Protein AF-0000000083316068 (afdb_homodimer)

InterPro domains:
  IPR002220 DapA-like [PF00701] (6-293)
  IPR002220 DapA-like [PIRSF001365] (5-294)
  IPR002220 DapA-like [PR00146] (39-60)
  IPR002220 DapA-like [PR00146] (75-93)
  IPR002220 DapA-like [PR00146] (108-124)
  IPR002220 DapA-like [PTHR12128] (6-293)
  IPR002220 DapA-like [SM01130] (5-297)
  IPR013785 Aldolase-type TIM barrel [G3DSA:3.20.20.70] (5-295)

Foldseek 3Di:
DLLDDAFAEEEQFAFFADPVRQTPLVVSLVLLVLLVVLFGQAYAYLDVLNVNVVDDLVSLLVSVVVSVVVPDQLLRYAYEQAELDLVSSLSSQLSSVVSPHNEYEYEFNQPDAPDDLVVSLVSVVSSCVSSPDLSYAYEYEAACVPSVDGDDPVSLVVCCVVPVSHHAAYEHAPPDVVVLLCCLVSDPRRQYAYQDLLCQLVCVVSVHRGYYYHCSSFQVNLSSVLNVQSPPPCNVVSSVLSVLLCVLQVVHDRSLQSLLLVCVLQVNCSSNDDDPPDDHDDPVSSVSSCVSCVDRPRGDHSVSD/DLLDDAFAEEEQFAFFADPVRQTPLVVSLVLLVLLVVLFGQAYAYLDVLNVNVVDDLVSLLVSVVVSVVVPDQLLRYAYEQAELDLVSSLSSQLSSVVSPHNEYEYEFNQPDAPDDLVVSLVSVVSSCVSSPDLSYAYEYEAACVPSVDGDDPVSLVVCCVVPVSHHAAYEHAPPDVVVLLCCLVSDPRRQYAYQDLLCQLVCVVSVHRGYYYHCSSFQVNLSSVLNVQSVPPCNVVSSVLSVLLCVLQVVHDRSLQSLLLVCVLQVNCSSNDDDPPDDHDDPVSSVSSCVSCVDRPRGDHSVSD

Nearest PDB structures (foldseek):
  3b4u-assembly1_A  TM=9.568E-01  e=1.233E-23  Agrobacterium fabrum str. C58
  3n2x-assembly1_C  TM=9.048E-01  e=1.697E-20  Escherichia coli K-12
  5ktl-assembly1_A  TM=8.987E-01  e=2.466E-18  Trichormus variabilis ATCC 29413
  6h4e-assembly1_A  TM=8.716E-01  e=3.219E-15  Proteus mirabilis HI4320
  7c0d-assembly1_A  TM=8.569E-01  e=4.438E-15  Azospirillum brasilense

Organism: NCBI:txid1204385

Sequence (610 aa):
MTTPTLRGIFAPTLTPFQPDLSPDIPRWIAHCQWLLEQGCHGLCPFGTTSEANSLSVEERMEMLAQLVDAGVSPDVLMPGTGCCAIPDTVRLTRHAVELGCAGVLVLPPFYYKGVSDEGLFRTFAEIIERVGDSRLRIYLYHIPPVAQVGFSLSLIERLLKHYPSTVVGIKDSSGDWNNLHALLTHFPGFGTFTGSERFLLQTLQAGGAGAINAVANVIAAAERALYDDWQSAKAAELQQQIVAFRQAFRTLPPIPALKQILADHRGDPTWLTVRPPLVGLTEAEVAEMQAALAGSPILPAREALMTTPTLRGIFAPTLTPFQPDLSPDIPRWIAHCQWLLEQGCHGLCPFGTTSEANSLSVEERMEMLAQLVDAGVSPDVLMPGTGCCAIPDTVRLTRHAVELGCAGVLVLPPFYYKGVSDEGLFRTFAEIIERVGDSRLRIYLYHIPPVAQVGFSLSLIERLLKHYPSTVVGIKDSSGDWNNLHALLTHFPGFGTFTGSERFLLQTLQAGGAGAINAVANVIAAAERALYDDWQSAKAAELQQQIVAFRQAFRTLPPIPALKQILADHRGDPTWLTVRPPLVGLTEAEVAEMQAALAGSPILPAREAL

Structure (mmCIF, N/CA/C/O backbone):
data_AF-0000000083316068-model_v1
#
loop_
_entity.id
_entity.type
_entity.pdbx_description
1 polymer 'Dihydrodipicolinate synthase family protein'
#
loop_
_atom_site.group_PDB
_atom_site.id
_atom_site.type_symbol
_atom_site.label_atom_id
_atom_site.label_alt_id
_atom_site.label_comp_id
_atom_site.label_asym_id
_atom_site.label_entity_id
_atom_site.label_seq_id
_atom_site.pdbx_PDB_ins_code
_atom_site.Cartn_x
_atom_site.Cartn_y
_atom_site.Cartn_z
_atom_site.occupancy
_atom_site.B_iso_or_equiv
_atom_site.auth_seq_id
_atom_site.auth_comp_id
_atom_site.auth_asym_id
_atom_site.auth_atom_id
_atom_site.pdbx_PDB_model_num
ATOM 1 N N . MET A 1 1 ? -23.953 16.875 22.812 1 29.62 1 MET A N 1
ATOM 2 C CA . MET A 1 1 ? -23.094 17.938 22.328 1 29.62 1 MET A CA 1
ATOM 3 C C . MET A 1 1 ? -22.344 17.5 21.062 1 29.62 1 MET A C 1
ATOM 5 O O . MET A 1 1 ? -21.688 16.469 21.062 1 29.62 1 MET A O 1
ATOM 9 N N . THR A 1 2 ? -22.75 17.797 19.906 1 40.66 2 THR A N 1
ATOM 10 C CA . THR A 1 2 ? -22.172 17.453 18.609 1 40.66 2 THR A CA 1
ATOM 11 C C . THR A 1 2 ? -20.656 17.672 18.625 1 40.66 2 THR A C 1
ATOM 13 O O . THR A 1 2 ? -20.188 18.766 18.953 1 40.66 2 THR A O 1
ATOM 16 N N . THR A 1 3 ? -19.922 16.797 19.109 1 48.97 3 THR A N 1
ATOM 17 C CA . THR A 1 3 ? -18.484 16.969 19.188 1 48.97 3 THR A CA 1
ATOM 18 C C . THR A 1 3 ? -17.969 17.828 18.031 1 48.97 3 THR A C 1
ATOM 20 O O . THR A 1 3 ? -18.25 17.531 16.875 1 48.97 3 THR A O 1
ATOM 23 N N . PRO A 1 4 ? -17.562 19.016 18.406 1 58.97 4 PRO A N 1
ATOM 24 C CA . PRO A 1 4 ? -17.141 19.969 17.375 1 58.97 4 PRO A CA 1
ATOM 25 C C . PRO A 1 4 ? -16.172 19.359 16.375 1 58.97 4 PRO A C 1
ATOM 27 O O . PRO A 1 4 ? -15.32 18.547 16.734 1 58.97 4 PRO A O 1
ATOM 30 N N . THR A 1 5 ? -16.484 19.406 15.055 1 79.44 5 THR A N 1
ATOM 31 C CA . THR A 1 5 ? -15.641 19 13.938 1 79.44 5 THR A CA 1
ATOM 32 C C . THR A 1 5 ? -14.359 19.828 13.906 1 79.44 5 THR A C 1
ATOM 34 O O . THR A 1 5 ? -14.359 21 14.273 1 79.44 5 THR A O 1
ATOM 37 N N . LEU A 1 6 ? -13.266 19.203 13.836 1 94.44 6 LEU A N 1
ATOM 38 C CA . LEU A 1 6 ? -11.945 19.828 13.727 1 94.44 6 LEU A CA 1
ATOM 39 C C . LEU A 1 6 ? -11.93 20.875 12.617 1 94.44 6 LEU A C 1
ATOM 41 O O . LEU A 1 6 ? -12.516 20.672 11.555 1 94.44 6 LEU A O 1
ATOM 45 N N . ARG A 1 7 ? -11.406 22.078 12.953 1 97.56 7 ARG A N 1
ATOM 46 C CA . ARG A 1 7 ? -11.195 23.156 11.984 1 97.56 7 ARG A CA 1
ATOM 47 C C . ARG A 1 7 ? -9.828 23.812 12.195 1 97.56 7 ARG A C 1
ATOM 49 O O . ARG A 1 7 ? -9.281 23.781 13.297 1 97.56 7 ARG A O 1
ATOM 56 N N . GLY A 1 8 ? -9.367 24.391 11.156 1 98.44 8 GLY A N 1
ATOM 57 C CA . GLY A 1 8 ? -8.141 25.172 11.266 1 98.44 8 GLY A CA 1
ATOM 58 C C . GLY A 1 8 ? -7.004 24.594 10.438 1 98.44 8 GLY A C 1
ATOM 59 O O . GLY A 1 8 ? -7.234 24 9.391 1 98.44 8 GLY A O 1
ATOM 60 N N . ILE A 1 9 ? -5.801 24.953 10.828 1 98.81 9 ILE A N 1
ATOM 61 C CA . ILE A 1 9 ? -4.578 24.531 10.156 1 98.81 9 ILE A CA 1
ATOM 62 C C . ILE A 1 9 ? -3.984 23.312 10.859 1 98.81 9 ILE A C 1
ATOM 64 O O . ILE A 1 9 ? -3.654 23.375 12.039 1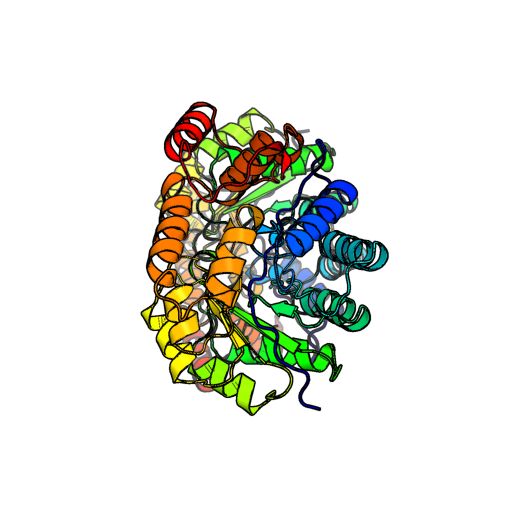 98.81 9 ILE A O 1
ATOM 68 N N . PHE A 1 10 ? -3.902 22.234 10.141 1 98.81 10 PHE A N 1
ATOM 69 C CA . PHE A 1 10 ? -3.307 21 10.641 1 98.81 10 PHE A CA 1
ATOM 70 C C . PHE A 1 10 ? -2.055 20.641 9.844 1 98.81 10 PHE A C 1
ATOM 72 O O . PHE A 1 10 ? -2.023 20.797 8.625 1 98.81 10 PHE A O 1
ATOM 79 N N . ALA A 1 11 ? -1.07 20.172 10.508 1 98.81 11 ALA A N 1
ATOM 80 C CA . ALA A 1 11 ? 0.164 19.766 9.844 1 98.81 11 ALA A CA 1
ATOM 81 C C . ALA A 1 11 ? 0.285 18.234 9.805 1 98.81 11 ALA A C 1
ATOM 83 O O . ALA A 1 11 ? 0.234 17.578 10.844 1 98.81 11 ALA A O 1
ATOM 84 N N . PRO A 1 12 ? 0.302 17.625 8.617 1 98.88 12 PRO A N 1
ATOM 85 C CA . PRO A 1 12 ? 0.857 16.266 8.555 1 98.88 12 PRO A CA 1
ATOM 86 C C . PRO A 1 12 ? 2.344 16.219 8.906 1 98.88 12 PRO A C 1
ATOM 88 O O . PRO A 1 12 ? 3.188 16.516 8.055 1 98.88 12 PRO A O 1
ATOM 91 N N . THR A 1 13 ? 2.66 15.867 10.016 1 98.88 13 THR A N 1
ATOM 92 C CA . THR A 1 13 ? 3.947 16.109 10.648 1 98.88 13 THR A CA 1
ATOM 93 C C . THR A 1 13 ? 5.059 15.336 9.945 1 98.88 13 THR A C 1
ATOM 95 O O . THR A 1 13 ? 4.934 14.125 9.734 1 98.88 13 THR A O 1
ATOM 98 N N . LEU A 1 14 ? 6.117 16.031 9.586 1 98.88 14 LEU A N 1
ATOM 99 C CA . LEU A 1 14 ? 7.305 15.359 9.062 1 98.88 14 LEU A CA 1
ATOM 100 C C . LEU A 1 14 ? 7.902 14.43 10.109 1 98.88 14 LEU A C 1
ATOM 102 O O . LEU A 1 14 ? 7.91 14.742 11.305 1 98.88 14 LEU A O 1
ATOM 106 N N . THR A 1 15 ? 8.406 13.344 9.688 1 98.88 15 THR A N 1
ATOM 107 C CA . THR A 1 15 ? 8.984 12.344 10.578 1 98.88 15 THR A CA 1
ATOM 108 C C . THR A 1 15 ? 10.508 12.312 10.438 1 98.88 15 THR A C 1
ATOM 110 O O . THR A 1 15 ? 11.031 11.938 9.383 1 98.88 15 THR A O 1
ATOM 113 N N . PRO A 1 16 ? 11.195 12.711 11.469 1 98.81 16 PRO A N 1
ATOM 114 C CA . PRO A 1 16 ? 12.648 12.539 11.453 1 98.81 16 PRO A CA 1
ATOM 115 C C . PRO A 1 16 ? 13.07 11.102 11.727 1 98.81 16 PRO A C 1
ATOM 117 O O . PRO A 1 16 ? 12.453 10.414 12.539 1 98.81 16 PRO A O 1
ATOM 120 N N . PHE A 1 17 ? 14.125 10.672 11.094 1 98.81 17 PHE A N 1
ATOM 121 C CA . PHE A 1 17 ? 14.664 9.328 11.266 1 98.81 17 PHE A CA 1
ATOM 122 C C . PHE A 1 17 ? 16.109 9.375 11.758 1 98.81 17 PHE A C 1
ATOM 124 O O . PHE A 1 17 ? 16.844 10.305 11.438 1 98.81 17 PHE A O 1
ATOM 131 N N . GLN A 1 18 ? 16.453 8.398 12.492 1 98.12 18 GLN A N 1
ATOM 132 C CA . GLN A 1 18 ? 17.844 8.164 12.875 1 98.12 18 GLN A CA 1
ATOM 133 C C . GLN A 1 18 ? 18.641 7.613 11.695 1 98.12 18 GLN A C 1
ATOM 135 O O . GLN A 1 18 ? 18.062 7.219 10.68 1 98.12 18 GLN A O 1
ATOM 140 N N . PRO A 1 19 ? 19.953 7.605 11.828 1 96.44 19 PRO A N 1
ATOM 141 C CA . PRO A 1 19 ? 20.781 7.102 10.727 1 96.44 19 PRO A CA 1
ATOM 142 C C . PRO A 1 19 ? 20.438 5.664 10.336 1 96.44 19 PRO A C 1
ATOM 144 O O . PRO A 1 19 ? 20.609 5.281 9.18 1 96.44 19 PRO A O 1
ATOM 147 N N . ASP A 1 20 ? 19.938 4.883 11.273 1 97.25 20 ASP A N 1
ATOM 148 C CA . ASP A 1 20 ? 19.562 3.502 10.977 1 97.25 20 ASP A CA 1
ATOM 149 C C . ASP A 1 20 ? 18.141 3.418 10.438 1 97.25 20 ASP A C 1
ATOM 151 O O . ASP A 1 20 ? 17.578 2.326 10.305 1 97.25 20 ASP A O 1
ATOM 155 N N . LEU A 1 21 ? 17.469 4.543 10.219 1 98.44 21 LEU A N 1
ATOM 156 C CA . LEU A 1 21 ? 16.172 4.723 9.586 1 98.44 21 LEU A CA 1
ATOM 157 C C . LEU A 1 21 ? 15.047 4.441 10.578 1 98.44 21 LEU A C 1
ATOM 159 O O . LEU A 1 21 ? 13.867 4.434 10.195 1 98.44 21 LEU A O 1
ATOM 163 N N . SER A 1 22 ? 15.422 4.176 11.852 1 98.5 22 SER A N 1
ATOM 164 C CA . SER A 1 22 ? 14.359 4.148 12.852 1 98.5 22 SER A CA 1
ATOM 165 C C . SER A 1 22 ? 13.812 5.547 13.117 1 98.5 22 SER A C 1
ATOM 167 O O . SER A 1 22 ? 14.531 6.539 12.961 1 98.5 22 SER A O 1
ATOM 169 N N . PRO A 1 23 ? 12.547 5.645 13.5 1 98.69 23 PRO A N 1
ATOM 170 C CA . PRO A 1 23 ? 12.016 6.973 13.812 1 98.69 23 PRO A CA 1
ATOM 171 C C . PRO A 1 23 ? 12.742 7.645 14.977 1 98.69 23 PRO A C 1
ATOM 173 O O . PRO A 1 23 ? 13.039 6.992 15.977 1 98.69 23 PRO A O 1
ATOM 176 N N . ASP A 1 24 ? 13.102 8.867 14.812 1 98.75 24 ASP A N 1
ATOM 177 C CA . ASP A 1 24 ? 13.617 9.688 15.914 1 98.75 24 ASP A CA 1
ATOM 178 C C . ASP A 1 24 ? 12.477 10.32 16.703 1 98.75 24 ASP A C 1
ATOM 180 O O . ASP A 1 24 ? 12.148 11.492 16.5 1 98.75 24 ASP A O 1
ATOM 184 N N . ILE A 1 25 ? 11.992 9.594 17.688 1 98.75 25 ILE A N 1
ATOM 185 C CA . ILE A 1 25 ? 10.727 9.93 18.328 1 98.75 25 ILE A CA 1
ATOM 186 C C . ILE A 1 25 ? 10.891 11.203 19.141 1 98.75 25 ILE A C 1
ATOM 188 O O . ILE A 1 25 ? 10.062 12.117 19.047 1 98.75 25 ILE A O 1
ATOM 192 N N . PRO A 1 26 ? 11.969 11.414 19.922 1 98.56 26 PRO A N 1
ATOM 193 C CA . PRO A 1 26 ? 12.109 12.672 20.656 1 98.56 26 PRO A CA 1
ATOM 194 C C . PRO A 1 26 ? 12.141 13.891 19.734 1 98.56 26 PRO A C 1
ATOM 196 O O . PRO A 1 26 ? 11.508 14.906 20.031 1 98.56 26 PRO A O 1
ATOM 199 N N . ARG A 1 27 ? 12.875 13.805 18.672 1 98.5 27 ARG A N 1
ATOM 200 C CA . ARG A 1 27 ? 12.953 14.906 17.719 1 98.5 27 ARG A CA 1
ATOM 201 C C . ARG A 1 27 ? 11.586 15.172 17.078 1 98.5 27 ARG A C 1
ATOM 203 O O . ARG A 1 27 ? 11.227 16.328 16.844 1 98.5 27 ARG A O 1
ATOM 210 N N . TRP A 1 28 ? 10.875 14.102 16.828 1 98.81 28 TRP A N 1
ATOM 211 C CA . TRP A 1 28 ? 9.531 14.211 16.25 1 98.81 28 TRP A CA 1
ATOM 212 C C . TRP A 1 28 ? 8.578 14.898 17.219 1 98.81 28 TRP A C 1
ATOM 214 O O . TRP A 1 28 ? 7.812 15.781 16.828 1 98.81 28 TRP A O 1
ATOM 224 N N . ILE A 1 29 ? 8.633 14.508 18.469 1 98.81 29 ILE A N 1
ATOM 225 C CA . ILE A 1 29 ? 7.777 15.094 19.5 1 98.81 29 ILE A CA 1
ATOM 226 C C . ILE A 1 29 ? 8.07 16.594 19.625 1 98.81 29 ILE A C 1
ATOM 228 O O . ILE A 1 29 ? 7.152 17.406 19.688 1 98.81 29 ILE A O 1
ATOM 232 N N . ALA A 1 30 ? 9.305 16.938 19.625 1 98.31 30 ALA A N 1
ATOM 233 C CA . ALA A 1 30 ? 9.688 18.344 19.703 1 98.31 30 ALA A CA 1
ATOM 234 C C . ALA A 1 30 ? 9.133 19.125 18.516 1 98.31 30 ALA A C 1
ATOM 236 O O . ALA A 1 30 ? 8.672 20.266 18.672 1 98.31 30 ALA A O 1
ATOM 237 N N . HIS A 1 31 ? 9.188 18.547 17.359 1 98.5 31 HIS A N 1
ATOM 238 C CA . HIS A 1 31 ? 8.648 19.203 16.172 1 98.5 31 HIS A CA 1
ATOM 239 C C . HIS A 1 31 ? 7.137 19.391 16.281 1 98.5 31 HIS A C 1
ATOM 241 O O . HIS A 1 31 ? 6.609 20.438 15.938 1 98.5 31 HIS A O 1
ATOM 247 N N . CYS A 1 32 ? 6.477 18.359 16.734 1 98.81 32 CYS A N 1
ATOM 248 C CA . CYS A 1 32 ? 5.031 18.422 16.938 1 98.81 32 CYS A CA 1
ATOM 249 C C . CYS A 1 32 ? 4.656 19.562 17.875 1 98.81 32 CYS A C 1
ATOM 251 O O . CYS A 1 32 ? 3.744 20.344 17.594 1 98.81 32 CYS A O 1
ATOM 253 N N . GLN A 1 33 ? 5.348 19.641 18.953 1 98.56 33 GLN A N 1
ATOM 254 C CA . GLN A 1 33 ? 5.086 20.688 19.938 1 98.56 33 GLN A CA 1
ATOM 255 C C . GLN A 1 33 ? 5.375 22.062 19.344 1 98.56 33 GLN A C 1
ATOM 257 O O . GLN A 1 33 ? 4.625 23.016 19.578 1 98.56 33 GLN A O 1
ATOM 262 N N . TRP A 1 34 ? 6.414 22.141 18.625 1 97.5 34 TRP A N 1
ATOM 263 C CA . TRP A 1 34 ? 6.762 23.391 17.969 1 97.5 34 TRP A CA 1
ATOM 264 C C . TRP A 1 34 ? 5.66 23.812 17 1 97.5 34 TRP A C 1
ATOM 266 O O . TRP A 1 34 ? 5.312 25 16.938 1 97.5 34 TRP A O 1
ATOM 276 N N . LEU A 1 35 ? 5.086 22.922 16.25 1 98.5 35 LEU A N 1
ATOM 277 C CA . LEU A 1 35 ? 4.02 23.219 15.289 1 98.5 35 LEU A CA 1
ATOM 278 C C . LEU A 1 35 ? 2.809 23.812 16 1 98.5 35 LEU A C 1
ATOM 280 O O . LEU A 1 35 ? 2.209 24.766 15.508 1 98.5 35 LEU A O 1
ATOM 284 N N . LEU A 1 36 ? 2.48 23.203 17.109 1 98.56 36 LEU A N 1
ATOM 285 C CA . LEU A 1 36 ? 1.362 23.719 17.891 1 98.56 36 LEU A CA 1
ATOM 286 C C . LEU A 1 36 ? 1.673 25.125 18.422 1 98.56 36 LEU A C 1
ATOM 288 O O . LEU A 1 36 ? 0.809 26 18.422 1 98.56 36 LEU A O 1
ATOM 292 N N . GLU A 1 37 ? 2.895 25.312 18.828 1 97.5 37 GLU A N 1
ATOM 293 C CA . GLU A 1 37 ? 3.326 26.625 19.312 1 97.5 37 GLU A CA 1
ATOM 294 C C . GLU A 1 37 ? 3.279 27.672 18.203 1 97.5 37 GLU A C 1
ATOM 296 O O . GLU A 1 37 ? 2.988 28.844 18.453 1 97.5 37 GLU A O 1
ATOM 301 N N . GLN A 1 38 ? 3.541 27.25 17.016 1 96.5 38 GLN A N 1
ATOM 302 C CA . GLN A 1 38 ? 3.594 28.156 15.875 1 96.5 38 GLN A CA 1
ATOM 303 C C . GLN A 1 38 ? 2.191 28.484 15.367 1 96.5 38 GLN A C 1
ATOM 305 O O . GLN A 1 38 ? 2.021 29.375 14.523 1 96.5 38 GLN A O 1
ATOM 310 N N . GLY A 1 39 ? 1.207 27.734 15.875 1 97.12 39 GLY A N 1
ATOM 311 C CA . GLY A 1 39 ? -0.143 28.172 15.562 1 97.12 39 GLY A CA 1
ATOM 312 C C . GLY A 1 39 ? -0.982 27.094 14.898 1 97.12 39 GLY A C 1
ATOM 313 O O . GLY A 1 39 ? -2.162 27.312 14.617 1 97.12 39 GLY A O 1
ATOM 314 N N . CYS A 1 40 ? -0.379 25.922 14.617 1 98.62 40 CYS A N 1
ATOM 315 C CA . CYS A 1 40 ? -1.247 24.859 14.148 1 98.62 40 CYS A CA 1
ATOM 316 C C . CYS A 1 40 ? -2.379 24.594 15.133 1 98.62 40 CYS A C 1
ATOM 318 O O . CYS A 1 40 ? -2.156 24.547 16.344 1 98.62 40 CYS A O 1
ATOM 320 N N . HIS A 1 41 ? -3.607 24.5 14.609 1 98.69 41 HIS A N 1
ATOM 321 C CA . HIS A 1 41 ? -4.746 24.156 15.461 1 98.69 41 HIS A CA 1
ATOM 322 C C . HIS A 1 41 ? -4.695 22.703 15.906 1 98.69 41 HIS A C 1
ATOM 324 O O . HIS A 1 41 ? -5.27 22.344 16.938 1 98.69 41 HIS A O 1
ATOM 330 N N . GLY A 1 42 ? -4.027 21.875 15.141 1 98.69 42 GLY A N 1
ATOM 331 C CA . GLY A 1 42 ? -3.824 20.453 15.445 1 98.69 42 GLY A CA 1
ATOM 332 C C . GLY A 1 42 ? -2.793 19.797 14.547 1 98.69 42 GLY A C 1
ATOM 333 O O . GLY A 1 42 ? -2.109 20.484 13.773 1 98.69 42 GLY A O 1
ATOM 334 N N . LEU A 1 43 ? -2.615 18.516 14.758 1 98.88 43 LEU A N 1
ATOM 335 C CA . LEU A 1 43 ? -1.635 17.719 14.023 1 98.88 43 LEU A CA 1
ATOM 336 C C . LEU A 1 43 ? -2.297 16.531 13.352 1 98.88 43 LEU A C 1
ATOM 338 O O . LEU A 1 43 ? -3.242 15.953 13.891 1 98.88 43 LEU A O 1
ATOM 342 N N . CYS A 1 44 ? -1.808 16.234 12.156 1 98.81 44 CYS A N 1
ATOM 343 C CA . CYS A 1 44 ? -2.236 15.07 11.391 1 98.81 44 CYS A CA 1
ATOM 344 C C . CYS A 1 44 ? -1.064 14.133 11.125 1 98.81 44 CYS A C 1
ATOM 346 O O . CYS A 1 44 ? -0.7 13.906 9.969 1 98.81 44 CYS A O 1
ATOM 348 N N . PRO A 1 45 ? -0.532 13.547 12.18 1 98.88 45 PRO A N 1
ATOM 349 C CA . PRO A 1 45 ? 0.574 12.625 11.922 1 98.88 45 PRO A CA 1
ATOM 350 C C . PRO A 1 45 ? 0.152 11.422 11.078 1 98.88 45 PRO A C 1
ATOM 352 O O . PRO A 1 45 ? -1.038 11.109 10.992 1 98.88 45 PRO A O 1
ATOM 355 N N . PHE A 1 46 ? 1.09 10.859 10.375 1 98.81 46 PHE A N 1
ATOM 356 C CA . PHE A 1 46 ? 0.972 9.617 9.617 1 98.81 46 PHE A CA 1
ATOM 357 C C . PHE A 1 46 ? 0.113 9.82 8.375 1 98.81 46 PHE A C 1
ATOM 359 O O . PHE A 1 46 ? -0.802 9.031 8.117 1 98.81 46 PHE A O 1
ATOM 366 N N . GLY A 1 47 ? 0.262 10.93 7.684 1 98.19 47 GLY A N 1
ATOM 367 C CA . GLY A 1 47 ? -0.151 11.133 6.305 1 98.19 47 GLY A CA 1
ATOM 368 C C . GLY A 1 47 ? 0.957 10.852 5.305 1 98.19 47 GLY A C 1
ATOM 369 O O . GLY A 1 47 ? 1.988 10.273 5.656 1 98.19 47 GLY A O 1
ATOM 370 N N . THR A 1 48 ? 0.728 11.211 4.078 1 98.44 48 THR A N 1
ATOM 371 C CA . THR A 1 48 ? 1.723 11.023 3.029 1 98.44 48 THR A CA 1
ATOM 372 C C . THR A 1 48 ? 3.008 11.773 3.363 1 98.44 48 THR A C 1
ATOM 374 O O . THR A 1 48 ? 4.102 11.211 3.289 1 98.44 48 THR A O 1
ATOM 377 N N . THR A 1 49 ? 2.861 13.023 3.824 1 98.56 49 THR A N 1
ATOM 378 C CA . THR A 1 49 ? 3.992 13.875 4.168 1 98.56 49 THR A CA 1
ATOM 379 C C . THR A 1 49 ? 4.762 13.305 5.355 1 98.56 49 THR A C 1
ATOM 381 O O . THR A 1 49 ? 5.973 13.5 5.473 1 98.56 49 THR A O 1
ATOM 384 N N . SER A 1 50 ? 4.059 12.57 6.234 1 98.81 50 SER A N 1
ATOM 385 C CA . SER A 1 50 ? 4.648 11.992 7.438 1 98.81 50 SER A CA 1
ATOM 386 C C . SER A 1 50 ? 5.387 10.695 7.121 1 98.81 50 SER A C 1
ATOM 388 O O . SER A 1 50 ? 5.922 10.039 8.016 1 98.81 50 SER A O 1
ATOM 390 N N . GLU A 1 51 ? 5.383 10.297 5.812 1 98.75 51 GLU A N 1
ATOM 391 C CA . GLU A 1 51 ? 5.965 9.023 5.387 1 98.75 51 GLU A CA 1
ATOM 392 C C . GLU A 1 51 ? 5.293 7.848 6.094 1 98.75 51 GLU A C 1
ATOM 394 O O . GLU A 1 51 ? 5.953 6.867 6.441 1 98.75 51 GLU A O 1
ATOM 399 N N . ALA A 1 52 ? 3.965 7.992 6.266 1 98.56 52 ALA A N 1
ATOM 400 C CA . ALA A 1 52 ? 3.18 7.02 7.023 1 98.56 52 ALA A CA 1
ATOM 401 C C . ALA A 1 52 ? 3.344 5.617 6.449 1 98.56 52 ALA A C 1
ATOM 403 O O . ALA A 1 52 ? 3.48 4.645 7.195 1 98.56 52 ALA A O 1
ATOM 404 N N . ASN A 1 53 ? 3.316 5.477 5.137 1 98.25 53 ASN A N 1
ATOM 405 C CA . ASN A 1 53 ? 3.314 4.16 4.504 1 98.25 53 ASN A CA 1
ATOM 406 C C . ASN A 1 53 ? 4.715 3.551 4.477 1 98.25 53 ASN A C 1
ATOM 408 O O . ASN A 1 53 ? 4.891 2.416 4.027 1 98.25 53 ASN A O 1
ATOM 412 N N . SER A 1 54 ? 5.707 4.281 5.004 1 98.62 54 SER A N 1
ATOM 413 C CA . SER A 1 54 ? 7.035 3.725 5.238 1 98.62 54 SER A CA 1
ATOM 414 C C . SER A 1 54 ? 7.191 3.25 6.68 1 98.62 54 SER A C 1
ATOM 416 O O . SER A 1 54 ? 8.227 2.695 7.047 1 98.62 54 SER A O 1
ATOM 418 N N . LEU A 1 55 ? 6.191 3.465 7.5 1 98.75 55 LEU A N 1
ATOM 419 C CA . LEU A 1 55 ? 6.184 3.059 8.898 1 98.75 55 LEU A CA 1
ATOM 420 C C . LEU A 1 55 ? 5.332 1.809 9.102 1 98.75 55 LEU A C 1
ATOM 422 O O . LEU A 1 55 ? 4.277 1.666 8.477 1 98.75 55 LEU A O 1
ATOM 426 N N . SER A 1 56 ? 5.758 0.906 9.984 1 98.31 56 SER A N 1
ATOM 427 C CA . SER A 1 56 ? 4.934 -0.239 10.359 1 98.31 56 SER A CA 1
ATOM 428 C C . SER A 1 56 ? 3.779 0.183 11.266 1 98.31 56 SER A C 1
ATOM 430 O O . SER A 1 56 ? 3.771 1.297 11.789 1 98.31 56 SER A O 1
ATOM 432 N N . VAL A 1 57 ? 2.805 -0.708 11.391 1 98.56 57 VAL A N 1
ATOM 433 C CA . VAL A 1 57 ? 1.684 -0.483 12.297 1 98.56 57 VAL A CA 1
ATOM 434 C C . VAL A 1 57 ? 2.203 -0.252 13.711 1 98.56 57 VAL A C 1
ATOM 436 O O . VAL A 1 57 ? 1.763 0.673 14.398 1 98.56 57 VAL A O 1
ATOM 439 N N . GLU A 1 58 ? 3.182 -1.017 14.109 1 98.38 58 GLU A N 1
ATOM 440 C CA . GLU A 1 58 ? 3.738 -0.925 15.461 1 98.38 58 GLU A CA 1
ATOM 441 C C . GLU A 1 58 ? 4.441 0.411 15.672 1 98.38 58 GLU A C 1
ATOM 443 O O . GLU A 1 58 ? 4.301 1.029 16.734 1 98.38 58 GLU A O 1
ATOM 448 N N . GLU A 1 59 ? 5.207 0.83 14.727 1 98.75 59 GLU A N 1
ATOM 449 C CA . GLU A 1 59 ? 5.895 2.113 14.836 1 98.75 59 GLU A CA 1
ATOM 450 C C . GLU A 1 59 ? 4.902 3.26 15.008 1 98.75 59 GLU A C 1
ATOM 452 O O . GLU A 1 59 ? 5.094 4.133 15.852 1 98.75 59 GLU A O 1
ATOM 457 N N . ARG A 1 60 ? 3.826 3.266 14.211 1 98.88 60 ARG A N 1
ATOM 458 C CA . ARG A 1 60 ? 2.836 4.336 14.273 1 98.88 60 ARG A CA 1
ATOM 459 C C . ARG A 1 60 ? 2.133 4.355 15.625 1 98.88 60 ARG A C 1
ATOM 461 O O . ARG A 1 60 ? 1.899 5.426 16.188 1 98.88 60 ARG A O 1
ATOM 468 N N . MET A 1 61 ? 1.813 3.133 16.094 1 98.88 61 MET A N 1
ATOM 469 C CA . MET A 1 61 ? 1.147 3.057 17.391 1 98.88 61 MET A CA 1
ATOM 470 C C . MET A 1 61 ? 2.057 3.57 18.5 1 98.88 61 MET A C 1
ATOM 472 O O . MET A 1 61 ? 1.624 4.344 19.359 1 98.88 61 MET A O 1
ATOM 476 N N . GLU A 1 62 ? 3.289 3.154 18.469 1 98.88 62 GLU A N 1
ATOM 477 C CA . GLU A 1 62 ? 4.25 3.574 19.484 1 98.88 62 GLU A CA 1
ATOM 478 C C . GLU A 1 62 ? 4.477 5.082 19.438 1 98.88 62 GLU A C 1
ATOM 480 O O . GLU A 1 62 ? 4.48 5.746 20.484 1 98.88 62 GLU A O 1
ATOM 485 N N . MET A 1 63 ? 4.672 5.598 18.266 1 98.94 63 MET A N 1
ATOM 486 C CA . MET A 1 63 ? 4.902 7.027 18.094 1 98.94 63 MET A CA 1
ATOM 487 C C . MET A 1 63 ? 3.719 7.836 18.625 1 98.94 63 MET A C 1
ATOM 489 O O . MET A 1 63 ? 3.902 8.812 19.344 1 98.94 63 MET A O 1
ATOM 493 N N . LEU A 1 64 ? 2.521 7.398 18.312 1 98.94 64 LEU A N 1
ATOM 494 C CA . LEU A 1 64 ? 1.33 8.125 18.734 1 98.94 64 LEU A CA 1
ATOM 495 C C . LEU A 1 64 ? 1.189 8.109 20.25 1 98.94 64 LEU A C 1
ATOM 497 O O . LEU A 1 64 ? 0.896 9.141 20.859 1 98.94 64 LEU A O 1
ATOM 501 N N . ALA A 1 65 ? 1.395 6.941 20.797 1 98.94 65 ALA A N 1
ATOM 502 C CA . ALA A 1 65 ? 1.306 6.816 22.25 1 98.94 65 ALA A CA 1
ATOM 503 C C . ALA A 1 65 ? 2.324 7.719 22.938 1 98.94 65 ALA A C 1
ATOM 505 O O . ALA A 1 65 ? 2.002 8.391 23.922 1 98.94 65 ALA A O 1
ATOM 506 N N . GLN A 1 66 ? 3.496 7.73 22.422 1 98.94 66 GLN A N 1
ATOM 507 C CA . GLN A 1 66 ? 4.559 8.523 23.047 1 98.94 66 GLN A CA 1
ATOM 508 C C . GLN A 1 66 ? 4.289 10.016 22.875 1 98.94 66 GLN A C 1
ATOM 510 O O . GLN A 1 66 ? 4.656 10.812 23.75 1 98.94 66 GLN A O 1
ATOM 515 N N . LEU A 1 67 ? 3.672 10.367 21.766 1 98.94 67 LEU A N 1
ATOM 516 C CA . LEU A 1 67 ? 3.305 11.766 21.578 1 98.94 67 LEU A CA 1
ATOM 517 C C . LEU A 1 67 ? 2.311 12.219 22.641 1 98.94 67 LEU A C 1
ATOM 519 O O . LEU A 1 67 ? 2.473 13.289 23.234 1 98.94 67 LEU A O 1
ATOM 523 N N . VAL A 1 68 ? 1.31 11.438 22.875 1 98.88 68 VAL A N 1
ATOM 524 C CA . VAL A 1 68 ? 0.3 11.742 23.891 1 98.88 68 VAL A CA 1
ATOM 525 C C . VAL A 1 68 ? 0.938 11.727 25.266 1 98.88 68 VAL A C 1
ATOM 527 O O . VAL A 1 68 ? 0.675 12.609 26.094 1 98.88 68 VAL A O 1
ATOM 530 N N . ASP A 1 69 ? 1.812 10.781 25.516 1 98.81 69 ASP A N 1
ATOM 531 C CA . ASP A 1 69 ? 2.51 10.672 26.797 1 98.81 69 ASP A CA 1
ATOM 532 C C . ASP A 1 69 ? 3.373 11.906 27.062 1 98.81 69 ASP A C 1
ATOM 534 O O . ASP A 1 69 ? 3.588 12.297 28.203 1 98.81 69 ASP A O 1
ATOM 538 N N . ALA A 1 70 ? 3.795 12.5 26 1 98.75 70 ALA A N 1
ATOM 539 C CA . ALA A 1 70 ? 4.672 13.664 26.094 1 98.75 70 ALA A CA 1
ATOM 540 C C . ALA A 1 70 ? 3.867 14.938 26.344 1 98.75 70 ALA A C 1
ATOM 542 O O . ALA A 1 70 ? 4.438 16.031 26.453 1 98.75 70 ALA A O 1
ATOM 543 N N . GLY A 1 71 ? 2.596 14.836 26.344 1 98.31 71 GLY A N 1
ATOM 544 C CA . GLY A 1 71 ? 1.784 15.961 26.781 1 98.31 71 GLY A CA 1
ATOM 545 C C . GLY A 1 71 ? 1.001 16.609 25.656 1 98.31 71 GLY A C 1
ATOM 546 O O . GLY A 1 71 ? 0.28 17.594 25.875 1 98.31 71 GLY A O 1
ATOM 547 N N . VAL A 1 72 ? 1.134 16.109 24.469 1 98.69 72 VAL A N 1
ATOM 548 C CA . VAL A 1 72 ? 0.299 16.625 23.391 1 98.69 72 VAL A CA 1
ATOM 549 C C . VAL A 1 72 ? -1.125 16.094 23.547 1 98.69 72 VAL A C 1
ATOM 551 O O . VAL A 1 72 ? -1.341 14.875 23.578 1 98.69 72 VAL A O 1
ATOM 554 N N . SER A 1 73 ? -2.061 16.984 23.641 1 98.31 73 SER A N 1
ATOM 555 C CA . SER A 1 73 ? -3.447 16.594 23.859 1 98.31 73 SER A CA 1
ATOM 556 C C . SER A 1 73 ? -3.986 15.812 22.656 1 98.31 73 SER A C 1
ATOM 558 O O . SER A 1 73 ? -3.867 16.25 21.516 1 98.31 73 SER A O 1
ATOM 560 N N . PRO A 1 74 ? -4.594 14.688 22.891 1 98.31 74 PRO A N 1
ATOM 561 C CA . PRO A 1 74 ? -5.121 13.906 21.781 1 98.31 74 PRO A CA 1
ATOM 562 C C . PRO A 1 74 ? -6.301 14.586 21.078 1 98.31 74 PRO A C 1
ATOM 564 O O . PRO A 1 74 ? -6.641 14.234 19.953 1 98.31 74 PRO A O 1
ATOM 567 N N . ASP A 1 75 ? -6.918 15.578 21.672 1 97.44 75 ASP A N 1
ATOM 568 C CA . ASP A 1 75 ? -8.102 16.234 21.125 1 97.44 75 ASP A CA 1
ATOM 569 C C . ASP A 1 75 ? -7.723 17.172 19.969 1 97.44 75 ASP A C 1
ATOM 571 O O . ASP A 1 75 ? -8.602 17.734 19.328 1 97.44 75 ASP A O 1
ATOM 575 N N . VAL A 1 76 ? -6.426 17.328 19.656 1 98.12 76 VAL A N 1
ATOM 576 C CA . VAL A 1 76 ? -6 18.125 18.5 1 98.12 76 VAL A CA 1
ATOM 577 C C . VAL A 1 76 ? -5.289 17.219 17.484 1 98.12 76 VAL A C 1
ATOM 579 O O . VAL A 1 76 ? -4.582 17.703 16.609 1 98.12 76 VAL A O 1
ATOM 582 N N . LEU A 1 77 ? -5.414 15.914 17.719 1 98.81 77 LEU A N 1
ATOM 583 C CA . LEU A 1 77 ? -4.711 14.961 16.859 1 98.81 77 LEU A CA 1
ATOM 584 C C . LEU A 1 77 ? -5.676 14.258 15.914 1 98.81 77 LEU A C 1
ATOM 586 O O . LEU A 1 77 ? -6.781 13.875 16.312 1 98.81 77 LEU A O 1
ATOM 590 N N . MET A 1 78 ? -5.312 14.172 14.664 1 98.81 78 MET A N 1
ATOM 591 C CA . MET A 1 78 ? -5.992 13.422 13.609 1 98.81 78 MET A CA 1
ATOM 592 C C . MET A 1 78 ? -5.023 12.492 12.891 1 98.81 78 MET A C 1
ATOM 594 O O . MET A 1 78 ? -4.691 12.711 11.727 1 98.81 78 MET A O 1
ATOM 598 N N . PRO A 1 79 ? -4.559 11.438 13.547 1 98.94 79 PRO A N 1
ATOM 599 C CA . PRO A 1 79 ? -3.557 10.562 12.93 1 98.94 79 PRO A CA 1
ATOM 600 C C . PRO A 1 79 ? -4.098 9.812 11.719 1 98.94 79 PRO A C 1
ATOM 602 O O . PRO A 1 79 ? -5.277 9.453 11.688 1 98.94 79 PRO A O 1
ATOM 605 N N . GLY A 1 80 ? -3.215 9.633 10.695 1 98.94 80 GLY A N 1
ATOM 606 C CA . GLY A 1 80 ? -3.533 8.727 9.602 1 98.94 80 GLY A CA 1
ATOM 607 C C . GLY A 1 80 ? -3.531 7.27 10.016 1 98.94 80 GLY A C 1
ATOM 608 O O . GLY A 1 80 ? -2.541 6.773 10.555 1 98.94 80 GLY A O 1
ATOM 609 N N . THR A 1 81 ? -4.629 6.598 9.68 1 98.94 81 THR A N 1
ATOM 610 C CA . THR A 1 81 ? -4.727 5.215 10.141 1 98.94 81 THR A CA 1
ATOM 611 C C . THR A 1 81 ? -5.039 4.277 8.984 1 98.94 81 THR A C 1
ATOM 613 O O . THR A 1 81 ? -5.059 3.057 9.148 1 98.94 81 THR A O 1
ATOM 616 N N . GLY A 1 82 ? -5.266 4.844 7.809 1 98.75 82 GLY A N 1
ATOM 617 C CA . GLY A 1 82 ? -5.637 4.031 6.66 1 98.75 82 GLY A CA 1
ATOM 618 C C . GLY A 1 82 ? -4.5 3.168 6.152 1 98.75 82 GLY A C 1
ATOM 619 O O . GLY A 1 82 ? -3.354 3.617 6.082 1 98.75 82 GLY A O 1
ATOM 620 N N . CYS A 1 83 ? -4.766 1.918 5.902 1 98.38 83 CYS A N 1
ATOM 621 C CA . CYS A 1 83 ? -3.873 0.935 5.297 1 98.38 83 CYS A CA 1
ATOM 622 C C . CYS A 1 83 ? -4.574 0.182 4.172 1 98.38 83 CYS A C 1
ATOM 624 O O . CYS A 1 83 ? -5.762 0.39 3.926 1 98.38 83 CYS A O 1
ATOM 626 N N . CYS A 1 84 ? -3.795 -0.673 3.463 1 98.44 84 CYS A N 1
ATOM 627 C CA . CYS A 1 84 ? -4.41 -1.546 2.469 1 98.44 84 CYS A CA 1
ATOM 628 C C . CYS A 1 84 ? -5.246 -2.631 3.137 1 98.44 84 CYS A C 1
ATOM 630 O O . CYS A 1 84 ? -6.297 -3.014 2.625 1 98.44 84 CYS A O 1
ATOM 632 N N . ALA A 1 85 ? -4.789 -3.115 4.25 1 98.38 85 ALA A N 1
ATOM 633 C CA . ALA A 1 85 ? -5.449 -4.211 4.949 1 98.38 85 ALA A CA 1
ATOM 634 C C . ALA A 1 85 ? -6.41 -3.686 6.016 1 98.38 85 ALA A C 1
ATOM 636 O O . ALA A 1 85 ? -6.012 -2.916 6.891 1 98.38 85 ALA A O 1
ATOM 637 N N . ILE A 1 86 ? -7.625 -4.137 6.012 1 98.31 86 ILE A N 1
ATOM 638 C CA . ILE A 1 86 ? -8.656 -3.701 6.941 1 98.31 86 ILE A CA 1
ATOM 639 C C . ILE A 1 86 ? -8.211 -3.975 8.375 1 98.31 86 ILE A C 1
ATOM 641 O O . ILE A 1 86 ? -8.32 -3.104 9.242 1 98.31 86 ILE A O 1
ATOM 645 N N . PRO A 1 87 ? -7.605 -5.152 8.664 1 98.38 87 PRO A N 1
ATOM 646 C CA . PRO A 1 87 ? -7.227 -5.402 10.062 1 98.38 87 PRO A CA 1
ATOM 647 C C . PRO A 1 87 ? -6.211 -4.387 10.586 1 98.38 87 PRO A C 1
ATOM 649 O O . PRO A 1 87 ? -6.262 -4.012 11.758 1 98.38 87 PRO A O 1
ATOM 652 N N . ASP A 1 88 ? -5.301 -3.982 9.773 1 98.69 88 ASP A N 1
ATOM 653 C CA . ASP A 1 88 ? -4.309 -2.988 10.18 1 98.69 88 ASP A CA 1
ATOM 654 C C . ASP A 1 88 ? -4.965 -1.635 10.438 1 98.69 88 ASP A C 1
ATOM 656 O O . ASP A 1 88 ? -4.641 -0.961 11.422 1 98.69 88 ASP A O 1
ATOM 660 N N . THR A 1 89 ? -5.863 -1.229 9.531 1 98.88 89 THR A N 1
ATOM 661 C CA . THR A 1 89 ? -6.59 0.021 9.711 1 98.88 89 THR A CA 1
ATOM 662 C C . THR A 1 89 ? -7.398 -0.01 11.008 1 98.88 89 THR A C 1
ATOM 664 O O . THR A 1 89 ? -7.43 0.975 11.75 1 98.88 89 THR A O 1
ATOM 667 N N . VAL A 1 90 ? -8.062 -1.11 11.258 1 98.88 90 VAL A N 1
ATOM 668 C CA . VAL A 1 90 ? -8.859 -1.26 12.469 1 98.88 90 VAL A CA 1
ATOM 669 C C . VAL A 1 90 ? -7.965 -1.133 13.695 1 98.88 90 VAL A C 1
ATOM 671 O O . VAL A 1 90 ? -8.305 -0.431 14.648 1 98.88 90 VAL A O 1
ATOM 674 N N . ARG A 1 91 ? -6.832 -1.818 13.664 1 98.81 91 ARG A N 1
ATOM 675 C CA . ARG A 1 91 ? -5.902 -1.806 14.789 1 98.81 91 ARG A CA 1
ATOM 676 C C . ARG A 1 91 ? -5.414 -0.39 15.078 1 98.81 91 ARG A C 1
ATOM 678 O O . ARG A 1 91 ? -5.457 0.064 16.219 1 98.81 91 ARG A O 1
ATOM 685 N N . LEU A 1 92 ? -4.992 0.328 14.07 1 98.94 92 LEU A N 1
ATOM 686 C CA . LEU A 1 92 ? -4.496 1.692 14.219 1 98.94 92 LEU A CA 1
ATOM 687 C C . LEU A 1 92 ? -5.609 2.631 14.664 1 98.94 92 LEU A C 1
ATOM 689 O O . LEU A 1 92 ? -5.395 3.5 15.516 1 98.94 92 LEU A O 1
ATOM 693 N N . THR A 1 93 ? -6.766 2.436 14.086 1 98.94 93 THR A N 1
ATOM 694 C CA . THR A 1 93 ? -7.898 3.303 14.391 1 98.94 93 THR A CA 1
ATOM 695 C C . THR A 1 93 ? -8.359 3.111 15.828 1 98.94 93 THR A C 1
ATOM 697 O O . THR A 1 93 ? -8.617 4.086 16.547 1 98.94 93 THR A O 1
ATOM 700 N N . ARG A 1 94 ? -8.469 1.862 16.234 1 98.94 94 ARG A N 1
ATOM 701 C CA . ARG A 1 94 ? -8.852 1.579 17.625 1 98.94 94 ARG A CA 1
ATOM 702 C C . ARG A 1 94 ? -7.855 2.201 18.594 1 98.94 94 ARG A C 1
ATOM 704 O O . ARG A 1 94 ? -8.25 2.775 19.609 1 98.94 94 ARG A O 1
ATOM 711 N N . HIS A 1 95 ? -6.609 2.057 18.297 1 98.94 95 HIS A N 1
ATOM 712 C CA . HIS A 1 95 ? -5.555 2.631 19.125 1 98.94 95 HIS A CA 1
ATOM 713 C C . HIS A 1 95 ? -5.719 4.141 19.266 1 98.94 95 HIS A C 1
ATOM 715 O O . HIS A 1 95 ? -5.613 4.688 20.359 1 98.94 95 HIS A O 1
ATOM 721 N N . ALA A 1 96 ? -6.004 4.828 18.141 1 98.94 96 ALA A N 1
ATOM 722 C CA . ALA A 1 96 ? -6.188 6.277 18.141 1 98.94 96 ALA A CA 1
ATOM 723 C C . ALA A 1 96 ? -7.402 6.68 18.969 1 98.94 96 ALA A C 1
ATOM 725 O O . ALA A 1 96 ? -7.34 7.641 19.75 1 98.94 96 ALA A O 1
ATOM 726 N N . VAL A 1 97 ? -8.484 5.93 18.797 1 98.88 97 VAL A N 1
ATOM 727 C CA . VAL A 1 97 ? -9.711 6.215 19.531 1 98.88 97 VAL A CA 1
ATOM 728 C C . VAL A 1 97 ? -9.477 6.012 21.031 1 98.88 97 VAL A C 1
ATOM 730 O O . VAL A 1 97 ? -9.898 6.832 21.844 1 98.88 97 VAL A O 1
ATOM 733 N N . GLU A 1 98 ? -8.766 4.957 21.344 1 98.81 98 GLU A N 1
ATOM 734 C CA . GLU A 1 98 ? -8.477 4.633 22.75 1 98.81 98 GLU A CA 1
ATOM 735 C C . GLU A 1 98 ? -7.629 5.719 23.391 1 98.81 98 GLU A C 1
ATOM 737 O O . GLU A 1 98 ? -7.777 6 24.594 1 98.81 98 GLU A O 1
ATOM 742 N N . LEU A 1 99 ? -6.75 6.355 22.656 1 98.81 99 LEU A N 1
ATOM 743 C CA . LEU A 1 99 ? -5.891 7.422 23.156 1 98.81 99 LEU A CA 1
ATOM 744 C C . LEU A 1 99 ? -6.66 8.734 23.25 1 98.81 99 LEU A C 1
ATOM 746 O O . LEU A 1 99 ? -6.172 9.703 23.844 1 98.81 99 LEU A O 1
ATOM 750 N N . GLY A 1 100 ? -7.836 8.82 22.625 1 98.56 100 GLY A N 1
ATOM 751 C CA . GLY A 1 100 ? -8.68 10 22.719 1 98.56 100 GLY A CA 1
ATOM 752 C C . GLY A 1 100 ? -8.477 10.969 21.578 1 98.56 100 GLY A C 1
ATOM 753 O O . GLY A 1 100 ? -8.852 12.141 21.672 1 98.56 100 GLY A O 1
ATOM 754 N N . CYS A 1 101 ? -7.922 10.531 20.453 1 98.69 101 CYS A N 1
ATOM 755 C CA . CYS A 1 101 ? -7.691 11.43 19.328 1 98.69 101 CYS A CA 1
ATOM 756 C C . CYS A 1 101 ? -9 12.008 18.812 1 98.69 101 CYS A C 1
ATOM 758 O O . CYS A 1 101 ? -10.039 11.336 18.844 1 98.69 101 CYS A O 1
ATOM 760 N N . ALA A 1 102 ? -8.961 13.234 18.328 1 98.19 102 ALA A N 1
ATOM 761 C CA . ALA A 1 102 ? -10.156 13.961 17.906 1 98.19 102 ALA A CA 1
ATOM 762 C C . ALA A 1 102 ? -10.758 13.328 16.641 1 98.19 102 ALA A C 1
ATOM 764 O O . ALA A 1 102 ? -11.953 13.477 16.375 1 98.19 102 ALA A O 1
ATOM 765 N N . GLY A 1 103 ? -9.969 12.641 15.898 1 98.38 103 GLY A N 1
ATOM 766 C CA . GLY A 1 103 ? -10.352 11.945 14.688 1 98.38 103 GLY A CA 1
ATOM 767 C C . GLY A 1 103 ? -9.211 11.172 14.055 1 98.38 103 GLY A C 1
ATOM 768 O O . GLY A 1 103 ? -8.102 11.156 14.578 1 98.38 103 GLY A O 1
ATOM 769 N N . VAL A 1 104 ? -9.531 10.508 12.977 1 98.88 104 VAL A N 1
ATOM 770 C CA . VAL A 1 104 ? -8.516 9.812 12.195 1 98.88 104 VAL A CA 1
ATOM 771 C C . VAL A 1 104 ? -8.68 10.156 10.719 1 98.88 104 VAL A C 1
ATOM 773 O O . VAL A 1 104 ? -9.797 10.367 10.242 1 98.88 104 VAL A O 1
ATOM 776 N N . LEU A 1 105 ? -7.594 10.305 10.039 1 98.94 105 LEU A N 1
ATOM 777 C CA . LEU A 1 105 ? -7.551 10.492 8.586 1 98.94 105 LEU A CA 1
ATOM 778 C C . LEU A 1 105 ? -7.312 9.172 7.875 1 98.94 105 LEU A C 1
ATOM 780 O O . LEU A 1 105 ? -6.254 8.555 8.031 1 98.94 105 LEU A O 1
ATOM 784 N N . VAL A 1 106 ? -8.25 8.734 7.027 1 98.94 106 VAL A N 1
ATOM 785 C CA . VAL A 1 106 ? -8.195 7.348 6.582 1 98.94 106 VAL A CA 1
ATOM 786 C C . VAL A 1 106 ? -8.109 7.293 5.059 1 98.94 106 VAL A C 1
ATOM 788 O O . VAL A 1 106 ? -9.039 7.688 4.363 1 98.94 106 VAL A O 1
ATOM 791 N N . LEU A 1 107 ? -7.016 6.801 4.582 1 98.81 107 LEU A N 1
ATOM 792 C CA . LEU A 1 107 ? -6.855 6.438 3.18 1 98.81 107 LEU A CA 1
ATOM 793 C C . LEU A 1 107 ? -7.773 5.281 2.809 1 98.81 107 LEU A C 1
ATOM 795 O O . LEU A 1 107 ? -8.008 4.383 3.621 1 98.81 107 LEU A O 1
ATOM 799 N N . PRO A 1 108 ? -8.289 5.328 1.594 1 98.62 108 PRO A N 1
ATOM 800 C CA . PRO A 1 108 ? -8.812 4.051 1.109 1 98.62 108 PRO A CA 1
ATOM 801 C C . PRO A 1 108 ? -7.715 3.021 0.846 1 98.62 108 PRO A C 1
ATOM 803 O O . PRO A 1 108 ? -6.555 3.393 0.648 1 98.62 108 PRO A O 1
ATOM 806 N N . PRO A 1 109 ? -8.102 1.701 0.959 1 98.56 109 PRO A N 1
ATOM 807 C CA . PRO A 1 109 ? -7.113 0.775 0.408 1 98.56 109 PRO A CA 1
ATOM 808 C C . PRO A 1 109 ? -6.652 1.169 -0.993 1 98.56 109 PRO A C 1
ATOM 810 O O . PRO A 1 109 ? -7.469 1.558 -1.83 1 98.56 109 PRO A O 1
ATOM 813 N N . PHE A 1 110 ? -5.332 1.148 -1.23 1 98.62 110 PHE A N 1
ATOM 814 C CA . PHE A 1 110 ? -4.848 1.843 -2.418 1 98.62 110 PHE A CA 1
ATOM 815 C C . PHE A 1 110 ? -4.023 0.907 -3.293 1 98.62 110 PHE A C 1
ATOM 817 O O . PHE A 1 110 ? -3.428 1.338 -4.281 1 98.62 110 PHE A O 1
ATOM 824 N N . TYR A 1 111 ? -3.922 -0.382 -2.916 1 98.75 111 TYR A N 1
ATOM 825 C CA . TYR A 1 111 ? -3.148 -1.285 -3.76 1 98.75 111 TYR A CA 1
ATOM 826 C C . TYR A 1 111 ? -3.924 -1.658 -5.016 1 98.75 111 TYR A C 1
ATOM 828 O O . TYR A 1 111 ? -3.432 -1.482 -6.133 1 98.75 111 TYR A O 1
ATOM 836 N N . TYR A 1 112 ? -5.129 -2.262 -4.82 1 98.44 112 TYR A N 1
ATOM 837 C CA . TYR A 1 112 ? -5.949 -2.629 -5.969 1 98.44 112 TYR A CA 1
ATOM 838 C C . TYR A 1 112 ? -6.512 -1.391 -6.66 1 98.44 112 TYR A C 1
ATOM 840 O O . TYR A 1 112 ? -6.902 -0.427 -5.996 1 98.44 112 TYR A O 1
ATOM 848 N N . LYS A 1 113 ? -6.555 -1.442 -7.984 1 97.5 113 LYS A N 1
ATOM 849 C CA . LYS A 1 113 ? -7.059 -0.321 -8.773 1 97.5 113 LYS A CA 1
ATOM 850 C C . LYS A 1 113 ? -8.406 -0.657 -9.406 1 97.5 113 LYS A C 1
ATOM 852 O O . LYS A 1 113 ? -8.773 -1.829 -9.508 1 97.5 113 LYS A O 1
ATOM 857 N N . GLY A 1 114 ? -9.07 0.389 -9.82 1 95.88 114 GLY A N 1
ATOM 858 C CA . GLY A 1 114 ? -10.352 0.183 -10.477 1 95.88 114 GLY A CA 1
ATOM 859 C C . GLY A 1 114 ? -11.414 -0.371 -9.539 1 95.88 114 GLY A C 1
ATOM 860 O O . GLY A 1 114 ? -12.336 -1.056 -9.984 1 95.88 114 GLY A O 1
ATOM 861 N N . VAL A 1 115 ? -11.297 -0.142 -8.289 1 97.5 115 VAL A N 1
ATOM 862 C CA . VAL A 1 115 ? -12.242 -0.665 -7.305 1 97.5 115 VAL A CA 1
ATOM 863 C C . VAL A 1 115 ? -13.531 0.149 -7.344 1 97.5 115 VAL A C 1
ATOM 865 O O . VAL A 1 115 ? -13.523 1.33 -7.695 1 97.5 115 VAL A O 1
ATOM 868 N N . SER A 1 116 ? -14.648 -0.424 -6.969 1 98.12 116 SER A N 1
ATOM 869 C CA . SER A 1 116 ? -15.969 0.193 -7.066 1 98.12 116 SER A CA 1
ATOM 870 C C . SER A 1 116 ? -16.312 0.961 -5.797 1 98.12 116 SER A C 1
ATOM 872 O O . SER A 1 116 ? -15.727 0.726 -4.742 1 98.12 116 SER A O 1
ATOM 874 N N . ASP A 1 117 ? -17.297 1.879 -5.918 1 98.69 117 ASP A N 1
ATOM 875 C CA . ASP A 1 117 ? -17.844 2.537 -4.738 1 98.69 117 ASP A CA 1
ATOM 876 C C . ASP A 1 117 ? -18.359 1.515 -3.732 1 98.69 117 ASP A C 1
ATOM 878 O O . ASP A 1 117 ? -18.25 1.709 -2.521 1 98.69 117 ASP A O 1
ATOM 882 N N . GLU A 1 118 ? -18.953 0.406 -4.27 1 98.75 118 GLU A N 1
ATOM 883 C CA . GLU A 1 118 ? -19.438 -0.647 -3.383 1 98.75 118 GLU A CA 1
ATOM 884 C C . GLU A 1 118 ? -18.312 -1.243 -2.555 1 98.75 118 GLU A C 1
ATOM 886 O O . GLU A 1 118 ? -18.453 -1.428 -1.345 1 98.75 118 GLU A O 1
ATOM 891 N N . GLY A 1 119 ? -17.219 -1.561 -3.229 1 98.81 119 GLY A N 1
ATOM 892 C CA . GLY A 1 119 ? -16.062 -2.1 -2.525 1 98.81 119 GLY A CA 1
ATOM 893 C C . GLY A 1 119 ? -15.508 -1.154 -1.479 1 98.81 119 GLY A C 1
ATOM 894 O O . GLY A 1 119 ? -15.164 -1.576 -0.373 1 98.81 119 GLY A O 1
ATOM 895 N N . LEU A 1 120 ? -15.422 0.096 -1.83 1 98.94 120 LEU A N 1
ATOM 896 C CA . LEU A 1 120 ? -14.922 1.091 -0.891 1 98.94 120 LEU A CA 1
ATOM 897 C C . LEU A 1 120 ? -15.898 1.298 0.261 1 98.94 120 LEU A C 1
ATOM 899 O O . LEU A 1 120 ? -15.484 1.454 1.412 1 98.94 120 LEU A O 1
ATOM 903 N N . PHE A 1 121 ? -17.219 1.339 -0.037 1 98.94 121 PHE A N 1
ATOM 904 C CA . PHE A 1 121 ? -18.203 1.442 1.025 1 98.94 121 PHE A CA 1
ATOM 905 C C . PHE A 1 121 ? -18.062 0.297 2.02 1 98.94 121 PHE A C 1
ATOM 907 O O . PHE A 1 121 ? -18.047 0.518 3.232 1 98.94 121 PHE A O 1
ATOM 914 N N . ARG A 1 122 ? -17.875 -0.913 1.53 1 98.88 122 ARG A N 1
ATOM 915 C CA . ARG A 1 122 ? -17.734 -2.084 2.391 1 98.88 122 ARG A CA 1
ATOM 916 C C . ARG A 1 122 ? -16.484 -1.986 3.246 1 98.88 122 ARG A C 1
ATOM 918 O O . ARG A 1 122 ? -16.469 -2.426 4.398 1 98.88 122 ARG A O 1
ATOM 925 N N . THR A 1 123 ? -15.43 -1.479 2.654 1 98.88 123 THR A N 1
ATOM 926 C CA . THR A 1 123 ? -14.188 -1.279 3.402 1 98.88 123 THR A CA 1
ATOM 927 C C . THR A 1 123 ? -14.438 -0.415 4.633 1 98.88 123 THR A C 1
ATOM 929 O O . THR A 1 123 ? -14.117 -0.815 5.754 1 98.88 123 THR A O 1
ATOM 932 N N . PHE A 1 124 ? -15.008 0.732 4.445 1 98.94 124 PHE A N 1
ATOM 933 C CA . PHE A 1 124 ? -15.195 1.687 5.531 1 98.94 124 PHE A CA 1
ATOM 934 C C . PHE A 1 124 ? -16.266 1.188 6.508 1 98.94 124 PHE A C 1
ATOM 936 O O . PHE A 1 124 ? -16.141 1.407 7.715 1 98.94 124 PHE A O 1
ATOM 943 N N . ALA A 1 125 ? -17.281 0.522 5.953 1 98.88 125 ALA A N 1
ATOM 944 C CA . ALA A 1 125 ? -18.266 -0.102 6.84 1 98.88 125 ALA A CA 1
ATOM 945 C C . ALA A 1 125 ? -17.594 -1.101 7.777 1 98.88 125 ALA A C 1
ATOM 947 O O . ALA A 1 125 ? -17.844 -1.085 8.984 1 98.88 125 ALA A O 1
ATOM 948 N N . GLU A 1 126 ? -16.734 -1.957 7.227 1 98.81 126 GLU A N 1
ATOM 949 C CA . GLU A 1 126 ? -16.016 -2.938 8.039 1 98.81 126 GLU A CA 1
ATOM 950 C C . GLU A 1 126 ? -15.156 -2.256 9.102 1 98.81 126 GLU A C 1
ATOM 952 O O . GLU A 1 126 ? -15.133 -2.678 10.258 1 98.81 126 GLU A O 1
ATOM 957 N N . ILE A 1 127 ? -14.43 -1.23 8.695 1 98.88 127 ILE A N 1
ATOM 958 C CA . ILE A 1 127 ? -13.555 -0.515 9.617 1 98.88 127 ILE A CA 1
ATOM 959 C C . ILE A 1 127 ? -14.383 0.07 10.758 1 98.88 127 ILE A C 1
ATOM 961 O O . ILE A 1 127 ? -14.062 -0.128 11.93 1 98.88 127 ILE A O 1
ATOM 965 N N . ILE A 1 128 ? -15.508 0.792 10.453 1 98.88 128 ILE A N 1
ATOM 966 C CA . ILE A 1 128 ? -16.344 1.489 11.43 1 98.88 128 ILE A CA 1
ATOM 967 C C . ILE A 1 128 ? -16.969 0.48 12.383 1 98.88 128 ILE A C 1
ATOM 969 O O . ILE A 1 128 ? -16.906 0.654 13.602 1 98.88 128 ILE A O 1
ATOM 973 N N . GLU A 1 129 ? -17.484 -0.591 11.836 1 98.75 129 GLU A N 1
ATOM 974 C CA . GLU A 1 129 ? -18.203 -1.575 12.633 1 98.75 129 GLU A CA 1
ATOM 975 C C . GLU A 1 129 ? -17.25 -2.377 13.516 1 98.75 129 GLU A C 1
ATOM 977 O O . GLU A 1 129 ? -17.578 -2.713 14.656 1 98.75 129 GLU A O 1
ATOM 982 N N . ARG A 1 130 ? -16.125 -2.709 13.031 1 98.75 130 ARG A N 1
ATOM 983 C CA . ARG A 1 130 ? -15.156 -3.473 13.82 1 98.75 130 ARG A CA 1
ATOM 984 C C . ARG A 1 130 ? -14.555 -2.619 14.93 1 98.75 130 ARG A C 1
ATOM 986 O O . ARG A 1 130 ? -14.273 -3.121 16.016 1 98.75 130 ARG A O 1
ATOM 993 N N . VAL A 1 131 ? -14.211 -1.4 14.594 1 98.81 131 VAL A N 1
ATOM 994 C CA . VAL A 1 131 ? -13.766 -0.517 15.672 1 98.81 131 VAL A CA 1
ATOM 995 C C . VAL A 1 131 ? -14.859 -0.39 16.719 1 98.81 131 VAL A C 1
ATOM 997 O O . VAL A 1 131 ? -14.594 -0.516 17.922 1 98.81 131 VAL A O 1
ATOM 1000 N N . GLY A 1 132 ? -16.062 -0.155 16.297 1 98.38 132 GLY A N 1
ATOM 1001 C CA . GLY A 1 132 ? -17.25 -0.25 17.141 1 98.38 132 GLY A CA 1
ATOM 1002 C C . GLY A 1 132 ? -17.234 0.727 18.297 1 98.38 132 GLY A C 1
ATOM 1003 O O . GLY A 1 132 ? -17.609 0.37 19.422 1 98.38 132 GLY A O 1
ATOM 1004 N N . ASP A 1 133 ? -16.75 1.936 18.109 1 98.56 133 ASP A N 1
ATOM 1005 C CA . ASP A 1 133 ? -16.672 2.975 19.141 1 98.56 133 ASP A CA 1
ATOM 1006 C C . ASP A 1 133 ? -17.344 4.266 18.656 1 98.56 133 ASP A C 1
ATOM 1008 O O . ASP A 1 133 ? -16.969 4.816 17.625 1 98.56 133 ASP A O 1
ATOM 1012 N N . SER A 1 134 ? -18.25 4.809 19.406 1 97.56 134 SER A N 1
ATOM 1013 C CA . SER A 1 134 ? -19.047 5.965 19.016 1 97.56 134 SER A CA 1
ATOM 1014 C C . SER A 1 134 ? -18.203 7.234 19 1 97.56 134 SER A C 1
ATOM 1016 O O . SER A 1 134 ? -18.625 8.258 18.438 1 97.56 134 SER A O 1
ATOM 1018 N N . ARG A 1 135 ? -17.109 7.184 19.672 1 98.06 135 ARG A N 1
ATOM 1019 C CA . ARG A 1 135 ? -16.219 8.336 19.688 1 98.06 135 ARG A CA 1
ATOM 1020 C C . ARG A 1 135 ? -15.461 8.477 18.375 1 98.06 135 ARG A C 1
ATOM 1022 O O . ARG A 1 135 ? -14.859 9.516 18.094 1 98.06 135 ARG A O 1
ATOM 1029 N N . LEU A 1 136 ? -15.461 7.469 17.5 1 98.69 136 LEU A N 1
ATOM 1030 C CA . LEU A 1 136 ? -14.719 7.449 16.25 1 98.69 136 LEU A CA 1
ATOM 1031 C C . LEU A 1 136 ? -15.211 8.547 15.312 1 98.69 136 LEU A C 1
ATOM 1033 O O . LEU A 1 136 ? -16.422 8.688 15.094 1 98.69 136 LEU A O 1
ATOM 1037 N N . ARG A 1 137 ? -14.352 9.398 14.875 1 98.69 137 ARG A N 1
ATOM 1038 C CA . ARG A 1 137 ? -14.57 10.375 13.812 1 98.69 137 ARG A CA 1
ATOM 1039 C C . ARG A 1 137 ? -13.594 10.156 12.656 1 98.69 137 ARG A C 1
ATOM 1041 O O . ARG A 1 137 ? -12.383 10.203 12.844 1 98.69 137 ARG A O 1
ATOM 1048 N N . ILE A 1 138 ? -14.148 9.891 11.477 1 98.81 138 ILE A N 1
ATOM 1049 C CA . ILE A 1 138 ? -13.32 9.578 10.32 1 98.81 138 ILE A CA 1
ATOM 1050 C C . ILE A 1 138 ? -13.32 10.75 9.352 1 98.81 138 ILE A C 1
ATOM 1052 O O . ILE A 1 138 ? -14.375 11.266 8.984 1 98.81 138 ILE A O 1
ATOM 1056 N N . TYR A 1 139 ? -12.188 11.188 9.023 1 98.88 139 TYR A N 1
ATOM 1057 C CA . TYR A 1 139 ? -11.938 12.062 7.879 1 98.88 139 TYR A CA 1
ATOM 1058 C C . TYR A 1 139 ? -11.359 11.266 6.707 1 98.88 139 TYR A C 1
ATOM 1060 O O . TYR A 1 139 ? -10.367 10.562 6.859 1 98.88 139 TYR A O 1
ATOM 1068 N N . LEU A 1 140 ? -11.984 11.383 5.543 1 98.88 140 LEU A N 1
ATOM 1069 C CA . LEU A 1 140 ? -11.539 10.672 4.348 1 98.88 140 LEU A CA 1
ATOM 1070 C C . LEU A 1 140 ? -10.312 11.352 3.738 1 98.88 140 LEU A C 1
ATOM 1072 O O . LEU A 1 140 ? -10.289 12.578 3.594 1 98.88 140 LEU A O 1
ATOM 1076 N N . TYR A 1 141 ? -9.375 10.602 3.48 1 98.88 141 TYR A N 1
ATOM 1077 C CA . TYR A 1 141 ? -8.18 11.133 2.834 1 98.88 141 TYR A CA 1
ATOM 1078 C C . TYR A 1 141 ? -8.219 10.891 1.33 1 98.88 141 TYR A C 1
ATOM 1080 O O . TYR A 1 141 ? -7.922 9.789 0.868 1 98.88 141 TYR A O 1
ATOM 1088 N N . HIS A 1 142 ? -8.562 11.945 0.561 1 98.88 142 HIS A N 1
ATOM 1089 C CA . HIS A 1 142 ? -8.68 11.898 -0.892 1 98.88 142 HIS A CA 1
ATOM 1090 C C . HIS A 1 142 ? -7.41 12.406 -1.564 1 98.88 142 HIS A C 1
ATOM 1092 O O . HIS A 1 142 ? -7.203 13.617 -1.68 1 98.88 142 HIS A O 1
ATOM 1098 N N . ILE A 1 143 ? -6.633 11.445 -2.102 1 98.69 143 ILE A N 1
ATOM 1099 C CA . ILE A 1 143 ? -5.367 11.836 -2.715 1 98.69 143 ILE A CA 1
ATOM 1100 C C . ILE A 1 143 ? -5.109 10.984 -3.957 1 98.69 143 ILE A C 1
ATOM 1102 O O . ILE A 1 143 ? -4.109 10.273 -4.031 1 98.69 143 ILE A O 1
ATOM 1106 N N . PRO A 1 144 ? -5.91 11.117 -5.008 1 97.56 144 PRO A N 1
ATOM 1107 C CA . PRO A 1 144 ? -5.832 10.266 -6.195 1 97.56 144 PRO A CA 1
ATOM 1108 C C . PRO A 1 144 ? -4.473 10.352 -6.891 1 97.56 144 PRO A C 1
ATOM 1110 O O . PRO A 1 144 ? -3.996 9.352 -7.438 1 97.56 144 PRO A O 1
ATOM 1113 N N . PRO A 1 145 ? -3.742 11.477 -6.84 1 96.31 145 PRO A N 1
ATOM 1114 C CA . PRO A 1 145 ? -2.455 11.484 -7.539 1 96.31 145 PRO A CA 1
ATOM 1115 C C . PRO A 1 145 ? -1.47 10.469 -6.977 1 96.31 145 PRO A C 1
ATOM 1117 O O . PRO A 1 145 ? -0.539 10.055 -7.676 1 96.31 145 PRO A O 1
ATOM 1120 N N . VAL A 1 146 ? -1.684 10.023 -5.719 1 97.69 146 VAL A N 1
ATOM 1121 C CA . VAL A 1 146 ? -0.757 9.078 -5.098 1 97.69 146 VAL A CA 1
ATOM 1122 C C . VAL A 1 146 ? -1.438 7.727 -4.918 1 97.69 146 VAL A C 1
ATOM 1124 O O . VAL A 1 146 ? -0.971 6.715 -5.449 1 97.69 146 VAL A O 1
ATOM 1127 N N . ALA A 1 147 ? -2.594 7.719 -4.227 1 97.38 147 ALA A N 1
ATOM 1128 C CA . ALA A 1 147 ? -3.316 6.488 -3.922 1 97.38 147 ALA A CA 1
ATOM 1129 C C . ALA A 1 147 ? -3.91 5.871 -5.184 1 97.38 147 ALA A C 1
ATOM 1131 O O . ALA A 1 147 ? -4.109 4.656 -5.254 1 97.38 147 ALA A O 1
ATOM 1132 N N . GLN A 1 148 ? -4.273 6.73 -6.176 1 97.12 148 GLN A N 1
ATOM 1133 C CA . GLN A 1 148 ? -4.91 6.336 -7.43 1 97.12 148 GLN A CA 1
ATOM 1134 C C . GLN A 1 148 ? -6.281 5.711 -7.18 1 97.12 148 GLN A C 1
ATOM 1136 O O . GLN A 1 148 ? -6.797 4.98 -8.023 1 97.12 148 GLN A O 1
ATOM 1141 N N . VAL A 1 149 ? -6.75 5.746 -6.016 1 97.94 149 VAL A N 1
ATOM 1142 C CA . VAL A 1 149 ? -8.102 5.43 -5.566 1 97.94 149 VAL A CA 1
ATOM 1143 C C . VAL A 1 149 ? -8.695 6.629 -4.832 1 97.94 149 VAL A C 1
ATOM 1145 O O . VAL A 1 149 ? -8.07 7.18 -3.922 1 97.94 149 VAL A O 1
ATOM 1148 N N . GLY A 1 150 ? -9.852 7.098 -5.305 1 97.75 150 GLY A N 1
ATOM 1149 C CA . GLY A 1 150 ? -10.445 8.273 -4.695 1 97.75 150 GLY A CA 1
ATOM 1150 C C . GLY A 1 150 ? -11.867 8.039 -4.207 1 97.75 150 GLY A C 1
ATOM 1151 O O . GLY A 1 150 ? -12.32 6.895 -4.141 1 97.75 150 GLY A O 1
ATOM 1152 N N . PHE A 1 151 ? -12.445 9.047 -3.691 1 98.69 151 PHE A N 1
ATOM 1153 C CA . PHE A 1 151 ? -13.812 9.031 -3.189 1 98.69 151 PHE A CA 1
ATOM 1154 C C . PHE A 1 151 ? -14.742 9.805 -4.117 1 98.69 151 PHE A C 1
ATOM 1156 O O . PHE A 1 151 ? -14.578 11.008 -4.305 1 98.69 151 PHE A O 1
ATOM 1163 N N . SER A 1 152 ? -15.711 9.125 -4.684 1 98.62 152 SER A N 1
ATOM 1164 C CA . SER A 1 152 ? -16.719 9.812 -5.469 1 98.62 152 SER A CA 1
ATOM 1165 C C . SER A 1 152 ? -17.719 10.539 -4.57 1 98.62 152 SER A C 1
ATOM 1167 O O . SER A 1 152 ? -17.859 10.203 -3.393 1 98.62 152 SER A O 1
ATOM 1169 N N . LEU A 1 153 ? -18.406 11.547 -5.129 1 98.62 153 LEU A N 1
ATOM 1170 C CA . LEU A 1 153 ? -19.469 12.227 -4.383 1 98.62 153 LEU A CA 1
ATOM 1171 C C . LEU A 1 153 ? -20.547 11.242 -3.943 1 98.62 153 LEU A C 1
ATOM 1173 O O . LEU A 1 153 ? -21.047 11.328 -2.822 1 98.62 153 LEU A O 1
ATOM 1177 N N . SER A 1 154 ? -20.859 10.281 -4.82 1 98.75 154 SER A N 1
ATOM 1178 C CA . SER A 1 154 ? -21.891 9.281 -4.52 1 98.75 154 SER A CA 1
ATOM 1179 C C . SER A 1 154 ? -21.469 8.391 -3.354 1 98.75 154 SER A C 1
ATOM 1181 O O . SER A 1 154 ? -22.281 8.047 -2.504 1 98.75 154 SER A O 1
ATOM 1183 N N . LEU A 1 155 ? -20.219 7.98 -3.297 1 98.88 155 LEU A N 1
ATOM 1184 C CA . LEU A 1 155 ? -19.719 7.184 -2.188 1 98.88 155 LEU A CA 1
ATOM 1185 C C . LEU A 1 155 ? -19.797 7.957 -0.877 1 98.88 155 LEU A C 1
ATOM 1187 O O . LEU A 1 155 ? -20.203 7.414 0.149 1 98.88 155 LEU A O 1
ATOM 1191 N N . ILE A 1 156 ? -19.344 9.195 -0.897 1 98.88 156 ILE A N 1
ATOM 1192 C CA . ILE A 1 156 ? -19.375 10.023 0.301 1 98.88 156 ILE A CA 1
ATOM 1193 C C . ILE A 1 156 ? -20.812 10.164 0.795 1 98.88 156 ILE A C 1
ATOM 1195 O O . ILE A 1 156 ? -21.078 10.031 1.991 1 98.88 156 ILE A O 1
ATOM 1199 N N . GLU A 1 157 ? -21.719 10.43 -0.154 1 98.56 157 GLU A N 1
ATOM 1200 C CA . GLU A 1 157 ? -23.141 10.516 0.197 1 98.56 157 GLU A CA 1
ATOM 1201 C C . GLU A 1 157 ? -23.609 9.25 0.902 1 98.56 157 GLU A C 1
ATOM 1203 O O . GLU A 1 157 ? -24.312 9.32 1.914 1 98.56 157 GLU A O 1
ATOM 1208 N N . ARG A 1 158 ? -23.297 8.125 0.366 1 98.81 158 ARG A N 1
ATOM 1209 C CA . ARG A 1 158 ? -23.688 6.844 0.936 1 98.81 158 ARG A CA 1
ATOM 1210 C C . ARG A 1 158 ? -23.094 6.656 2.328 1 98.81 158 ARG A C 1
ATOM 1212 O O . ARG A 1 158 ? -23.781 6.188 3.242 1 98.81 158 ARG A O 1
ATOM 1219 N N . LEU A 1 159 ? -21.812 6.988 2.521 1 98.88 159 LEU A N 1
ATOM 1220 C CA . LEU A 1 159 ? -21.156 6.883 3.818 1 98.88 159 LEU A CA 1
ATOM 1221 C C . LEU A 1 159 ? -21.828 7.785 4.848 1 98.88 159 LEU A C 1
ATOM 1223 O O . LEU A 1 159 ? -22.031 7.383 5.992 1 98.88 159 LEU A O 1
ATOM 1227 N N . LEU A 1 160 ? -22.172 9.016 4.457 1 98.19 160 LEU A N 1
ATOM 1228 C CA . LEU A 1 160 ? -22.812 9.969 5.355 1 98.19 160 LEU A CA 1
ATOM 1229 C C . LEU A 1 160 ? -24.203 9.477 5.754 1 98.19 160 LEU A C 1
ATOM 1231 O O . LEU A 1 160 ? -24.641 9.68 6.891 1 98.19 160 LEU A O 1
ATOM 1235 N N . LYS A 1 161 ? -24.922 8.883 4.805 1 98.31 161 LYS A N 1
ATOM 1236 C CA . LYS A 1 161 ? -26.25 8.352 5.074 1 98.31 161 LYS A CA 1
ATOM 1237 C C . LYS A 1 161 ? -26.188 7.227 6.105 1 98.31 161 LYS A C 1
ATOM 1239 O O . LYS A 1 161 ? -27.047 7.152 6.996 1 98.31 161 LYS A O 1
ATOM 1244 N N . HIS A 1 162 ? -25.234 6.391 6.055 1 98.62 162 HIS A N 1
ATOM 1245 C CA . HIS A 1 162 ? -25.172 5.191 6.887 1 98.62 162 HIS A CA 1
ATOM 1246 C C . HIS A 1 162 ? -24.422 5.461 8.188 1 98.62 162 HIS A C 1
ATOM 1248 O O . HIS A 1 162 ? -24.703 4.824 9.211 1 98.62 162 HIS A O 1
ATOM 1254 N N . TYR A 1 163 ? -23.438 6.395 8.148 1 98.25 163 TYR A N 1
ATOM 1255 C CA . TYR A 1 163 ? -22.594 6.664 9.305 1 98.25 163 TYR A CA 1
ATOM 1256 C C . TYR A 1 163 ? -22.438 8.164 9.531 1 98.25 163 TYR A C 1
ATOM 1258 O O . TYR A 1 163 ? -21.328 8.68 9.617 1 98.25 163 TYR A O 1
ATOM 1266 N N . PRO A 1 164 ? -23.5 8.93 9.742 1 96 164 PRO A N 1
ATOM 1267 C CA . PRO A 1 164 ? -23.484 10.391 9.758 1 96 164 PRO A CA 1
ATOM 1268 C C . PRO A 1 164 ? -22.672 10.961 10.922 1 96 164 PRO A C 1
ATOM 1270 O O . PRO A 1 164 ? -22.141 12.062 10.82 1 96 164 PRO A O 1
ATOM 1273 N N . SER A 1 165 ? -22.594 10.219 12.016 1 96.12 165 SER A N 1
ATOM 1274 C CA . SER A 1 165 ? -21.875 10.742 13.18 1 96.12 165 SER A CA 1
ATOM 1275 C C . SER A 1 165 ? -20.406 10.297 13.172 1 96.12 165 SER A C 1
ATOM 1277 O O . SER A 1 165 ? -19.609 10.773 13.977 1 96.12 165 SER A O 1
ATOM 1279 N N . THR A 1 166 ? -20.031 9.367 12.266 1 98.19 166 THR A N 1
ATOM 1280 C CA . THR A 1 166 ? -18.703 8.766 12.273 1 98.19 166 THR A CA 1
ATOM 1281 C C . THR A 1 166 ? -17.844 9.336 11.141 1 98.19 166 THR A C 1
ATOM 1283 O O . THR A 1 166 ? -16.672 9.664 11.344 1 98.19 166 THR A O 1
ATOM 1286 N N . VAL A 1 167 ? -18.422 9.422 9.953 1 98.62 167 VAL A N 1
ATOM 1287 C CA . VAL A 1 167 ? -17.734 10.055 8.828 1 98.62 167 VAL A CA 1
ATOM 1288 C C . VAL A 1 167 ? -18.031 11.555 8.82 1 98.62 167 VAL A C 1
ATOM 1290 O O . VAL A 1 167 ? -19.156 11.969 8.484 1 98.62 167 VAL A O 1
ATOM 1293 N N . VAL A 1 168 ? -16.969 12.383 9.117 1 98.25 168 VAL A N 1
ATOM 1294 C CA . VAL A 1 168 ? -17.344 13.742 9.492 1 98.25 168 VAL A CA 1
ATOM 1295 C C . VAL A 1 168 ? -16.547 14.742 8.648 1 98.25 168 VAL A C 1
ATOM 1297 O O . VAL A 1 168 ? -16.766 15.953 8.75 1 98.25 168 VAL A O 1
ATOM 1300 N N . GLY A 1 169 ? -15.664 14.25 7.781 1 98.5 169 GLY A N 1
ATOM 1301 C CA . GLY A 1 169 ? -14.898 15.188 6.977 1 98.5 169 GLY A CA 1
ATOM 1302 C C . GLY A 1 169 ? -14.055 14.523 5.91 1 98.5 169 GLY A C 1
ATOM 1303 O O . GLY A 1 169 ? -14.133 13.305 5.723 1 98.5 169 GLY A O 1
ATOM 1304 N N . ILE A 1 170 ? -13.297 15.359 5.176 1 98.75 170 ILE A N 1
ATOM 1305 C CA . ILE A 1 170 ? -12.438 14.891 4.094 1 98.75 170 ILE A CA 1
ATOM 1306 C C . ILE A 1 170 ? -11.273 15.859 3.902 1 98.75 170 ILE A C 1
ATOM 1308 O O . ILE A 1 170 ? -11.438 17.078 4.031 1 98.75 170 ILE A O 1
ATOM 1312 N N . LYS A 1 171 ? -10.156 15.32 3.783 1 98.88 171 LYS A N 1
ATOM 1313 C CA . LYS A 1 171 ? -9.031 16.047 3.205 1 98.88 171 LYS A CA 1
ATOM 1314 C C . LYS A 1 171 ? -8.953 15.828 1.697 1 98.88 171 LYS A C 1
ATOM 1316 O O . LYS A 1 171 ? -8.734 14.703 1.238 1 98.88 171 LYS A O 1
ATOM 1321 N N . ASP A 1 172 ? -9.125 16.875 0.921 1 98.88 172 ASP A N 1
ATOM 1322 C CA . ASP A 1 172 ? -9.008 16.797 -0.532 1 98.88 172 ASP A CA 1
ATOM 1323 C C . ASP A 1 172 ? -7.609 17.203 -0.996 1 98.88 172 ASP A C 1
ATOM 1325 O O . ASP A 1 172 ? -7.27 18.391 -1.004 1 98.88 172 ASP A O 1
ATOM 1329 N N . SER A 1 173 ? -6.855 16.234 -1.364 1 98.56 173 SER A N 1
ATOM 1330 C CA . SER A 1 173 ? -5.504 16.438 -1.872 1 98.56 173 SER A CA 1
ATOM 1331 C C . SER A 1 173 ? -5.422 16.141 -3.367 1 98.56 173 SER A C 1
ATOM 1333 O O . SER A 1 173 ? -4.363 15.773 -3.873 1 98.56 173 SER A O 1
ATOM 1335 N N . SER A 1 174 ? -6.539 16.297 -4.129 1 98 174 SER A N 1
ATOM 1336 C CA . SER A 1 174 ? -6.559 16.031 -5.566 1 98 174 SER A CA 1
ATOM 1337 C C . SER A 1 174 ? -5.809 17.125 -6.336 1 98 174 SER A C 1
ATOM 1339 O O . SER A 1 174 ? -5.41 16.906 -7.48 1 98 174 SER A O 1
ATOM 1341 N N . GLY A 1 175 ? -5.688 18.266 -5.707 1 96.94 175 GLY A N 1
ATOM 1342 C CA . GLY A 1 175 ? -5.109 19.406 -6.398 1 96.94 175 GLY A CA 1
ATOM 1343 C C . GLY A 1 175 ? -6.047 20.016 -7.418 1 96.94 175 GLY A C 1
ATOM 1344 O O . GLY A 1 175 ? -5.613 20.797 -8.273 1 96.94 175 GLY A O 1
ATOM 1345 N N . ASP A 1 176 ? -7.309 19.672 -7.367 1 98.06 176 ASP A N 1
ATOM 1346 C CA . ASP A 1 176 ? -8.32 20.141 -8.305 1 98.06 176 ASP A CA 1
ATOM 1347 C C . ASP A 1 176 ? -9.391 20.969 -7.598 1 98.06 176 ASP A C 1
ATOM 1349 O O . ASP A 1 176 ? -10.242 20.422 -6.895 1 98.06 176 ASP A O 1
ATOM 1353 N N . TRP A 1 177 ? -9.336 22.281 -7.859 1 98.25 177 TRP A N 1
ATOM 1354 C CA . TRP A 1 177 ? -10.297 23.156 -7.215 1 98.25 177 TRP A CA 1
ATOM 1355 C C . TRP A 1 177 ? -11.727 22.719 -7.508 1 98.25 177 TRP A C 1
ATOM 1357 O O . TRP A 1 177 ? -12.609 22.844 -6.656 1 98.25 177 TRP A O 1
ATOM 1367 N N . ASN A 1 178 ? -11.984 22.297 -8.758 1 98.31 178 ASN A N 1
ATOM 1368 C CA . ASN A 1 178 ? -13.344 21.891 -9.109 1 98.31 178 ASN A CA 1
ATOM 1369 C C . ASN A 1 178 ? -13.836 20.75 -8.219 1 98.31 178 ASN A C 1
ATOM 1371 O O . ASN A 1 178 ? -15.008 20.734 -7.828 1 98.31 178 ASN A O 1
ATOM 1375 N N . ASN A 1 179 ? -12.945 19.844 -7.961 1 98.44 179 ASN A N 1
ATOM 1376 C CA . ASN A 1 179 ? -13.32 18.766 -7.055 1 98.44 179 ASN A CA 1
ATOM 1377 C C . ASN A 1 179 ? -13.578 19.281 -5.641 1 98.44 179 ASN A C 1
ATOM 1379 O O . ASN A 1 179 ? -14.578 18.922 -5.02 1 98.44 179 ASN A O 1
ATOM 1383 N N . LEU A 1 180 ? -12.672 20.094 -5.129 1 98.62 180 LEU A N 1
ATOM 1384 C CA . LEU A 1 180 ? -12.812 20.656 -3.793 1 98.62 180 LEU A CA 1
ATOM 1385 C C . LEU A 1 180 ? -14.086 21.484 -3.678 1 98.62 180 LEU A C 1
ATOM 1387 O O . LEU A 1 180 ? -14.82 21.359 -2.691 1 98.62 180 LEU A O 1
ATOM 1391 N N . HIS A 1 181 ? -14.32 22.234 -4.688 1 98.44 181 HIS A N 1
ATOM 1392 C CA . HIS A 1 181 ? -15.516 23.062 -4.699 1 98.44 181 HIS A CA 1
ATOM 1393 C C . HIS A 1 181 ? -16.781 22.219 -4.688 1 98.44 181 HIS A C 1
ATOM 1395 O O . HIS A 1 181 ? -17.75 22.562 -4.012 1 98.44 181 HIS A O 1
ATOM 1401 N N . ALA A 1 182 ? -16.797 21.156 -5.461 1 98.62 182 ALA A N 1
ATOM 1402 C CA . ALA A 1 182 ? -17.938 20.25 -5.477 1 98.62 182 ALA A CA 1
ATOM 1403 C C . ALA A 1 182 ? -18.188 19.656 -4.086 1 98.62 182 ALA A C 1
ATOM 1405 O O . ALA A 1 182 ? -19.328 19.547 -3.654 1 98.62 182 ALA A O 1
ATOM 1406 N N . LEU A 1 183 ? -17.141 19.281 -3.402 1 98.62 183 LEU A N 1
ATOM 1407 C CA . LEU A 1 183 ? -17.266 18.75 -2.047 1 98.62 183 LEU A CA 1
ATOM 1408 C C . LEU A 1 183 ? -17.891 19.781 -1.114 1 98.62 183 LEU A C 1
ATOM 1410 O O . LEU A 1 183 ? -18.797 19.469 -0.344 1 98.62 183 LEU A O 1
ATOM 1414 N N . LEU A 1 184 ? -17.391 21.016 -1.179 1 98.19 184 LEU A N 1
ATOM 1415 C CA . LEU A 1 184 ? -17.844 22.094 -0.31 1 98.19 184 LEU A CA 1
ATOM 1416 C C . LEU A 1 184 ? -19.312 22.438 -0.58 1 98.19 184 LEU A C 1
ATOM 1418 O O . LEU A 1 184 ? -20.047 22.781 0.342 1 98.19 184 LEU A O 1
ATOM 1422 N N . THR A 1 185 ? -19.703 22.281 -1.835 1 97.81 185 THR A N 1
ATOM 1423 C CA . THR A 1 185 ? -21.047 22.656 -2.236 1 97.81 185 THR A CA 1
ATOM 1424 C C . THR A 1 185 ? -22.031 21.531 -1.974 1 97.81 185 THR A C 1
ATOM 1426 O O . THR A 1 185 ? -23.172 21.766 -1.552 1 97.81 185 THR A O 1
ATOM 1429 N N . HIS A 1 186 ? -21.672 20.297 -2.178 1 97.5 186 HIS A N 1
ATOM 1430 C CA . HIS A 1 186 ? -22.562 19.156 -2.086 1 97.5 186 HIS A CA 1
ATOM 1431 C C . HIS A 1 186 ? -22.766 18.719 -0.638 1 97.5 186 HIS A C 1
ATOM 1433 O O . HIS A 1 186 ? -23.781 18.125 -0.293 1 97.5 186 HIS A O 1
ATOM 1439 N N . PHE A 1 187 ? -21.766 19 0.16 1 96.75 187 PHE A N 1
ATOM 1440 C CA . PHE A 1 187 ? -21.828 18.531 1.539 1 96.75 187 PHE A CA 1
ATOM 1441 C C . PHE A 1 187 ? -21.578 19.672 2.512 1 96.75 187 PHE A C 1
ATOM 1443 O O . PHE A 1 187 ? -20.609 19.641 3.277 1 96.75 187 PHE A O 1
ATOM 1450 N N . PRO A 1 188 ? -22.484 20.609 2.6 1 92 188 PRO A N 1
ATOM 1451 C CA . PRO A 1 188 ? -22.312 21.688 3.566 1 92 188 PRO A CA 1
ATOM 1452 C C . PRO A 1 188 ? -22.203 21.188 5.004 1 92 188 PRO A C 1
ATOM 1454 O O . PRO A 1 188 ? -22.953 20.281 5.402 1 92 188 PRO A O 1
ATOM 1457 N N . GLY A 1 189 ? -21.203 21.641 5.707 1 90.31 189 GLY A N 1
ATOM 1458 C CA . GLY A 1 189 ? -21.031 21.234 7.094 1 90.31 189 GLY A CA 1
ATOM 1459 C C . GLY A 1 189 ? -20.062 20.078 7.258 1 90.31 189 GLY A C 1
ATOM 1460 O O . GLY A 1 189 ? -19.578 19.828 8.367 1 90.31 189 GLY A O 1
ATOM 1461 N N . PHE A 1 190 ? -19.844 19.297 6.145 1 95 190 PHE A N 1
ATOM 1462 C CA . PHE A 1 190 ? -18.812 18.266 6.121 1 95 190 PHE A CA 1
ATOM 1463 C C . PHE A 1 190 ? -17.422 18.891 6.336 1 95 190 PHE A C 1
ATOM 1465 O O . PHE A 1 190 ? -17.141 19.984 5.844 1 95 190 PHE A O 1
ATOM 1472 N N . GLY A 1 191 ? -16.609 18.438 7.32 1 97.31 191 GLY A N 1
ATOM 1473 C CA . GLY A 1 191 ? -15.289 18.984 7.621 1 97.31 191 GLY A CA 1
ATOM 1474 C C . GLY A 1 191 ? -14.312 18.844 6.469 1 97.31 191 GLY A C 1
ATOM 1475 O O . GLY A 1 191 ? -13.406 18.016 6.512 1 97.31 191 GLY A O 1
ATOM 1476 N N . THR A 1 192 ? -14.477 19.75 5.441 1 98.5 192 THR A N 1
ATOM 1477 C CA . THR A 1 192 ? -13.664 19.672 4.23 1 98.5 192 THR A CA 1
ATOM 1478 C C . THR A 1 192 ? -12.398 20.5 4.367 1 98.5 192 THR A C 1
ATOM 1480 O O . THR A 1 192 ? -12.461 21.719 4.547 1 98.5 192 THR A O 1
ATOM 1483 N N . PHE A 1 193 ? -11.312 19.812 4.312 1 98.81 193 PHE A N 1
ATOM 1484 C CA . PHE A 1 193 ? -9.992 20.438 4.344 1 98.81 193 PHE A CA 1
ATOM 1485 C C . PHE A 1 193 ? -9.344 20.406 2.967 1 98.81 193 PHE A C 1
ATOM 1487 O O . PHE A 1 193 ? -9.453 19.406 2.248 1 98.81 193 PHE A O 1
ATOM 1494 N N . THR A 1 194 ? -8.688 21.531 2.568 1 98.88 194 THR A N 1
ATOM 1495 C CA . THR A 1 194 ? -7.828 21.453 1.391 1 98.88 194 THR A CA 1
ATOM 1496 C C . THR A 1 194 ? -6.457 20.906 1.756 1 98.88 194 THR A C 1
ATOM 1498 O O . THR A 1 194 ? -5.922 21.203 2.826 1 98.88 194 THR A O 1
ATOM 1501 N N . GLY A 1 195 ? -5.98 20 0.929 1 98.56 195 GLY A N 1
ATOM 1502 C CA . GLY A 1 195 ? -4.625 19.5 1.079 1 98.56 195 GLY A CA 1
ATOM 1503 C C . GLY A 1 195 ? -3.588 20.359 0.388 1 98.56 195 GLY A C 1
ATOM 1504 O O . GLY A 1 195 ? -2.385 20.141 0.536 1 98.56 195 GLY A O 1
ATOM 1505 N N . SER A 1 196 ? -4.047 21.375 -0.319 1 97.19 196 SER A N 1
ATOM 1506 C CA . SER A 1 196 ? -3.17 22.266 -1.083 1 97.19 196 SER A CA 1
ATOM 1507 C C . SER A 1 196 ? -3.234 23.688 -0.559 1 97.19 196 SER A C 1
ATOM 1509 O O . SER A 1 196 ? -4.309 24.297 -0.513 1 97.19 196 SER A O 1
ATOM 1511 N N . GLU A 1 197 ? -2.131 24.219 -0.25 1 95.88 197 GLU A N 1
ATOM 1512 C CA . GLU A 1 197 ? -2.061 25.594 0.238 1 95.88 197 GLU A CA 1
ATOM 1513 C C . GLU A 1 197 ? -2.535 26.578 -0.824 1 95.88 197 GLU A C 1
ATOM 1515 O O . GLU A 1 197 ? -2.91 27.703 -0.505 1 95.88 197 GLU A O 1
ATOM 1520 N N . ARG A 1 198 ? -2.578 26.125 -2.043 1 97.44 198 ARG A N 1
ATOM 1521 C CA . ARG A 1 198 ? -3.02 26.969 -3.146 1 97.44 198 ARG A CA 1
ATOM 1522 C C . ARG A 1 198 ? -4.473 27.391 -2.963 1 97.44 198 ARG A C 1
ATOM 1524 O O . ARG A 1 198 ? -4.879 28.453 -3.428 1 97.44 198 ARG A O 1
ATOM 1531 N N . PHE A 1 199 ? -5.219 26.578 -2.205 1 98.56 199 PHE A N 1
ATOM 1532 C CA . PHE A 1 199 ? -6.664 26.766 -2.162 1 98.56 199 PHE A CA 1
ATOM 1533 C C . PHE A 1 199 ? -7.109 27.203 -0.77 1 98.56 199 PHE A C 1
ATOM 1535 O O . PHE A 1 199 ? -8.305 27.172 -0.458 1 98.56 199 PHE A O 1
ATOM 1542 N N . LEU A 1 200 ? -6.145 27.547 0.119 1 98.69 200 LEU A N 1
ATOM 1543 C CA . LEU A 1 200 ? -6.504 27.781 1.513 1 98.69 200 LEU A CA 1
ATOM 1544 C C . LEU A 1 200 ? -7.52 28.922 1.624 1 98.69 200 LEU A C 1
ATOM 1546 O O . LEU A 1 200 ? -8.594 28.734 2.205 1 98.69 200 LEU A O 1
ATOM 1550 N N . LEU A 1 201 ? -7.246 30.109 1.03 1 98.75 201 LEU A N 1
ATOM 1551 C CA . LEU A 1 201 ? -8.133 31.25 1.142 1 98.75 201 LEU A CA 1
ATOM 1552 C C . LEU A 1 201 ? -9.5 30.938 0.536 1 98.75 201 LEU A C 1
ATOM 1554 O O . LEU A 1 201 ? -10.531 31.188 1.162 1 98.75 201 LEU A O 1
ATOM 1558 N N . GLN A 1 202 ? -9.508 30.375 -0.654 1 98.31 202 GLN A N 1
ATOM 1559 C CA . GLN A 1 202 ? -10.75 30.047 -1.33 1 98.31 202 GLN A CA 1
ATOM 1560 C C . GLN A 1 202 ? -11.555 29.031 -0.524 1 98.31 202 GLN A C 1
ATOM 1562 O O . GLN A 1 202 ? -12.789 29.078 -0.513 1 98.31 202 GLN A O 1
ATOM 1567 N N . THR A 1 203 ? -10.852 28.078 0.084 1 98.62 203 THR A N 1
ATOM 1568 C CA . THR A 1 203 ? -11.508 27.062 0.91 1 98.62 203 THR A CA 1
ATOM 1569 C C . THR A 1 203 ? -12.227 27.719 2.09 1 98.62 203 THR A C 1
ATOM 1571 O O . THR A 1 203 ? -13.383 27.391 2.371 1 98.62 203 THR A O 1
ATOM 1574 N N . LEU A 1 204 ? -11.531 28.625 2.754 1 98.31 204 LEU A N 1
ATOM 1575 C CA . LEU A 1 204 ? -12.133 29.328 3.887 1 98.31 204 LEU A CA 1
ATOM 1576 C C . LEU A 1 204 ? -13.32 30.172 3.439 1 98.31 204 LEU A C 1
ATOM 1578 O O . LEU A 1 204 ? -14.375 30.156 4.086 1 98.31 204 LEU A O 1
ATOM 1582 N N . GLN A 1 205 ? -13.164 30.828 2.35 1 97.62 205 GLN A N 1
ATOM 1583 C CA . GLN A 1 205 ? -14.227 31.672 1.804 1 97.62 205 GLN A CA 1
ATOM 1584 C C . GLN A 1 205 ? -15.453 30.828 1.444 1 97.62 205 GLN A C 1
ATOM 1586 O O . GLN A 1 205 ? -16.578 31.312 1.531 1 97.62 205 GLN A O 1
ATOM 1591 N N . ALA A 1 206 ? -15.227 29.578 1.099 1 97.5 206 ALA A N 1
ATOM 1592 C CA . ALA A 1 206 ? -16.312 28.703 0.666 1 97.5 206 ALA A CA 1
ATOM 1593 C C . ALA A 1 206 ? -16.875 27.922 1.844 1 97.5 206 ALA A C 1
ATOM 1595 O O . ALA A 1 206 ? -17.734 27.047 1.663 1 97.5 206 ALA A O 1
ATOM 1596 N N . GLY A 1 207 ? -16.406 28.188 3.023 1 96.75 207 GLY A N 1
ATOM 1597 C CA . GLY A 1 207 ? -16.969 27.562 4.215 1 96.75 207 GLY A CA 1
ATOM 1598 C C . GLY A 1 207 ? -16.25 26.297 4.633 1 96.75 207 GLY A C 1
ATOM 1599 O O . GLY A 1 207 ? -16.719 25.578 5.508 1 96.75 207 GLY A O 1
ATOM 1600 N N . GLY A 1 208 ? -15.148 26.016 4.016 1 97.88 208 GLY A N 1
ATOM 1601 C CA . GLY A 1 208 ? -14.367 24.844 4.355 1 97.88 208 GLY A CA 1
ATOM 1602 C C . GLY A 1 208 ? -13.781 24.891 5.75 1 97.88 208 GLY A C 1
ATOM 1603 O O . GLY A 1 208 ? -13.836 25.938 6.414 1 97.88 208 GLY A O 1
ATOM 1604 N N . ALA A 1 209 ? -13.266 23.781 6.23 1 98.25 209 ALA A N 1
ATOM 1605 C CA . ALA A 1 209 ? -12.812 23.609 7.609 1 98.25 209 ALA A CA 1
ATOM 1606 C C . ALA A 1 209 ? -11.398 24.141 7.797 1 98.25 209 ALA A C 1
ATOM 1608 O O . ALA A 1 209 ? -10.984 24.438 8.922 1 98.25 209 ALA A O 1
ATOM 1609 N N . GLY A 1 210 ? -10.664 24.281 6.797 1 98.5 210 GLY A N 1
ATOM 1610 C CA . GLY A 1 210 ? -9.273 24.703 6.879 1 98.5 210 GLY A CA 1
ATOM 1611 C C . GLY A 1 210 ? -8.359 23.922 5.961 1 98.5 210 GLY A C 1
ATOM 1612 O O . GLY A 1 210 ? -8.727 23.609 4.824 1 98.5 210 GLY A O 1
ATOM 1613 N N . ALA A 1 211 ? -7.125 23.703 6.398 1 98.81 211 ALA A N 1
ATOM 1614 C CA . ALA A 1 211 ? -6.145 23.031 5.555 1 98.81 211 ALA A CA 1
ATOM 1615 C C . ALA A 1 211 ? -5.363 21.984 6.348 1 98.81 211 ALA A C 1
ATOM 1617 O O . ALA A 1 211 ? -5.109 22.172 7.543 1 98.81 211 ALA A O 1
ATOM 1618 N N . ILE A 1 212 ? -5.113 20.891 5.773 1 98.81 212 ILE A N 1
ATOM 1619 C CA . ILE A 1 212 ? -4.102 19.906 6.141 1 98.81 212 ILE A CA 1
ATOM 1620 C C . ILE A 1 212 ? -3.057 19.797 5.031 1 98.81 212 ILE A C 1
ATOM 1622 O O . ILE A 1 212 ? -3.295 19.156 4.012 1 98.81 212 ILE A O 1
ATOM 1626 N N . ASN A 1 213 ? -1.932 20.406 5.203 1 98.5 213 ASN A N 1
ATOM 1627 C CA . ASN A 1 213 ? -1.004 20.422 4.078 1 98.5 213 ASN A CA 1
ATOM 1628 C C . ASN A 1 213 ? 0.448 20.391 4.551 1 98.5 213 ASN A C 1
ATOM 1630 O O . ASN A 1 213 ? 0.732 20.641 5.723 1 98.5 213 ASN A O 1
ATOM 1634 N N . ALA A 1 214 ? 1.306 20.062 3.697 1 98.44 214 ALA A N 1
ATOM 1635 C CA . ALA A 1 214 ? 2.703 19.75 3.988 1 98.44 214 ALA A CA 1
ATOM 1636 C C . ALA A 1 214 ? 3.463 21 4.426 1 98.44 214 ALA A C 1
ATOM 1638 O O . ALA A 1 214 ? 4.301 20.938 5.328 1 98.44 214 ALA A O 1
ATOM 1639 N N . VAL A 1 215 ? 3.205 22.156 3.865 1 98.06 215 VAL A N 1
ATOM 1640 C CA . VAL A 1 215 ? 4.035 23.328 4.086 1 98.06 215 VAL A CA 1
ATOM 1641 C C . VAL A 1 215 ? 3.805 23.875 5.496 1 98.06 215 VAL A C 1
ATOM 1643 O O . VAL A 1 215 ? 4.633 24.609 6.027 1 98.06 215 VAL A O 1
ATOM 1646 N N . ALA A 1 216 ? 2.68 23.484 6.102 1 98.38 216 ALA A N 1
ATOM 1647 C CA . ALA A 1 216 ? 2.424 23.875 7.484 1 98.38 216 ALA A CA 1
ATOM 1648 C C . ALA A 1 216 ? 3.564 23.438 8.398 1 98.38 216 ALA A C 1
ATOM 1650 O O . ALA A 1 216 ? 3.76 24 9.477 1 98.38 216 ALA A O 1
ATOM 1651 N N . ASN A 1 217 ? 4.355 22.422 7.984 1 98.56 217 ASN A N 1
ATOM 1652 C CA . ASN A 1 217 ? 5.477 21.938 8.781 1 98.56 217 ASN A CA 1
ATOM 1653 C C . ASN A 1 217 ? 6.562 23 8.938 1 98.56 217 ASN A C 1
ATOM 1655 O O . ASN A 1 217 ? 7.438 22.875 9.797 1 98.56 217 ASN A O 1
ATOM 1659 N N . VAL A 1 218 ? 6.488 24.016 8.062 1 97.56 218 VAL A N 1
ATOM 1660 C CA . VAL A 1 218 ? 7.562 25.016 8.047 1 97.56 218 VAL A CA 1
ATOM 1661 C C . VAL A 1 218 ? 6.98 26.406 8.266 1 97.56 218 VAL A C 1
ATOM 1663 O O . VAL A 1 218 ? 7.578 27.234 8.969 1 97.56 218 VAL A O 1
ATOM 1666 N N . ILE A 1 219 ? 5.762 26.672 7.727 1 97.75 219 ILE A N 1
ATOM 1667 C CA . ILE A 1 219 ? 5.223 28.031 7.754 1 97.75 219 ILE A CA 1
ATOM 1668 C C . ILE A 1 219 ? 3.854 28.031 8.43 1 97.75 219 ILE A C 1
ATOM 1670 O O . ILE A 1 219 ? 2.93 28.703 7.973 1 97.75 219 ILE A O 1
ATOM 1674 N N . ALA A 1 220 ? 3.727 27.281 9.5 1 97.31 220 ALA A N 1
ATOM 1675 C CA . ALA A 1 220 ? 2.473 27.203 10.242 1 97.31 220 ALA A CA 1
ATOM 1676 C C . ALA A 1 220 ? 1.987 28.578 10.664 1 97.31 220 ALA A C 1
ATOM 1678 O O . ALA A 1 220 ? 0.788 28.875 10.617 1 97.31 220 ALA A O 1
ATOM 1679 N N . ALA A 1 221 ? 2.869 29.438 11.062 1 97.31 221 ALA A N 1
ATOM 1680 C CA . ALA A 1 221 ? 2.512 30.766 11.547 1 97.31 221 ALA A CA 1
ATOM 1681 C C . ALA A 1 221 ? 1.83 31.578 10.453 1 97.31 221 ALA A C 1
ATOM 1683 O O . ALA A 1 221 ? 0.865 32.312 10.719 1 97.31 221 ALA A O 1
ATOM 1684 N N . ALA A 1 222 ? 2.371 31.5 9.289 1 97.56 222 ALA A N 1
ATOM 1685 C CA . ALA A 1 222 ? 1.785 32.25 8.164 1 97.56 222 ALA A CA 1
ATOM 1686 C C . ALA A 1 222 ? 0.39 31.719 7.84 1 97.56 222 ALA A C 1
ATOM 1688 O O . ALA A 1 222 ? -0.525 32.5 7.566 1 97.56 222 ALA A O 1
ATOM 1689 N N . GLU A 1 223 ? 0.208 30.391 7.816 1 98.31 223 GLU A N 1
ATOM 1690 C CA . GLU A 1 223 ? -1.101 29.812 7.523 1 98.31 223 GLU A CA 1
ATOM 1691 C C . GLU A 1 223 ? -2.102 30.125 8.633 1 98.31 223 GLU A C 1
ATOM 1693 O O . GLU A 1 223 ? -3.279 30.375 8.359 1 98.31 223 GLU A O 1
ATOM 1698 N N . ARG A 1 224 ? -1.602 30.125 9.883 1 98.19 224 ARG A N 1
ATOM 1699 C CA . ARG A 1 224 ? -2.441 30.516 11.008 1 98.19 224 ARG A CA 1
ATOM 1700 C C . ARG A 1 224 ? -2.928 31.953 10.852 1 98.19 224 ARG A C 1
ATOM 1702 O O . ARG A 1 224 ? -4.109 32.25 11.047 1 98.19 224 ARG A O 1
ATOM 1709 N N . ALA A 1 225 ? -2.051 32.844 10.523 1 97.94 225 ALA A N 1
ATOM 1710 C CA . ALA A 1 225 ? -2.404 34.25 10.32 1 97.94 225 ALA A CA 1
ATOM 1711 C C . ALA A 1 225 ? -3.484 34.375 9.25 1 97.94 225 ALA A C 1
ATOM 1713 O O . ALA A 1 225 ? -4.434 35.156 9.414 1 97.94 225 ALA A O 1
ATOM 1714 N N . LEU A 1 226 ? -3.305 33.625 8.133 1 98.56 226 LEU A N 1
ATOM 1715 C CA . LEU A 1 226 ? -4.309 33.688 7.074 1 98.56 226 LEU A CA 1
ATOM 1716 C C . LEU A 1 226 ? -5.645 33.125 7.566 1 98.56 226 LEU A C 1
ATOM 1718 O O . LEU A 1 226 ? -6.695 33.719 7.289 1 98.56 226 LEU A O 1
ATOM 1722 N N . TYR A 1 227 ? -5.578 32.031 8.258 1 98.56 227 TYR A N 1
ATOM 1723 C CA . TYR A 1 227 ? -6.789 31.438 8.797 1 98.56 227 TYR A CA 1
ATOM 1724 C C . TYR A 1 227 ? -7.535 32.406 9.703 1 98.56 227 TYR A C 1
ATOM 1726 O O . TYR A 1 227 ? -8.758 32.531 9.602 1 98.56 227 TYR A O 1
ATOM 1734 N N . ASP A 1 228 ? -6.836 33.062 10.57 1 98.06 228 ASP A N 1
ATOM 1735 C CA . ASP A 1 228 ? -7.438 33.969 11.547 1 98.06 228 ASP A CA 1
ATOM 1736 C C . ASP A 1 228 ? -7.996 35.219 10.883 1 98.06 228 ASP A C 1
ATOM 1738 O O . ASP A 1 228 ? -8.977 35.781 11.344 1 98.06 228 ASP A O 1
ATOM 1742 N N . ASP A 1 229 ? -7.355 35.625 9.758 1 97 229 ASP A N 1
ATOM 1743 C CA . ASP A 1 229 ? -7.688 36.906 9.18 1 97 229 ASP A CA 1
ATOM 1744 C C . ASP A 1 229 ? -8.086 36.781 7.711 1 97 229 ASP A C 1
AT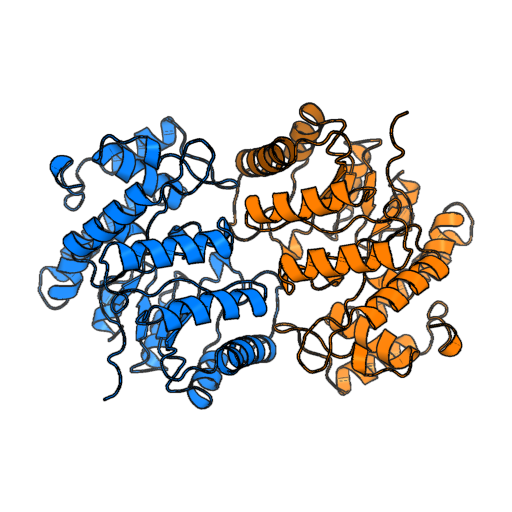OM 1746 O O . ASP A 1 229 ? -7.734 37.625 6.883 1 97 229 ASP A O 1
ATOM 1750 N N . TRP A 1 230 ? -8.719 35.656 7.383 1 97.81 230 TRP A N 1
ATOM 1751 C CA . TRP A 1 230 ? -8.984 35.375 5.977 1 97.81 230 TRP A CA 1
ATOM 1752 C C . TRP A 1 230 ? -9.984 36.375 5.398 1 97.81 230 TRP A C 1
ATOM 1754 O O . TRP A 1 230 ? -10.117 36.469 4.176 1 97.81 230 TRP A O 1
ATOM 1764 N N . GLN A 1 231 ? -10.656 37.156 6.273 1 97.56 231 GLN A N 1
ATOM 1765 C CA . GLN A 1 231 ? -11.664 38.125 5.812 1 97.56 231 GLN A CA 1
ATOM 1766 C C . GLN A 1 231 ? -11.078 39.531 5.688 1 97.56 231 GLN A C 1
ATOM 1768 O O . GLN A 1 231 ? -11.75 40.438 5.227 1 97.56 231 GLN A O 1
ATOM 1773 N N . SER A 1 232 ? -9.898 39.656 6.07 1 96.88 232 SER A N 1
ATOM 1774 C CA . SER A 1 232 ? -9.281 40.969 6.062 1 96.88 232 SER A CA 1
ATOM 1775 C C . SER A 1 232 ? -8.711 41.312 4.684 1 96.88 232 SER A C 1
ATOM 1777 O O . SER A 1 232 ? -8.648 40.438 3.805 1 96.88 232 SER A O 1
ATOM 1779 N N . ALA A 1 233 ? -8.297 42.531 4.52 1 94.75 233 ALA A N 1
ATOM 1780 C CA . ALA A 1 233 ? -7.727 43 3.26 1 94.75 233 ALA A CA 1
ATOM 1781 C C . ALA A 1 233 ? -6.344 42.406 3.025 1 94.75 233 ALA A C 1
ATOM 1783 O O . ALA A 1 233 ? -5.852 42.375 1.895 1 94.75 233 ALA A O 1
ATOM 1784 N N . LYS A 1 234 ? -5.797 41.875 4.055 1 94.88 234 LYS A N 1
ATOM 1785 C CA . LYS A 1 234 ? -4.445 41.312 3.959 1 94.88 234 LYS A CA 1
ATOM 1786 C C . LYS A 1 234 ? -4.469 39.875 3.533 1 94.88 234 LYS A C 1
ATOM 1788 O O . LYS A 1 234 ? -3.432 39.281 3.193 1 94.88 234 LYS A O 1
ATOM 1793 N N . ALA A 1 235 ? -5.609 39.344 3.506 1 97.75 235 ALA A N 1
ATOM 1794 C CA . ALA A 1 235 ? -5.754 37.906 3.279 1 97.75 235 ALA A CA 1
ATOM 1795 C C . ALA A 1 235 ? -5.188 37.5 1.919 1 97.75 235 ALA A C 1
ATOM 1797 O O . ALA A 1 235 ? -4.48 36.5 1.805 1 97.75 235 ALA A O 1
ATOM 1798 N N . ALA A 1 236 ? -5.426 38.25 0.938 1 97.62 236 ALA A N 1
ATOM 1799 C CA . ALA A 1 236 ? -4.98 37.969 -0.418 1 97.62 236 ALA A CA 1
ATOM 1800 C C . ALA A 1 236 ? -3.457 37.969 -0.516 1 97.62 236 ALA A C 1
ATOM 1802 O O . ALA A 1 236 ? -2.857 37.125 -1.179 1 97.62 236 ALA A O 1
ATOM 1803 N N . GLU A 1 237 ? -2.916 38.969 0.091 1 97.44 237 GLU A N 1
ATOM 1804 C CA . GLU A 1 237 ? -1.461 39.062 0.082 1 97.44 237 GLU A CA 1
ATOM 1805 C C . GLU A 1 237 ? -0.807 37.906 0.798 1 97.44 237 GLU A C 1
ATOM 1807 O O . GLU A 1 237 ? 0.184 37.344 0.316 1 97.44 237 GLU A O 1
ATOM 1812 N N . LEU A 1 238 ? -1.306 37.562 1.926 1 97.31 238 LEU A N 1
ATOM 1813 C CA . LEU A 1 238 ? -0.783 36.406 2.676 1 97.31 238 LEU A CA 1
ATOM 1814 C C . LEU A 1 238 ? -0.931 35.125 1.877 1 97.31 238 LEU A C 1
ATOM 1816 O O . LEU A 1 238 ? -0.018 34.312 1.854 1 97.31 238 LEU A O 1
ATOM 1820 N N . GLN A 1 239 ? -2.066 34.969 1.205 1 98.62 239 GLN A N 1
ATOM 1821 C CA . GLN A 1 239 ? -2.287 33.812 0.33 1 98.62 239 GLN A CA 1
ATOM 1822 C C . GLN A 1 239 ? -1.225 33.75 -0.763 1 98.62 239 GLN A C 1
ATOM 1824 O O . GLN A 1 239 ? -0.682 32.656 -1.039 1 98.62 239 GLN A O 1
ATOM 1829 N N . GLN A 1 240 ? -0.908 34.812 -1.336 1 97.75 240 GLN A N 1
ATOM 1830 C CA . GLN A 1 240 ? 0.089 34.875 -2.4 1 97.75 240 GLN A CA 1
ATOM 1831 C C . GLN A 1 240 ? 1.474 34.5 -1.875 1 97.75 240 GLN A C 1
ATOM 1833 O O . GLN A 1 240 ? 2.244 33.812 -2.561 1 97.75 240 GLN A O 1
ATOM 1838 N N . GLN A 1 241 ? 1.772 35 -0.726 1 97.5 241 GLN A N 1
ATOM 1839 C CA . GLN A 1 241 ? 3.059 34.656 -0.113 1 97.5 241 GLN A CA 1
ATOM 1840 C C . GLN A 1 241 ? 3.178 33.188 0.174 1 97.5 241 GLN A C 1
ATOM 1842 O O . GLN A 1 241 ? 4.234 32.594 -0.041 1 97.5 241 GLN A O 1
ATOM 1847 N N . ILE A 1 242 ? 2.109 32.594 0.634 1 98.12 242 ILE A N 1
ATOM 1848 C CA . ILE A 1 242 ? 2.076 31.172 0.94 1 98.12 242 ILE A CA 1
ATOM 1849 C C . ILE A 1 242 ? 2.25 30.359 -0.344 1 98.12 242 ILE A C 1
ATOM 1851 O O . ILE A 1 242 ? 3.043 29.422 -0.391 1 98.12 242 ILE A O 1
ATOM 1855 N N . VAL A 1 243 ? 1.579 30.75 -1.375 1 97.62 243 VAL A N 1
ATOM 1856 C CA . VAL A 1 243 ? 1.673 30.078 -2.664 1 97.62 243 VAL A CA 1
ATOM 1857 C C . VAL A 1 243 ? 3.086 30.219 -3.223 1 97.62 243 VAL A C 1
ATOM 1859 O O . VAL A 1 243 ? 3.654 29.266 -3.748 1 97.62 243 VAL A O 1
ATOM 1862 N N . ALA A 1 244 ? 3.676 31.406 -3.082 1 96.81 244 ALA A N 1
ATOM 1863 C CA . ALA A 1 244 ? 5.027 31.672 -3.572 1 96.81 244 ALA A CA 1
ATOM 1864 C C . ALA A 1 244 ? 6.055 30.812 -2.84 1 96.81 244 ALA A C 1
ATOM 1866 O O . ALA A 1 244 ? 7.035 30.359 -3.438 1 96.81 244 ALA A O 1
ATOM 1867 N N . PHE A 1 245 ? 5.828 30.609 -1.608 1 96.94 245 PHE A N 1
ATOM 1868 C CA . PHE A 1 245 ? 6.715 29.766 -0.822 1 96.94 245 PHE A CA 1
ATOM 1869 C C . PHE A 1 245 ? 6.777 28.359 -1.404 1 96.94 245 PHE A C 1
ATOM 1871 O O . PHE A 1 245 ? 7.863 27.828 -1.652 1 96.94 245 PHE A O 1
ATOM 1878 N N . ARG A 1 246 ? 5.582 27.766 -1.644 1 95.94 246 ARG A N 1
ATOM 1879 C CA . ARG A 1 246 ? 5.539 26.422 -2.201 1 95.94 246 ARG A CA 1
ATOM 1880 C C . ARG A 1 246 ? 6.113 26.391 -3.613 1 95.94 246 ARG A C 1
ATOM 1882 O O . ARG A 1 246 ? 6.738 25.406 -4.016 1 95.94 246 ARG A O 1
ATOM 1889 N N . GLN A 1 247 ? 5.93 27.406 -4.395 1 95.19 247 GLN A N 1
ATOM 1890 C CA . GLN A 1 247 ? 6.402 27.484 -5.773 1 95.19 247 GLN A CA 1
ATOM 1891 C C . GLN A 1 247 ? 7.926 27.438 -5.836 1 95.19 247 GLN A C 1
ATOM 1893 O O . GLN A 1 247 ? 8.5 26.938 -6.801 1 95.19 247 GLN A O 1
ATOM 1898 N N . ALA A 1 248 ? 8.547 27.891 -4.762 1 95.31 248 ALA A N 1
ATOM 1899 C CA . ALA A 1 248 ? 10.008 27.969 -4.711 1 95.31 248 ALA A CA 1
ATOM 1900 C C . ALA A 1 248 ? 10.633 26.578 -4.84 1 95.31 248 ALA A C 1
ATOM 1902 O O . ALA A 1 248 ? 11.789 26.453 -5.246 1 95.31 248 ALA A O 1
ATOM 1903 N N . PHE A 1 249 ? 9.844 25.531 -4.57 1 95.62 249 PHE A N 1
ATOM 1904 C CA . PHE A 1 249 ? 10.383 24.172 -4.703 1 95.62 249 PHE A CA 1
ATOM 1905 C C . PHE A 1 249 ? 9.352 23.234 -5.316 1 95.62 249 PHE A C 1
ATOM 1907 O O . PHE A 1 249 ? 9.297 22.047 -4.973 1 95.62 249 PHE A O 1
ATOM 1914 N N . ARG A 1 250 ? 8.602 23.766 -6.207 1 93.44 250 ARG A N 1
ATOM 1915 C CA . ARG A 1 250 ? 7.48 23.031 -6.805 1 93.44 250 ARG A CA 1
ATOM 1916 C C . ARG A 1 250 ? 7.969 21.859 -7.641 1 93.44 250 ARG A C 1
ATOM 1918 O O . ARG A 1 250 ? 7.246 20.875 -7.828 1 93.44 250 ARG A O 1
ATOM 1925 N N . THR A 1 251 ? 9.164 21.875 -8.18 1 94.25 251 THR A N 1
ATOM 1926 C CA . THR A 1 251 ? 9.664 20.828 -9.07 1 94.25 251 THR A CA 1
ATOM 1927 C C . THR A 1 251 ? 10.398 19.75 -8.281 1 94.25 251 THR A C 1
ATOM 1929 O O . THR A 1 251 ? 10.836 18.75 -8.844 1 94.25 251 THR A O 1
ATOM 1932 N N . LEU A 1 252 ? 10.57 19.984 -7.023 1 97 252 LEU A N 1
ATOM 1933 C CA . LEU A 1 252 ? 11.289 19.047 -6.172 1 97 252 LEU A CA 1
ATOM 1934 C C . LEU A 1 252 ? 10.32 18.141 -5.418 1 97 252 LEU A C 1
ATOM 1936 O O . LEU A 1 252 ? 9.164 18.516 -5.203 1 97 252 LEU A O 1
ATOM 1940 N N . PRO A 1 253 ? 10.82 16.891 -5.043 1 96.75 253 PRO A N 1
ATOM 1941 C CA . PRO A 1 253 ? 9.992 16.094 -4.133 1 96.75 253 PRO A CA 1
ATOM 1942 C C . PRO A 1 253 ? 9.695 16.812 -2.824 1 96.75 253 PRO A C 1
ATOM 1944 O O . PRO A 1 253 ? 10.609 17.297 -2.15 1 96.75 253 PRO A O 1
ATOM 1947 N N . PRO A 1 254 ? 8.508 16.891 -2.484 1 97.25 254 PRO A N 1
ATOM 1948 C CA . PRO A 1 254 ? 8.102 17.797 -1.404 1 97.25 254 PRO A CA 1
ATOM 1949 C C . PRO A 1 254 ? 8.664 17.391 -0.046 1 97.25 254 PRO A C 1
ATOM 1951 O O . PRO A 1 254 ? 9.078 18.234 0.743 1 97.25 254 PRO A O 1
ATOM 1954 N N . ILE A 1 255 ? 8.734 16.062 0.269 1 98.69 255 ILE A N 1
ATOM 1955 C CA . ILE A 1 255 ? 9.125 15.617 1.601 1 98.69 255 ILE A CA 1
ATOM 1956 C C . ILE A 1 255 ? 10.609 15.891 1.823 1 98.69 255 ILE A C 1
ATOM 1958 O O . ILE A 1 255 ? 10.984 16.578 2.777 1 98.69 255 ILE A O 1
ATOM 1962 N N . PRO A 1 256 ? 11.453 15.477 0.877 1 98.69 256 PRO A N 1
ATOM 1963 C CA . PRO A 1 256 ? 12.867 15.844 1.038 1 98.69 256 PRO A CA 1
ATOM 1964 C C . PRO A 1 256 ? 13.086 17.359 1.057 1 98.69 256 PRO A C 1
ATOM 1966 O O . PRO A 1 256 ? 13.953 17.844 1.785 1 98.69 256 PRO A O 1
ATOM 1969 N N . ALA A 1 257 ? 12.336 18.078 0.283 1 98.56 257 ALA A N 1
ATOM 1970 C CA . ALA A 1 257 ? 12.492 19.531 0.225 1 98.56 257 ALA A CA 1
ATOM 1971 C C . ALA A 1 257 ? 12.156 20.172 1.567 1 98.56 257 ALA A C 1
ATOM 1973 O O . ALA A 1 257 ? 12.914 21 2.08 1 98.56 257 ALA A O 1
ATOM 1974 N N . LEU A 1 258 ? 11.047 19.828 2.121 1 98.5 258 LEU A N 1
ATOM 1975 C CA . LEU A 1 258 ? 10.625 20.406 3.393 1 98.5 258 LEU A CA 1
ATOM 1976 C C . LEU A 1 258 ? 11.57 19.984 4.516 1 98.5 258 LEU A C 1
ATOM 1978 O O . LEU A 1 258 ? 11.867 20.781 5.406 1 98.5 258 LEU A O 1
ATOM 1982 N N . LYS A 1 259 ? 12.008 18.734 4.461 1 98.62 259 LYS A N 1
ATOM 1983 C CA . LYS A 1 259 ? 12.977 18.281 5.457 1 98.62 259 LYS A CA 1
ATOM 1984 C C . LYS A 1 259 ? 14.297 19.031 5.316 1 98.62 259 LYS A C 1
ATOM 1986 O O . LYS A 1 259 ? 14.961 19.328 6.316 1 98.62 259 LYS A O 1
ATOM 1991 N N . GLN A 1 260 ? 14.68 19.328 4.098 1 98 260 GLN A N 1
ATOM 1992 C CA . GLN A 1 260 ? 15.867 20.141 3.855 1 98 260 GLN A CA 1
ATOM 1993 C C . GLN A 1 260 ? 15.703 21.531 4.453 1 98 260 GLN A C 1
ATOM 1995 O O . GLN A 1 260 ? 16.641 22.078 5.059 1 98 260 GLN A O 1
ATOM 2000 N N . ILE A 1 261 ? 14.562 22.109 4.289 1 97.25 261 ILE A N 1
ATOM 2001 C CA . ILE A 1 261 ? 14.289 23.438 4.828 1 97.25 261 ILE A CA 1
ATOM 2002 C C . ILE A 1 261 ? 14.398 23.406 6.352 1 97.25 261 ILE A C 1
ATOM 2004 O O . ILE A 1 261 ? 15.031 24.281 6.949 1 97.25 261 ILE A O 1
ATOM 2008 N N . LEU A 1 262 ? 13.812 22.391 6.992 1 97 262 LEU A N 1
ATOM 2009 C CA . LEU A 1 262 ? 13.898 22.25 8.438 1 97 262 LEU A CA 1
ATOM 2010 C C . LEU A 1 262 ? 15.344 22.062 8.883 1 97 262 LEU A C 1
ATOM 2012 O O . LEU A 1 262 ? 15.781 22.641 9.875 1 97 262 LEU A O 1
ATOM 2016 N N . ALA A 1 263 ? 16.047 21.188 8.18 1 96.88 263 ALA A N 1
ATOM 2017 C CA . ALA A 1 263 ? 17.453 20.938 8.5 1 96.88 263 ALA A CA 1
ATOM 2018 C C . ALA A 1 263 ? 18.266 22.234 8.477 1 96.88 263 ALA A C 1
ATOM 2020 O O . ALA A 1 263 ? 19.047 22.5 9.391 1 96.88 263 ALA A O 1
ATOM 2021 N N . ASP A 1 264 ? 18.062 23 7.461 1 94.56 264 ASP A N 1
ATOM 2022 C CA . ASP A 1 264 ? 18.797 24.25 7.281 1 94.56 264 ASP A CA 1
ATOM 2023 C C . ASP A 1 264 ? 18.453 25.25 8.391 1 94.56 264 ASP A C 1
ATOM 2025 O O . ASP A 1 264 ? 19.344 25.875 8.961 1 94.56 264 ASP A O 1
ATOM 2029 N N . HIS A 1 265 ? 17.219 25.359 8.594 1 91.62 265 HIS A N 1
ATOM 2030 C CA . HIS A 1 265 ? 16.75 26.359 9.539 1 91.62 265 HIS A CA 1
ATOM 2031 C C . HIS A 1 265 ? 17.141 26.016 10.969 1 91.62 265 HIS A C 1
ATOM 2033 O O . HIS A 1 265 ? 17.453 26.891 11.766 1 91.62 265 HIS A O 1
ATOM 2039 N N . ARG A 1 266 ? 17.156 24.75 11.273 1 93.31 266 ARG A N 1
ATOM 2040 C CA . ARG A 1 266 ? 17.422 24.297 12.633 1 93.31 266 ARG A CA 1
ATOM 2041 C C . ARG A 1 266 ? 18.906 23.938 12.812 1 93.31 266 ARG A C 1
ATOM 2043 O O . ARG A 1 266 ? 19.344 23.656 13.93 1 93.31 266 ARG A O 1
ATOM 2050 N N . GLY A 1 267 ? 19.672 24.047 11.766 1 94.44 267 GLY A N 1
ATOM 2051 C CA . GLY A 1 267 ? 21.047 23.562 11.844 1 94.44 267 GLY A CA 1
ATOM 2052 C C . GLY A 1 267 ? 21.141 22.125 12.305 1 94.44 267 GLY A C 1
ATOM 2053 O O . GLY A 1 267 ? 21.984 21.781 13.125 1 94.44 267 GLY A O 1
ATOM 2054 N N . ASP A 1 268 ? 20.234 21.281 11.891 1 96 268 ASP A N 1
ATOM 2055 C CA . ASP A 1 268 ? 20.125 19.906 12.352 1 96 268 ASP A CA 1
ATOM 2056 C C . ASP A 1 268 ? 20 18.938 11.172 1 96 268 ASP A C 1
ATOM 2058 O O . ASP A 1 268 ? 18.891 18.609 10.734 1 96 268 ASP A O 1
ATOM 2062 N N . PRO A 1 269 ? 21.125 18.422 10.711 1 96.31 269 PRO A N 1
ATOM 2063 C CA . PRO A 1 269 ? 21.156 17.578 9.516 1 96.31 269 PRO A CA 1
ATOM 2064 C C . PRO A 1 269 ? 20.422 16.25 9.711 1 96.31 269 PRO A C 1
ATOM 2066 O O . PRO A 1 269 ? 20.188 15.523 8.742 1 96.31 269 PRO A O 1
ATOM 2069 N N . THR A 1 270 ? 20.016 15.898 10.898 1 96.62 270 THR A N 1
ATOM 2070 C CA . THR A 1 270 ? 19.266 14.672 11.133 1 96.62 270 THR A CA 1
ATOM 2071 C C . THR A 1 270 ? 17.953 14.688 10.359 1 96.62 270 THR A C 1
ATOM 2073 O O . THR A 1 270 ? 17.469 13.633 9.93 1 96.62 270 THR A O 1
ATOM 2076 N N . TRP A 1 271 ? 17.453 15.836 10.039 1 98 271 TRP A N 1
ATOM 2077 C CA . TRP A 1 271 ? 16.188 15.992 9.336 1 98 271 TRP A CA 1
ATOM 2078 C C . TRP A 1 271 ? 16.312 15.562 7.879 1 98 271 TRP A C 1
ATOM 2080 O O . TRP A 1 271 ? 15.305 15.367 7.195 1 98 271 TRP A O 1
ATOM 2090 N N . LEU A 1 272 ? 17.5 15.414 7.402 1 98.44 272 LEU A N 1
ATOM 2091 C CA . LEU A 1 272 ? 17.703 15.141 5.984 1 98.44 272 LEU A CA 1
ATOM 2092 C C . LEU A 1 272 ? 17.406 13.68 5.664 1 98.44 272 LEU A C 1
ATOM 2094 O O . LEU A 1 272 ? 17.234 13.32 4.496 1 98.44 272 LEU A O 1
ATOM 2098 N N . THR A 1 273 ? 17.344 12.828 6.656 1 98.5 273 THR A N 1
ATOM 2099 C CA . THR A 1 273 ? 17.156 11.398 6.441 1 98.5 273 THR A CA 1
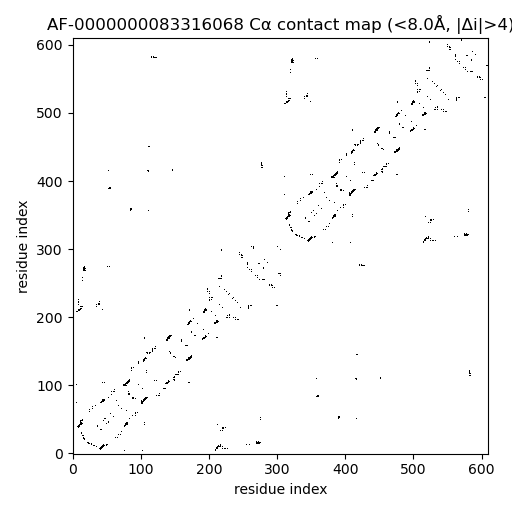ATOM 2100 C C . THR A 1 273 ? 15.711 11.102 6.047 1 98.5 273 THR A C 1
ATOM 2102 O O . THR A 1 273 ? 14.773 11.523 6.727 1 98.5 273 THR A O 1
ATOM 2105 N N . VAL A 1 274 ? 15.492 10.438 4.949 1 98.69 274 VAL A N 1
ATOM 2106 C CA . VAL A 1 274 ? 14.195 9.922 4.504 1 98.69 274 VAL A CA 1
ATOM 2107 C C . VAL A 1 274 ? 14.258 8.406 4.375 1 98.69 274 VAL A C 1
ATOM 2109 O O . VAL A 1 274 ? 15.336 7.832 4.199 1 98.69 274 VAL A O 1
ATOM 2112 N N . ARG A 1 275 ? 13.195 7.727 4.543 1 98.81 275 ARG A N 1
ATOM 2113 C CA . ARG A 1 275 ? 13.164 6.297 4.258 1 98.81 275 ARG A CA 1
ATOM 2114 C C . ARG A 1 275 ? 13.016 6.039 2.76 1 98.81 275 ARG A C 1
ATOM 2116 O O . ARG A 1 275 ? 12.211 6.688 2.09 1 98.81 275 ARG A O 1
ATOM 2123 N N . PRO A 1 276 ? 13.805 5.102 2.277 1 98.62 276 PRO A N 1
ATOM 2124 C CA . PRO A 1 276 ? 13.547 4.668 0.902 1 98.62 276 PRO A CA 1
ATOM 2125 C C . PRO A 1 276 ? 12.125 4.141 0.704 1 98.62 276 PRO A C 1
ATOM 2127 O O . PRO A 1 276 ? 11.531 3.592 1.636 1 98.62 276 PRO A O 1
ATOM 2130 N N . PRO A 1 277 ? 11.562 4.465 -0.552 1 98.56 277 PRO A N 1
ATOM 2131 C CA . PRO A 1 277 ? 12.258 4.781 -1.798 1 98.56 277 PRO A CA 1
ATOM 2132 C C . PRO A 1 277 ? 12.461 6.281 -1.997 1 98.56 277 PRO A C 1
ATOM 2134 O O . PRO A 1 277 ? 12.891 6.715 -3.07 1 98.56 277 PRO A O 1
ATOM 2137 N N . LEU A 1 278 ? 12.109 7.102 -0.978 1 98.69 278 LEU A N 1
ATOM 2138 C CA . LEU A 1 278 ? 12.445 8.516 -1.077 1 98.69 278 LEU A CA 1
ATOM 2139 C C . LEU A 1 278 ? 13.953 8.727 -1.021 1 98.69 278 LEU A C 1
ATOM 2141 O O . LEU A 1 278 ? 14.664 7.949 -0.387 1 98.69 278 LEU A O 1
ATOM 2145 N N . VAL A 1 279 ? 14.414 9.727 -1.675 1 98.5 279 VAL A N 1
ATOM 2146 C CA . VAL A 1 279 ? 15.828 10.094 -1.705 1 98.5 279 VAL A CA 1
ATOM 2147 C C . VAL A 1 279 ? 15.984 11.578 -1.402 1 98.5 279 VAL A C 1
ATOM 2149 O O . VAL A 1 279 ? 15.133 12.391 -1.768 1 98.5 279 VAL A O 1
ATOM 2152 N N . GLY A 1 280 ? 17.016 11.898 -0.678 1 98.31 280 GLY A N 1
ATOM 2153 C CA . GLY A 1 280 ? 17.297 13.297 -0.397 1 98.31 280 GLY A CA 1
ATOM 2154 C C . GLY A 1 280 ? 17.578 14.109 -1.646 1 98.31 280 GLY A C 1
ATOM 2155 O O . GLY A 1 280 ? 17.75 13.555 -2.73 1 98.31 280 GLY A O 1
ATOM 2156 N N . LEU A 1 281 ? 17.609 15.422 -1.482 1 98.56 281 LEU A N 1
ATOM 2157 C CA . LEU A 1 281 ? 17.922 16.328 -2.582 1 98.56 281 LEU A CA 1
ATOM 2158 C C . LEU A 1 281 ? 19.406 16.312 -2.918 1 98.56 281 LEU A C 1
ATOM 2160 O O . LEU A 1 281 ? 20.234 16.078 -2.041 1 98.56 281 LEU A O 1
ATOM 2164 N N . THR A 1 282 ? 19.656 16.531 -4.184 1 97.94 282 THR A N 1
ATOM 2165 C CA . THR A 1 282 ? 21.047 16.734 -4.562 1 97.94 282 THR A CA 1
ATOM 2166 C C . THR A 1 282 ? 21.531 18.109 -4.098 1 97.94 282 THR A C 1
ATOM 2168 O O . THR A 1 282 ? 20.719 18.984 -3.789 1 97.94 282 THR A O 1
ATOM 2171 N N . GLU A 1 283 ? 22.844 18.281 -4.098 1 97.88 283 GLU A N 1
ATOM 2172 C CA . GLU A 1 283 ? 23.422 19.562 -3.74 1 97.88 283 GLU A CA 1
ATOM 2173 C C . GLU A 1 283 ? 22.922 20.672 -4.668 1 97.88 283 GLU A C 1
ATOM 2175 O O . GLU A 1 283 ? 22.656 21.797 -4.227 1 97.88 283 GLU A O 1
ATOM 2180 N N . ALA A 1 284 ? 22.812 20.375 -5.902 1 98.12 284 ALA A N 1
ATOM 2181 C CA . ALA A 1 284 ? 22.344 21.359 -6.887 1 98.12 284 ALA A CA 1
ATOM 2182 C C . ALA A 1 284 ? 20.891 21.734 -6.625 1 98.12 284 ALA A C 1
ATOM 2184 O O . ALA A 1 284 ? 20.516 22.906 -6.73 1 98.12 284 ALA A O 1
ATOM 2185 N N . GLU A 1 285 ? 20.031 20.766 -6.301 1 98.19 285 GLU A N 1
ATOM 2186 C CA . GLU A 1 285 ? 18.625 21.016 -5.977 1 98.19 285 GLU A CA 1
ATOM 2187 C C . GLU A 1 285 ? 18.484 21.859 -4.719 1 98.19 285 GLU A C 1
ATOM 2189 O O . GLU A 1 285 ? 17.656 22.766 -4.66 1 98.19 285 GLU A O 1
ATOM 2194 N N . VAL A 1 286 ? 19.312 21.578 -3.736 1 98 286 VAL A N 1
ATOM 2195 C CA . VAL A 1 286 ? 19.312 22.328 -2.486 1 98 286 VAL A CA 1
ATOM 2196 C C . VAL A 1 286 ? 19.688 23.797 -2.76 1 98 286 VAL A C 1
ATOM 2198 O O . VAL A 1 286 ? 19 24.703 -2.291 1 98 286 VAL A O 1
ATOM 2201 N N . ALA A 1 287 ? 20.719 23.984 -3.512 1 97.38 287 ALA A N 1
ATOM 2202 C CA . ALA A 1 287 ? 21.172 25.344 -3.822 1 97.38 287 ALA A CA 1
ATOM 2203 C C . ALA A 1 287 ? 20.094 26.125 -4.555 1 97.38 287 ALA A C 1
ATOM 2205 O O . ALA A 1 287 ? 19.859 27.297 -4.25 1 97.38 287 ALA A O 1
ATOM 2206 N N . GLU A 1 288 ? 19.5 25.438 -5.457 1 96.12 288 GLU A N 1
ATOM 2207 C CA . GLU A 1 288 ? 18.422 26.094 -6.211 1 96.12 288 GLU A CA 1
ATOM 2208 C C . GLU A 1 288 ? 17.25 26.453 -5.305 1 96.12 288 GLU A C 1
ATOM 2210 O O . GLU A 1 288 ? 16.703 27.547 -5.41 1 96.12 288 GLU A O 1
ATOM 2215 N N . MET A 1 289 ? 16.859 25.578 -4.473 1 96.69 289 MET A N 1
ATOM 2216 C CA . MET A 1 289 ? 15.75 25.812 -3.549 1 96.69 289 MET A CA 1
ATOM 2217 C C . MET A 1 289 ? 16.094 26.953 -2.584 1 96.69 289 MET A C 1
ATOM 2219 O O . MET A 1 289 ? 15.258 27.812 -2.322 1 96.69 289 MET A O 1
ATOM 2223 N N . GLN A 1 290 ? 17.312 26.953 -2.066 1 95.75 290 GLN A N 1
ATOM 2224 C CA . GLN A 1 290 ? 17.75 27.984 -1.124 1 95.75 290 GLN A CA 1
ATOM 2225 C C . GLN A 1 290 ? 17.75 29.359 -1.772 1 95.75 290 GLN A C 1
ATOM 2227 O O . GLN A 1 290 ? 17.328 30.344 -1.153 1 95.75 290 GLN A O 1
ATOM 2232 N N . ALA A 1 291 ? 18.125 29.406 -3.008 1 95.88 291 ALA A N 1
ATOM 2233 C CA . ALA A 1 291 ? 18.109 30.672 -3.744 1 95.88 291 ALA A CA 1
ATOM 2234 C C . ALA A 1 291 ? 16.672 31.172 -3.947 1 95.88 291 ALA A C 1
ATOM 2236 O O . ALA A 1 291 ? 16.406 32.375 -3.807 1 95.88 291 ALA A O 1
ATOM 2237 N N . ALA A 1 292 ? 15.828 30.234 -4.285 1 95.5 292 ALA A N 1
ATOM 2238 C CA . ALA A 1 292 ? 14.438 30.578 -4.539 1 95.5 292 ALA A CA 1
ATOM 2239 C C . ALA A 1 292 ? 13.742 31.031 -3.256 1 95.5 292 ALA A C 1
ATOM 2241 O O . ALA A 1 292 ? 12.852 31.891 -3.293 1 95.5 292 ALA A O 1
ATOM 2242 N N . LEU A 1 293 ? 14.219 30.5 -2.156 1 95.44 293 LEU A N 1
ATOM 2243 C CA . LEU A 1 293 ? 13.578 30.797 -0.873 1 95.44 293 LEU A CA 1
ATOM 2244 C C . LEU A 1 293 ? 14.18 32.062 -0.241 1 95.44 293 LEU A C 1
ATOM 2246 O O . LEU A 1 293 ? 13.609 32.594 0.705 1 95.44 293 LEU A O 1
ATOM 2250 N N . ALA A 1 294 ? 15.258 32.406 -0.951 1 88.94 294 ALA A N 1
ATOM 2251 C CA . ALA A 1 294 ? 15.945 33.594 -0.432 1 88.94 294 ALA A CA 1
ATOM 2252 C C . ALA A 1 294 ? 15.039 34.812 -0.453 1 88.94 294 ALA A C 1
ATOM 2254 O O . ALA A 1 294 ? 14.453 35.156 -1.49 1 88.94 294 ALA A O 1
ATOM 2255 N N . GLY A 1 295 ? 14.359 35.25 0.525 1 83.75 295 GLY A N 1
ATOM 2256 C CA . GLY A 1 295 ? 13.547 36.438 0.655 1 83.75 295 GLY A CA 1
ATOM 2257 C C . GLY A 1 295 ? 12.102 36.156 0.996 1 83.75 295 GLY A C 1
ATOM 2258 O O . GLY A 1 295 ? 11.266 37.062 0.999 1 83.75 295 GLY A O 1
ATOM 2259 N N . SER A 1 296 ? 11.945 34.938 1.118 1 90.69 296 SER A N 1
ATOM 2260 C CA . SER A 1 296 ? 10.578 34.625 1.534 1 90.69 296 SER A CA 1
ATOM 2261 C C . SER A 1 296 ? 10.203 35.375 2.811 1 90.69 296 SER A C 1
ATOM 2263 O O . SER A 1 296 ? 10.883 35.25 3.832 1 90.69 296 SER A O 1
ATOM 2265 N N . PRO A 1 297 ? 9.141 36.062 2.766 1 91.69 297 PRO A N 1
ATOM 2266 C CA . PRO A 1 297 ? 8.758 36.875 3.932 1 91.69 297 PRO A CA 1
ATOM 2267 C C . PRO A 1 297 ? 8.094 36.031 5.027 1 91.69 297 PRO A C 1
ATOM 2269 O O . PRO A 1 297 ? 7.875 36.531 6.137 1 91.69 297 PRO A O 1
ATOM 2272 N N . ILE A 1 298 ? 7.809 34.781 4.738 1 92.69 298 ILE A N 1
ATOM 2273 C CA . ILE A 1 298 ? 7.008 34.062 5.711 1 92.69 298 ILE A CA 1
ATOM 2274 C C . ILE A 1 298 ? 7.816 32.875 6.266 1 92.69 298 ILE A C 1
ATOM 2276 O O . ILE A 1 298 ? 7.324 32.125 7.105 1 92.69 298 ILE A O 1
ATOM 2280 N N . LEU A 1 299 ? 9.016 32.688 5.723 1 89.5 299 LEU A N 1
ATOM 2281 C CA . LEU A 1 299 ? 9.906 31.688 6.332 1 89.5 299 LEU A CA 1
ATOM 2282 C C . LEU A 1 299 ? 10.445 32.188 7.668 1 89.5 299 LEU A C 1
ATOM 2284 O O . LEU A 1 299 ? 10.984 33.312 7.742 1 89.5 299 LEU A O 1
ATOM 2288 N N . PRO A 1 300 ? 10.18 31.406 8.688 1 81.19 300 PRO A N 1
ATOM 2289 C CA . PRO A 1 300 ? 10.648 31.875 10 1 81.19 300 PRO A CA 1
ATOM 2290 C C . PRO A 1 300 ? 12.164 32.031 10.062 1 81.19 300 PRO A C 1
ATOM 2292 O O . PRO A 1 300 ? 12.891 31.359 9.328 1 81.19 300 PRO A O 1
ATOM 2295 N N . ALA A 1 301 ? 12.562 32.969 10.977 1 76.44 301 ALA A N 1
ATOM 2296 C CA . ALA A 1 301 ? 13.992 33.156 11.211 1 76.44 301 ALA A CA 1
ATOM 2297 C C . ALA A 1 301 ? 14.602 31.922 11.844 1 76.44 301 ALA A C 1
ATOM 2299 O O . ALA A 1 301 ? 13.906 31.141 12.492 1 76.44 301 ALA A O 1
ATOM 2300 N N . ARG A 1 302 ? 15.789 31.672 11.594 1 67.94 302 ARG A N 1
ATOM 2301 C CA . ARG A 1 302 ? 16.531 30.5 12.055 1 67.94 302 ARG A CA 1
ATOM 2302 C C . ARG A 1 302 ? 16.359 30.297 13.555 1 67.94 302 ARG A C 1
ATOM 2304 O O . ARG A 1 302 ? 16.203 29.156 14.023 1 67.94 302 ARG A O 1
ATOM 2311 N N . GLU A 1 303 ? 16.281 31.281 14.281 1 60 303 GLU A N 1
ATOM 2312 C CA . GLU A 1 303 ? 16.188 31.156 15.734 1 60 303 GLU A CA 1
ATOM 2313 C C . GLU A 1 303 ? 14.781 30.797 16.172 1 60 303 GLU A C 1
ATOM 2315 O O . GLU A 1 303 ? 14.57 30.312 17.297 1 60 303 GLU A O 1
ATOM 2320 N N . ALA A 1 304 ? 13.93 30.688 15.242 1 61.06 304 ALA A N 1
ATOM 2321 C CA . ALA A 1 304 ? 12.523 30.5 15.594 1 61.06 304 ALA A CA 1
ATOM 2322 C C . ALA A 1 304 ? 12.07 29.078 15.281 1 61.06 304 ALA A C 1
ATOM 2324 O O . ALA A 1 304 ? 10.984 28.656 15.672 1 61.06 304 ALA A O 1
ATOM 2325 N N . LEU A 1 305 ? 12.945 28.297 14.578 1 60.91 305 LEU A N 1
ATOM 2326 C CA . LEU A 1 305 ? 12.625 26.906 14.273 1 60.91 305 LEU A CA 1
ATOM 2327 C C . LEU A 1 305 ? 13.344 25.969 15.219 1 60.91 305 LEU A C 1
ATOM 2329 O O . LEU A 1 305 ? 14.516 26.172 15.539 1 60.91 305 LEU A O 1
ATOM 2333 N N . MET B 1 1 ? 27.219 -25.281 -4.332 1 29.66 1 MET B N 1
ATOM 2334 C CA . MET B 1 1 ? 26.141 -25.75 -5.195 1 29.66 1 MET B CA 1
ATOM 2335 C C . MET B 1 1 ? 25.156 -24.609 -5.5 1 29.66 1 MET B C 1
ATOM 2337 O O . MET B 1 1 ? 24.656 -23.969 -4.582 1 29.66 1 MET B O 1
ATOM 2341 N N . THR B 1 2 ? 25.219 -23.953 -6.566 1 40.69 2 THR B N 1
ATOM 2342 C CA . THR B 1 2 ? 24.391 -22.828 -6.992 1 40.69 2 THR B CA 1
ATOM 2343 C C . THR B 1 2 ? 22.906 -23.156 -6.77 1 40.69 2 THR B C 1
ATOM 2345 O O . THR B 1 2 ? 22.422 -24.172 -7.23 1 40.69 2 THR B O 1
ATOM 2348 N N . THR B 1 3 ? 22.438 -23 -5.637 1 49.25 3 THR B N 1
ATOM 2349 C CA . THR B 1 3 ? 21.047 -23.328 -5.328 1 49.25 3 THR B CA 1
ATOM 2350 C C . THR B 1 3 ? 20.156 -23.109 -6.547 1 49.25 3 THR B C 1
ATOM 2352 O O . THR B 1 3 ? 20.141 -22.016 -7.137 1 49.25 3 THR B O 1
ATOM 2355 N N . PRO B 1 4 ? 19.703 -24.219 -7.082 1 59 4 PRO B N 1
ATOM 2356 C CA . PRO B 1 4 ? 18.938 -24.156 -8.32 1 59 4 PRO B CA 1
ATOM 2357 C C . PRO B 1 4 ? 17.812 -23.125 -8.266 1 59 4 PRO B C 1
ATOM 2359 O O . PRO B 1 4 ? 17.188 -22.938 -7.219 1 59 4 PRO B O 1
ATOM 2362 N N . THR B 1 5 ? 17.766 -22.156 -9.219 1 79.06 5 THR B N 1
ATOM 2363 C CA . THR B 1 5 ? 16.719 -21.156 -9.406 1 79.06 5 THR B CA 1
ATOM 2364 C C . THR B 1 5 ? 15.383 -21.828 -9.703 1 79.06 5 THR B C 1
ATOM 2366 O O . THR B 1 5 ? 15.336 -22.875 -10.336 1 79.06 5 THR B O 1
ATOM 2369 N N . LEU B 1 6 ? 14.383 -21.484 -9.016 1 94.38 6 LEU B N 1
ATOM 2370 C CA . LEU B 1 6 ? 13.023 -21.969 -9.203 1 94.38 6 LEU B CA 1
ATOM 2371 C C . LEU B 1 6 ? 12.602 -21.844 -10.664 1 94.38 6 LEU B C 1
ATOM 2373 O O . LEU B 1 6 ? 12.906 -20.859 -11.328 1 94.38 6 LEU B O 1
ATOM 2377 N N . ARG B 1 7 ? 12.039 -22.953 -11.219 1 97.5 7 ARG B N 1
ATOM 2378 C CA . ARG B 1 7 ? 11.469 -22.984 -12.562 1 97.5 7 ARG B CA 1
ATOM 2379 C C . ARG B 1 7 ? 10.141 -23.734 -12.57 1 97.5 7 ARG B C 1
ATOM 2381 O O . ARG B 1 7 ? 9.891 -24.594 -11.727 1 97.5 7 ARG B O 1
ATOM 2388 N N . GLY B 1 8 ? 9.359 -23.406 -13.531 1 98.44 8 GLY B N 1
ATOM 2389 C CA . GLY B 1 8 ? 8.117 -24.141 -13.719 1 98.44 8 GLY B CA 1
ATOM 2390 C C . GLY B 1 8 ? 6.879 -23.281 -13.523 1 98.44 8 GLY B C 1
ATOM 2391 O O . GLY B 1 8 ? 6.902 -22.078 -13.797 1 98.44 8 GLY B O 1
ATOM 2392 N N . ILE B 1 9 ? 5.789 -23.953 -13.227 1 98.81 9 ILE B N 1
ATOM 2393 C CA . ILE B 1 9 ? 4.488 -23.312 -13.039 1 98.81 9 ILE B CA 1
ATOM 2394 C C . ILE B 1 9 ? 4.238 -23.094 -11.547 1 98.81 9 ILE B C 1
ATOM 2396 O O . ILE B 1 9 ? 4.219 -24.047 -10.766 1 98.81 9 ILE B O 1
ATOM 2400 N N . PHE B 1 10 ? 4.105 -21.859 -11.172 1 98.81 10 PHE B N 1
ATOM 2401 C CA . PHE B 1 10 ? 3.803 -21.484 -9.797 1 98.81 10 PHE B CA 1
ATOM 2402 C C . PHE B 1 10 ? 2.439 -20.797 -9.711 1 98.81 10 PHE B C 1
ATOM 2404 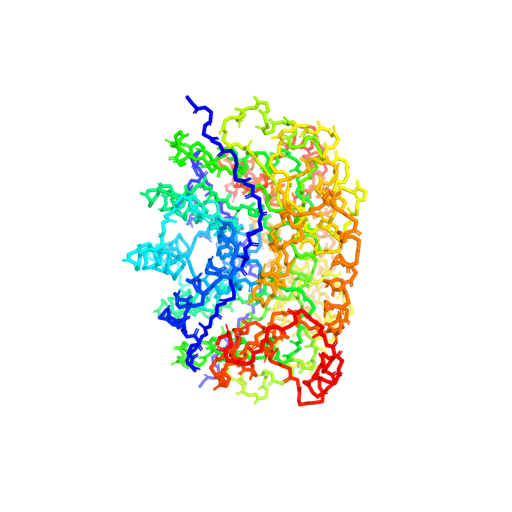O O . PHE B 1 10 ? 2.078 -20 -10.586 1 98.81 10 PHE B O 1
ATOM 2411 N N . ALA B 1 11 ? 1.718 -21.078 -8.695 1 98.81 11 ALA B N 1
ATOM 2412 C CA . ALA B 1 11 ? 0.411 -20.453 -8.492 1 98.81 11 ALA B CA 1
ATOM 2413 C C . ALA B 1 11 ? 0.46 -19.438 -7.367 1 98.81 11 ALA B C 1
ATOM 2415 O O . ALA B 1 11 ? 0.853 -19.75 -6.242 1 98.81 11 ALA B O 1
ATOM 2416 N N . PRO B 1 12 ? 0.215 -18.156 -7.652 1 98.88 12 PRO B N 1
ATOM 2417 C CA . PRO B 1 12 ? -0.176 -17.281 -6.543 1 98.88 12 PRO B CA 1
ATOM 2418 C C . PRO B 1 12 ? -1.511 -17.672 -5.918 1 98.88 12 PRO B C 1
ATOM 2420 O O . PRO B 1 12 ? -2.572 -17.344 -6.457 1 98.88 12 PRO B O 1
ATOM 2423 N N . THR B 1 13 ? -1.496 -18.281 -4.875 1 98.88 13 THR B N 1
ATOM 2424 C CA . THR B 1 13 ? -2.6 -19.062 -4.336 1 98.88 13 THR B CA 1
ATOM 2425 C C . THR B 1 13 ? -3.754 -18.172 -3.912 1 98.88 13 THR B C 1
ATOM 2427 O O . THR B 1 13 ? -3.551 -17.188 -3.195 1 98.88 13 THR B O 1
ATOM 2430 N N . LEU B 1 14 ? -4.949 -18.484 -4.379 1 98.88 14 LEU B N 1
ATOM 2431 C CA . LEU B 1 14 ? -6.141 -17.797 -3.902 1 98.88 14 LEU B CA 1
ATOM 2432 C C . LEU B 1 14 ? -6.34 -18.016 -2.406 1 98.88 14 LEU B C 1
ATOM 2434 O O . LEU B 1 14 ? -6.074 -19.109 -1.895 1 98.88 14 LEU B O 1
ATOM 2438 N N . THR B 1 15 ? -6.801 -17.047 -1.742 1 98.88 15 THR B N 1
ATOM 2439 C CA . THR B 1 15 ? -7.016 -17.109 -0.301 1 98.88 15 THR B CA 1
ATOM 2440 C C . THR B 1 15 ? -8.508 -17.156 0.023 1 98.88 15 THR B C 1
ATOM 2442 O O . THR B 1 15 ? -9.227 -16.188 -0.218 1 98.88 15 THR B O 1
ATOM 2445 N N . PRO B 1 16 ? -8.945 -18.266 0.541 1 98.81 16 PRO B N 1
ATOM 2446 C CA . PRO B 1 16 ? -10.328 -18.297 1.026 1 98.81 16 PRO B CA 1
ATOM 2447 C C . PRO B 1 16 ? -10.5 -17.594 2.371 1 98.81 16 PRO B C 1
ATOM 2449 O O . PRO B 1 16 ? -9.617 -17.672 3.229 1 98.81 16 PRO B O 1
ATOM 2452 N N . PHE B 1 17 ? -11.633 -16.953 2.559 1 98.81 17 PHE B N 1
ATOM 2453 C CA . PHE B 1 17 ? -11.945 -16.25 3.799 1 98.81 17 PHE B CA 1
ATOM 2454 C C . PHE B 1 17 ? -13.211 -16.812 4.434 1 98.81 17 PHE B C 1
ATOM 2456 O O . PHE B 1 17 ? -14.109 -17.281 3.732 1 98.81 17 PHE B O 1
ATOM 2463 N N . GLN B 1 18 ? -13.234 -16.766 5.711 1 98.12 18 GLN B N 1
ATOM 2464 C CA . GLN B 1 18 ? -14.445 -17.047 6.477 1 98.12 18 GLN B CA 1
ATOM 2465 C C . GLN B 1 18 ? -15.445 -15.906 6.359 1 98.12 18 GLN B C 1
ATOM 2467 O O . GLN B 1 18 ? -15.109 -14.828 5.871 1 98.12 18 GLN B O 1
ATOM 2472 N N . PRO B 1 19 ? -16.672 -16.156 6.777 1 96.44 19 PRO B N 1
ATOM 2473 C CA . PRO B 1 19 ? -17.688 -15.109 6.68 1 96.44 19 PRO B CA 1
ATOM 2474 C C . PRO B 1 19 ? -17.297 -13.836 7.41 1 96.44 19 PRO B C 1
ATOM 2476 O O . PRO B 1 19 ? -17.703 -12.734 7.008 1 96.44 19 PRO B O 1
ATOM 2479 N N . ASP B 1 20 ? -16.484 -13.945 8.438 1 97.31 20 ASP B N 1
ATOM 2480 C CA . ASP B 1 20 ? -16.047 -12.758 9.18 1 97.31 20 ASP B CA 1
ATOM 2481 C C . ASP B 1 20 ? -14.805 -12.141 8.539 1 97.31 20 ASP B C 1
ATOM 2483 O O . ASP B 1 20 ? -14.172 -11.258 9.125 1 97.31 20 ASP B O 1
ATOM 2487 N N . LEU B 1 21 ? -14.344 -12.648 7.402 1 98.44 21 LEU B N 1
ATOM 2488 C CA . LEU B 1 21 ? -13.273 -12.148 6.547 1 98.44 21 LEU B CA 1
ATOM 2489 C C . LEU B 1 21 ? -11.914 -12.562 7.082 1 98.44 21 LEU B C 1
ATOM 2491 O O . LEU B 1 21 ? -10.875 -12.141 6.555 1 98.44 21 LEU B O 1
ATOM 2495 N N . SER B 1 22 ? -11.914 -13.375 8.172 1 98.5 22 SER B N 1
ATOM 2496 C CA . SER B 1 22 ? -10.641 -13.969 8.547 1 98.5 22 SER B CA 1
ATOM 2497 C C . SER B 1 22 ? -10.211 -15.031 7.539 1 98.5 22 SER B C 1
ATOM 2499 O O . SER B 1 22 ? -11.055 -15.664 6.895 1 98.5 22 SER B O 1
ATOM 2501 N N . PRO B 1 23 ? -8.914 -15.234 7.379 1 98.69 23 PRO B N 1
ATOM 2502 C CA . PRO B 1 23 ? -8.484 -16.281 6.449 1 98.69 23 PRO B CA 1
ATOM 2503 C C . PRO B 1 23 ? -8.961 -17.672 6.863 1 98.69 23 PRO B C 1
ATOM 2505 O O . PRO B 1 23 ? -8.914 -18.016 8.047 1 98.69 23 PRO B O 1
ATOM 2508 N N . ASP B 1 24 ? -9.484 -18.406 5.949 1 98.75 24 ASP B N 1
ATOM 2509 C CA . ASP B 1 24 ? -9.797 -19.812 6.16 1 98.75 24 ASP B CA 1
ATOM 2510 C C . ASP B 1 24 ? -8.578 -20.688 5.895 1 98.75 24 ASP B C 1
ATOM 2512 O O . ASP B 1 24 ? -8.453 -21.281 4.82 1 98.75 24 ASP B O 1
ATOM 2516 N N . ILE B 1 25 ? -7.77 -20.875 6.918 1 98.75 25 ILE B N 1
ATOM 2517 C CA . ILE B 1 25 ? -6.43 -21.422 6.75 1 98.75 25 ILE B CA 1
ATOM 2518 C C . ILE B 1 25 ? -6.523 -22.906 6.355 1 98.75 25 ILE B C 1
ATOM 2520 O O . ILE B 1 25 ? -5.859 -23.344 5.414 1 98.75 25 ILE B O 1
ATOM 2524 N N . PRO B 1 26 ? -7.387 -23.734 6.957 1 98.56 26 PRO B N 1
ATOM 2525 C CA . PRO B 1 26 ? -7.477 -25.125 6.527 1 98.56 26 PRO B CA 1
ATOM 2526 C C . PRO B 1 26 ? -7.883 -25.266 5.062 1 98.56 26 PRO B C 1
ATOM 2528 O O . PRO B 1 26 ? -7.316 -26.094 4.336 1 98.56 26 PRO B O 1
ATOM 2531 N N . ARG B 1 27 ? -8.852 -24.5 4.656 1 98.5 27 ARG B N 1
ATOM 2532 C CA . ARG B 1 27 ? -9.297 -24.531 3.264 1 98.5 27 ARG B CA 1
ATOM 2533 C C . ARG B 1 27 ? -8.18 -24.094 2.324 1 98.5 27 ARG B C 1
ATOM 2535 O O . ARG B 1 27 ? -8.023 -24.641 1.231 1 98.5 27 ARG B O 1
ATOM 2542 N N . TRP B 1 28 ? -7.438 -23.109 2.766 1 98.81 28 TRP B N 1
ATOM 2543 C CA . TRP B 1 28 ? -6.309 -22.609 1.99 1 98.81 28 TRP B CA 1
ATOM 2544 C C . TRP B 1 28 ? -5.227 -23.672 1.845 1 98.81 28 TRP B C 1
ATOM 2546 O O . TRP B 1 28 ? -4.691 -23.875 0.753 1 98.81 28 TRP B O 1
ATOM 2556 N N . ILE B 1 29 ? -4.914 -24.328 2.924 1 98.88 29 ILE B N 1
ATOM 2557 C CA . ILE B 1 29 ? -3.902 -25.375 2.916 1 98.88 29 ILE B CA 1
ATOM 2558 C C . ILE B 1 29 ? -4.324 -26.5 1.968 1 98.88 29 ILE B C 1
ATOM 2560 O O . ILE B 1 29 ? -3.52 -26.984 1.167 1 98.88 29 ILE B O 1
ATOM 2564 N N . ALA B 1 30 ? -5.555 -26.875 2.016 1 98.31 30 ALA B N 1
ATOM 2565 C CA . ALA B 1 30 ? -6.062 -27.906 1.124 1 98.31 30 ALA B CA 1
ATOM 2566 C C . ALA B 1 30 ? -5.926 -27.5 -0.338 1 98.31 30 ALA B C 1
ATOM 2568 O O . ALA B 1 30 ? -5.57 -28.312 -1.191 1 98.31 30 ALA B O 1
ATOM 2569 N N . HIS B 1 31 ? -6.207 -26.266 -0.612 1 98.5 31 HIS B N 1
ATOM 2570 C CA . 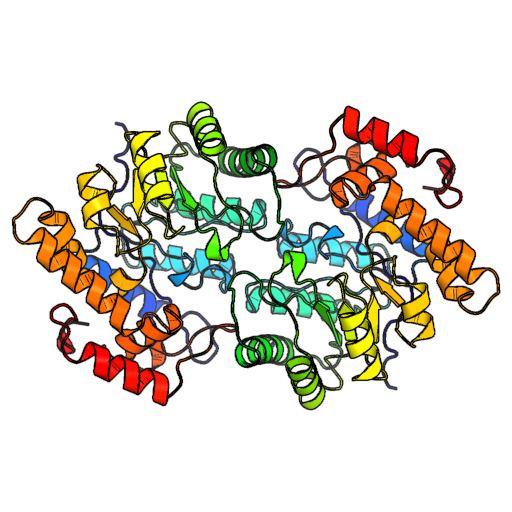HIS B 1 31 ? -6.066 -25.75 -1.972 1 98.5 31 HIS B CA 1
ATOM 2571 C C . HIS B 1 31 ? -4.609 -25.781 -2.422 1 98.5 31 HIS B C 1
ATOM 2573 O O . HIS B 1 31 ? -4.312 -26.172 -3.555 1 98.5 31 HIS B O 1
ATOM 2579 N N . CYS B 1 32 ? -3.736 -25.359 -1.559 1 98.81 32 CYS B N 1
ATOM 2580 C CA . CYS B 1 32 ? -2.307 -25.375 -1.854 1 98.81 32 CYS B CA 1
ATOM 2581 C C . CYS B 1 32 ? -1.838 -26.797 -2.195 1 98.81 32 CYS B C 1
ATOM 2583 O O . CYS B 1 32 ? -1.122 -26.984 -3.178 1 98.81 32 CYS B O 1
ATOM 2585 N N . GLN B 1 33 ? -2.234 -27.719 -1.4 1 98.56 33 GLN B N 1
ATOM 2586 C CA . GLN B 1 33 ? -1.856 -29.109 -1.635 1 98.56 33 GLN B CA 1
ATOM 2587 C C . GLN B 1 33 ? -2.445 -29.625 -2.943 1 98.56 33 GLN B C 1
ATOM 2589 O O . GLN B 1 33 ? -1.775 -30.328 -3.693 1 98.56 33 GLN B O 1
ATOM 2594 N N . TRP B 1 34 ? -3.633 -29.266 -3.18 1 97.5 34 TRP B N 1
ATOM 2595 C CA . TRP B 1 34 ? -4.285 -29.641 -4.43 1 97.5 34 TRP B CA 1
ATOM 2596 C C . TRP B 1 34 ? -3.521 -29.078 -5.629 1 97.5 34 TRP B C 1
ATOM 2598 O O . TRP B 1 34 ? -3.338 -29.781 -6.629 1 97.5 34 TRP B O 1
ATOM 2608 N N . LEU B 1 35 ? -3.057 -27.859 -5.582 1 98.5 35 LEU B N 1
ATOM 2609 C CA . LEU B 1 35 ? -2.311 -27.219 -6.664 1 98.5 35 LEU B CA 1
ATOM 2610 C C . LEU B 1 35 ? -1.036 -28 -6.973 1 98.5 35 LEU B C 1
ATOM 2612 O O . LEU B 1 35 ? -0.697 -28.203 -8.141 1 98.5 35 LEU B O 1
ATOM 2616 N N . LEU B 1 36 ? -0.368 -28.391 -5.914 1 98.56 36 LEU B N 1
ATOM 2617 C CA . LEU B 1 36 ? 0.844 -29.172 -6.094 1 98.56 36 LEU B CA 1
ATOM 2618 C C . LEU B 1 36 ? 0.522 -30.531 -6.711 1 98.56 36 LEU B C 1
ATOM 2620 O O . LEU B 1 36 ? 1.247 -31.016 -7.59 1 98.56 36 LEU B O 1
ATOM 2624 N N . GLU B 1 37 ? -0.575 -31.109 -6.305 1 97.5 37 GLU B N 1
ATOM 2625 C CA . GLU B 1 37 ? -1.015 -32.375 -6.859 1 97.5 37 GLU B CA 1
ATOM 2626 C C . GLU B 1 37 ? -1.375 -32.25 -8.336 1 97.5 37 GLU B C 1
ATOM 2628 O O . GLU B 1 37 ? -1.167 -33.188 -9.117 1 97.5 37 GLU B O 1
ATOM 2633 N N . GLN B 1 38 ? -1.878 -31.125 -8.703 1 96.5 38 GLN B N 1
ATOM 2634 C CA . GLN B 1 38 ? -2.32 -30.891 -10.07 1 96.5 38 GLN B CA 1
ATOM 2635 C C . GLN B 1 38 ? -1.141 -30.562 -10.984 1 96.5 38 GLN B C 1
ATOM 2637 O O . GLN B 1 38 ? -1.289 -30.516 -12.203 1 96.5 38 GLN B O 1
ATOM 2642 N N . GLY B 1 39 ? 0.026 -30.328 -10.359 1 97.19 39 GLY B N 1
ATOM 2643 C CA . GLY B 1 39 ? 1.194 -30.234 -11.219 1 97.19 39 GLY B CA 1
ATOM 2644 C C . GLY B 1 39 ? 1.958 -28.938 -11.055 1 97.19 39 GLY B C 1
ATOM 2645 O O . GLY B 1 39 ? 2.994 -28.734 -11.695 1 97.19 39 GLY B O 1
ATOM 2646 N N . CYS B 1 40 ? 1.44 -28.016 -10.211 1 98.62 40 CYS B N 1
ATOM 2647 C CA . CYS B 1 40 ? 2.281 -26.859 -9.93 1 98.62 40 CYS B CA 1
ATOM 2648 C C . CYS B 1 40 ? 3.648 -27.281 -9.414 1 98.62 40 CYS B C 1
ATOM 2650 O O . CYS B 1 40 ? 3.746 -28.188 -8.57 1 98.62 40 CYS B O 1
ATOM 2652 N N . HIS B 1 41 ? 4.707 -26.688 -9.984 1 98.75 41 HIS B N 1
ATOM 2653 C CA . HIS B 1 41 ? 6.059 -26.969 -9.5 1 98.75 41 HIS B CA 1
ATOM 2654 C C . HIS B 1 41 ? 6.289 -26.328 -8.133 1 98.75 41 HIS B C 1
ATOM 2656 O O . HIS B 1 41 ? 7.141 -26.781 -7.367 1 98.75 41 HIS B O 1
ATOM 2662 N N . GLY B 1 42 ? 5.543 -25.297 -7.812 1 98.69 42 GLY B N 1
ATOM 2663 C CA . GLY B 1 42 ? 5.59 -24.609 -6.535 1 98.69 42 GLY B CA 1
ATOM 2664 C C . GLY B 1 42 ? 4.445 -23.625 -6.344 1 98.69 42 GLY B C 1
ATOM 2665 O O . GLY B 1 42 ? 3.516 -23.578 -7.152 1 98.69 42 GLY B O 1
ATOM 2666 N N . LEU B 1 43 ? 4.473 -22.953 -5.219 1 98.88 43 LEU B N 1
ATOM 2667 C CA . LEU B 1 43 ? 3.438 -21.984 -4.848 1 98.88 43 LEU B CA 1
ATOM 2668 C C . LEU B 1 43 ? 4.039 -20.625 -4.551 1 98.88 43 LEU B C 1
ATOM 2670 O O . LEU B 1 43 ? 5.156 -20.531 -4.031 1 98.88 43 LEU B O 1
ATOM 2674 N N . CYS B 1 44 ? 3.299 -19.594 -4.957 1 98.75 44 CYS B N 1
ATOM 2675 C CA . CYS B 1 44 ? 3.656 -18.219 -4.676 1 98.75 44 CYS B CA 1
ATOM 2676 C C . CYS B 1 44 ? 2.572 -17.531 -3.855 1 98.75 44 CYS B C 1
ATOM 2678 O O . CYS B 1 44 ? 1.959 -16.562 -4.312 1 98.75 44 CYS B O 1
ATOM 2680 N N . PRO B 1 45 ? 2.395 -17.984 -2.621 1 98.88 45 PRO B N 1
ATOM 2681 C CA . PRO B 1 45 ? 1.376 -17.297 -1.821 1 98.88 45 PRO B CA 1
ATOM 2682 C C . PRO B 1 45 ? 1.708 -15.828 -1.571 1 98.88 45 PRO B C 1
ATOM 2684 O O . PRO B 1 45 ? 2.867 -15.422 -1.697 1 98.88 45 PRO B O 1
ATOM 2687 N N . PHE B 1 46 ? 0.691 -15.047 -1.358 1 98.81 46 PHE B N 1
ATOM 2688 C CA . PHE B 1 46 ? 0.759 -13.648 -0.942 1 98.81 46 PHE B CA 1
ATOM 2689 C C . PHE B 1 46 ? 1.243 -12.766 -2.086 1 98.81 46 PHE B C 1
ATOM 2691 O O . PHE B 1 46 ? 2.148 -11.953 -1.904 1 98.81 46 PHE B O 1
ATOM 2698 N N . GLY B 1 47 ? 0.793 -13.016 -3.307 1 98.12 47 GLY B N 1
ATOM 2699 C CA . GLY B 1 47 ? 0.813 -12.07 -4.418 1 98.12 47 GLY B CA 1
ATOM 2700 C C . GLY B 1 47 ? -0.474 -11.281 -4.551 1 98.12 47 GLY B C 1
ATOM 2701 O O . GLY B 1 47 ? -1.307 -11.281 -3.643 1 98.12 47 GLY B O 1
ATOM 2702 N N . THR B 1 48 ? -0.616 -10.578 -5.629 1 98.44 48 THR B N 1
ATOM 2703 C CA . THR B 1 48 ? -1.819 -9.797 -5.887 1 98.44 48 THR B CA 1
ATOM 2704 C C . THR B 1 48 ? -3.053 -10.695 -5.91 1 98.44 48 THR B C 1
ATOM 2706 O O . THR B 1 48 ? -4.059 -10.398 -5.258 1 98.44 48 THR B O 1
ATOM 2709 N N . THR B 1 49 ? -2.943 -11.844 -6.574 1 98.56 49 THR B N 1
ATOM 2710 C CA . THR B 1 49 ? -4.039 -12.797 -6.703 1 98.56 49 THR B CA 1
ATOM 2711 C C . THR B 1 49 ? -4.406 -13.383 -5.34 1 98.56 49 THR B C 1
ATOM 2713 O O . THR B 1 49 ? -5.562 -13.742 -5.102 1 98.56 49 THR B O 1
ATOM 2716 N N . SER B 1 50 ? -3.422 -13.469 -4.438 1 98.81 50 SER B N 1
ATOM 2717 C CA . SER B 1 50 ? -3.607 -14.039 -3.107 1 98.81 50 SER B CA 1
ATOM 2718 C C . SER B 1 50 ? -4.246 -13.031 -2.156 1 98.81 50 SER B C 1
ATOM 2720 O O . SER B 1 50 ? -4.449 -13.328 -0.976 1 98.81 50 SER B O 1
ATOM 2722 N N . GLU B 1 51 ? -4.523 -11.805 -2.674 1 98.75 51 GLU B N 1
ATOM 2723 C CA . GLU B 1 51 ? -5.043 -10.719 -1.848 1 98.75 51 GLU B CA 1
ATOM 2724 C C . GLU B 1 51 ? -4.082 -10.383 -0.711 1 98.75 51 GLU B C 1
ATOM 2726 O O . GLU B 1 51 ? -4.512 -10.062 0.4 1 98.75 51 GLU B O 1
ATOM 2731 N N . ALA B 1 52 ? -2.777 -10.445 -1.046 1 98.56 52 ALA B N 1
ATOM 2732 C CA . ALA B 1 52 ? -1.718 -10.266 -0.056 1 98.56 52 ALA B CA 1
ATOM 2733 C C . ALA B 1 52 ? -1.866 -8.922 0.663 1 98.56 52 ALA B C 1
ATOM 2735 O O . ALA B 1 52 ? -1.696 -8.844 1.882 1 98.56 52 ALA B O 1
ATOM 2736 N N . ASN B 1 53 ? -2.172 -7.855 -0.06 1 98.25 53 ASN B N 1
ATOM 2737 C CA . ASN B 1 53 ? -2.184 -6.512 0.513 1 98.25 53 ASN B CA 1
ATOM 2738 C C . ASN B 1 53 ? -3.465 -6.25 1.301 1 98.25 53 ASN B C 1
ATOM 2740 O O . ASN B 1 53 ? -3.619 -5.188 1.905 1 98.25 53 ASN B O 1
ATOM 2744 N N . SER B 1 54 ? -4.359 -7.238 1.349 1 98.62 54 SER B N 1
ATOM 2745 C CA . SER B 1 54 ? -5.512 -7.199 2.242 1 98.62 54 SER B CA 1
ATOM 2746 C C . SER B 1 54 ? -5.238 -7.969 3.531 1 98.62 54 SER B C 1
ATOM 2748 O O . SER B 1 54 ? -6.078 -7.996 4.434 1 98.62 54 SER B O 1
ATOM 2750 N N . LEU B 1 55 ? -4.09 -8.594 3.631 1 98.75 55 LEU B N 1
ATOM 2751 C CA . LEU B 1 55 ? -3.678 -9.359 4.805 1 98.75 55 LEU B CA 1
ATOM 2752 C C . LEU B 1 55 ? -2.666 -8.578 5.633 1 98.75 55 LEU B C 1
ATOM 2754 O O . LEU B 1 55 ? -1.795 -7.902 5.082 1 98.75 55 LEU B O 1
ATOM 2758 N N . SER B 1 56 ? -2.734 -8.688 6.953 1 98.38 56 SER B N 1
ATOM 2759 C CA . SER B 1 56 ? -1.716 -8.109 7.824 1 98.38 56 SER B CA 1
ATOM 2760 C C . SER B 1 56 ? -0.427 -8.922 7.781 1 98.38 56 SER B C 1
ATOM 2762 O O . SER B 1 56 ? -0.415 -10.055 7.289 1 98.38 56 SER B O 1
ATOM 2764 N N . VAL B 1 57 ? 0.638 -8.32 8.266 1 98.56 57 VAL B N 1
ATOM 2765 C CA . VAL B 1 57 ? 1.919 -9.008 8.383 1 98.56 57 VAL B CA 1
ATOM 2766 C C . VAL B 1 57 ? 1.756 -10.266 9.227 1 98.56 57 VAL B C 1
ATOM 2768 O O . VAL B 1 57 ? 2.246 -11.336 8.859 1 98.56 57 VAL B O 1
ATOM 2771 N N . GLU B 1 58 ? 1.013 -10.164 10.289 1 98.38 58 GLU B N 1
ATOM 2772 C CA . GLU B 1 58 ? 0.813 -11.281 11.203 1 98.38 58 GLU B CA 1
ATOM 2773 C C . GLU B 1 58 ? 0.034 -12.414 10.531 1 98.38 58 GLU B C 1
ATOM 2775 O O . GLU B 1 58 ? 0.366 -13.586 10.703 1 98.38 58 GLU B O 1
ATOM 2780 N N . GLU B 1 59 ? -0.994 -12.078 9.836 1 98.75 59 GLU B N 1
ATOM 2781 C CA . GLU B 1 59 ? -1.778 -13.086 9.133 1 98.75 59 GLU B CA 1
ATOM 2782 C C . GLU B 1 59 ? -0.917 -13.859 8.133 1 98.75 59 GLU B C 1
ATOM 2784 O O . GLU B 1 59 ? -0.985 -15.086 8.07 1 98.75 59 GLU B O 1
ATOM 2789 N N . ARG B 1 60 ? -0.08 -13.156 7.355 1 98.88 60 ARG B N 1
ATOM 2790 C CA . ARG B 1 60 ? 0.76 -13.797 6.348 1 98.88 60 ARG B CA 1
ATOM 2791 C C . ARG B 1 60 ? 1.776 -14.734 6.996 1 98.88 60 ARG B C 1
ATOM 2793 O O . ARG B 1 60 ? 2.018 -15.836 6.5 1 98.88 60 ARG B O 1
ATOM 2800 N N . MET B 1 61 ? 2.346 -14.234 8.109 1 98.88 61 MET B N 1
ATOM 2801 C CA . MET B 1 61 ? 3.324 -15.062 8.805 1 98.88 61 MET B CA 1
ATOM 2802 C C . MET B 1 61 ? 2.674 -16.328 9.352 1 98.88 61 MET B C 1
ATOM 2804 O O . MET B 1 61 ? 3.217 -17.422 9.203 1 98.88 61 MET B O 1
ATOM 2808 N N . GLU B 1 62 ? 1.529 -16.172 9.953 1 98.88 62 GLU B N 1
ATOM 2809 C CA . GLU B 1 62 ? 0.818 -17.312 10.523 1 98.88 62 GLU B CA 1
ATOM 2810 C C . GLU B 1 62 ? 0.412 -18.297 9.438 1 98.88 62 GLU B C 1
ATOM 2812 O O . GLU B 1 62 ? 0.597 -19.516 9.594 1 98.88 62 GLU B O 1
ATOM 2817 N N . MET B 1 63 ? -0.133 -17.812 8.383 1 98.94 63 MET B N 1
ATOM 2818 C CA . MET B 1 63 ? -0.564 -18.656 7.277 1 98.94 63 MET B CA 1
ATOM 2819 C C . MET B 1 63 ? 0.609 -19.438 6.703 1 98.94 63 MET B C 1
ATOM 2821 O O . MET B 1 63 ? 0.502 -20.641 6.48 1 98.94 63 MET B O 1
ATOM 2825 N N . LEU B 1 64 ? 1.736 -18.781 6.523 1 98.94 64 LEU B N 1
ATOM 2826 C CA . LEU B 1 64 ? 2.9 -19.438 5.938 1 98.94 64 LEU B CA 1
ATOM 2827 C C . LEU B 1 64 ? 3.428 -20.531 6.863 1 98.94 64 LEU B C 1
ATOM 2829 O O . LEU B 1 64 ? 3.744 -21.641 6.406 1 98.94 64 LEU B O 1
ATOM 2833 N N . ALA B 1 65 ? 3.504 -20.188 8.133 1 98.94 65 ALA B N 1
ATOM 2834 C CA . ALA B 1 65 ? 3.977 -21.172 9.102 1 98.94 65 ALA B CA 1
ATOM 2835 C C . ALA B 1 65 ? 3.07 -22.391 9.133 1 98.94 65 ALA B C 1
ATOM 2837 O O . ALA B 1 65 ? 3.553 -23.531 9.172 1 98.94 65 ALA B O 1
ATOM 2838 N N . GLN B 1 66 ? 1.809 -22.156 9.102 1 98.94 66 GLN B N 1
ATOM 2839 C CA . GLN B 1 66 ? 0.854 -23.266 9.164 1 98.94 66 GLN B CA 1
ATOM 2840 C C . GLN B 1 66 ? 0.898 -24.109 7.891 1 98.94 66 GLN B C 1
ATOM 2842 O O . GLN B 1 66 ? 0.675 -25.312 7.938 1 98.94 66 GLN B O 1
ATOM 2847 N N . LEU B 1 67 ? 1.167 -23.453 6.777 1 98.94 67 LEU B N 1
ATOM 2848 C CA . LEU B 1 67 ? 1.309 -24.188 5.531 1 98.94 67 LEU B CA 1
ATOM 2849 C C . LEU B 1 67 ? 2.48 -25.172 5.609 1 98.94 67 LEU B C 1
ATOM 2851 O O . LEU B 1 67 ? 2.352 -26.328 5.227 1 98.94 67 LEU B O 1
ATOM 2855 N N . VAL B 1 68 ? 3.592 -24.703 6.07 1 98.88 68 VAL B N 1
ATOM 2856 C CA . VAL B 1 68 ? 4.785 -25.531 6.215 1 98.88 68 VAL B CA 1
ATOM 2857 C C . VAL B 1 68 ? 4.531 -26.609 7.25 1 98.88 68 VAL B C 1
ATOM 2859 O O . VAL B 1 68 ? 4.891 -27.781 7.039 1 98.88 68 VAL B O 1
ATOM 2862 N N . ASP B 1 69 ? 3.863 -26.281 8.336 1 98.81 69 ASP B N 1
ATOM 2863 C CA . ASP B 1 69 ? 3.533 -27.234 9.391 1 98.81 69 ASP B CA 1
ATOM 2864 C C . ASP B 1 69 ? 2.627 -28.344 8.859 1 98.81 69 ASP B C 1
ATOM 2866 O O . ASP B 1 69 ? 2.672 -29.469 9.352 1 98.81 69 ASP B O 1
ATOM 2870 N N . ALA B 1 70 ? 1.879 -28 7.867 1 98.75 70 ALA B N 1
ATOM 2871 C CA . ALA B 1 70 ? 0.927 -28.953 7.297 1 98.75 70 ALA B CA 1
ATOM 2872 C C . ALA B 1 70 ? 1.613 -29.891 6.305 1 98.75 70 ALA B C 1
ATOM 2874 O O . ALA B 1 70 ? 0.97 -30.766 5.715 1 98.75 70 ALA B O 1
ATOM 2875 N N . GLY B 1 71 ? 2.857 -29.656 6.055 1 98.31 71 GLY B N 1
ATOM 2876 C CA . GLY B 1 71 ? 3.621 -30.641 5.297 1 98.31 71 GLY B CA 1
ATOM 2877 C C . GLY B 1 71 ? 4.012 -30.156 3.916 1 98.31 71 GLY B C 1
ATOM 2878 O O . GLY B 1 71 ? 4.648 -30.875 3.15 1 98.31 71 GLY B O 1
ATOM 2879 N N . VAL B 1 72 ? 3.635 -28.953 3.584 1 98.69 72 VAL B N 1
ATOM 2880 C CA . VAL B 1 72 ? 4.098 -28.406 2.314 1 98.69 72 VAL B CA 1
ATOM 2881 C C . VAL B 1 72 ? 5.562 -28 2.436 1 98.69 72 VAL B C 1
ATOM 2883 O O . VAL B 1 72 ? 5.918 -27.188 3.295 1 98.69 72 VAL B O 1
ATOM 2886 N N . SER B 1 73 ? 6.387 -28.547 1.605 1 98.31 73 SER B N 1
ATOM 2887 C CA . SER B 1 73 ? 7.816 -28.281 1.68 1 98.31 73 SER B CA 1
ATOM 2888 C C . SER B 1 73 ? 8.117 -26.812 1.368 1 98.31 73 SER B C 1
ATOM 2890 O O . SER B 1 73 ? 7.652 -26.281 0.359 1 98.31 73 SER B O 1
ATOM 2892 N N . PRO B 1 74 ? 8.891 -26.172 2.18 1 98.31 74 PRO B N 1
ATOM 2893 C CA . PRO B 1 74 ? 9.203 -24.766 1.921 1 98.31 74 PRO B CA 1
ATOM 2894 C C . PRO B 1 74 ? 10.078 -24.578 0.684 1 98.31 74 PRO B C 1
ATOM 2896 O O . PRO B 1 74 ? 10.164 -23.469 0.146 1 98.31 74 PRO B O 1
ATOM 2899 N N . ASP B 1 75 ? 10.711 -25.594 0.175 1 97.44 75 ASP B N 1
ATOM 2900 C CA . ASP B 1 75 ? 11.625 -25.484 -0.956 1 97.44 75 ASP B CA 1
ATOM 2901 C C . ASP B 1 75 ? 10.859 -25.297 -2.266 1 97.44 75 ASP B C 1
ATOM 2903 O O . ASP B 1 75 ? 11.469 -25.094 -3.316 1 97.44 75 ASP B O 1
ATOM 2907 N N . VAL B 1 76 ? 9.508 -25.328 -2.262 1 98.12 76 VAL B N 1
ATOM 2908 C CA . VAL B 1 76 ? 8.719 -25.062 -3.453 1 98.12 76 VAL B CA 1
ATOM 2909 C C . VAL B 1 76 ? 7.879 -23.797 -3.24 1 98.12 76 VAL B C 1
ATOM 2911 O O . VAL B 1 76 ? 6.918 -23.547 -3.971 1 98.12 76 VAL B O 1
ATOM 2914 N N . LEU B 1 77 ? 8.211 -23.078 -2.168 1 98.81 77 LEU B N 1
ATOM 2915 C CA . LEU B 1 77 ? 7.426 -21.891 -1.814 1 98.81 77 LEU B CA 1
ATOM 2916 C C . LEU B 1 77 ? 8.195 -20.609 -2.139 1 98.81 77 LEU B C 1
ATOM 2918 O O . LEU B 1 77 ? 9.398 -20.531 -1.887 1 98.81 77 LEU B O 1
ATOM 2922 N N . MET B 1 78 ? 7.539 -19.672 -2.754 1 98.81 78 MET B N 1
ATOM 2923 C CA . MET B 1 78 ? 8.016 -18.328 -3.033 1 98.81 78 MET B CA 1
ATOM 2924 C C . MET B 1 78 ? 7.008 -17.281 -2.547 1 98.81 78 MET B C 1
ATOM 2926 O O . MET B 1 78 ? 6.367 -16.609 -3.354 1 98.81 78 MET B O 1
ATOM 2930 N N . PRO B 1 79 ? 6.855 -17.125 -1.239 1 98.94 79 PRO B N 1
ATOM 2931 C CA . PRO B 1 79 ? 5.84 -16.203 -0.727 1 98.94 79 PRO B CA 1
ATOM 2932 C C . PRO B 1 79 ? 6.137 -14.742 -1.068 1 98.94 79 PRO B C 1
ATOM 2934 O O . PRO B 1 79 ? 7.305 -14.344 -1.124 1 98.94 79 PRO B O 1
ATOM 2937 N N . GLY B 1 80 ? 5.055 -13.977 -1.348 1 98.94 80 GLY B N 1
ATOM 2938 C CA . GLY B 1 80 ? 5.188 -12.531 -1.439 1 98.94 80 GLY B CA 1
ATOM 2939 C C . GLY B 1 80 ? 5.461 -11.867 -0.102 1 98.94 80 GLY B C 1
ATOM 2940 O O . GLY B 1 80 ? 4.711 -12.055 0.856 1 98.94 80 GLY B O 1
ATOM 2941 N N . THR B 1 81 ? 6.504 -11.047 -0.092 1 98.94 81 THR B N 1
ATOM 2942 C CA . THR B 1 81 ? 6.871 -10.461 1.191 1 98.94 81 THR B CA 1
ATOM 2943 C C . THR B 1 81 ? 6.984 -8.938 1.082 1 98.94 81 THR B C 1
ATOM 2945 O O . THR B 1 81 ? 7.188 -8.258 2.084 1 98.94 81 THR B O 1
ATOM 2948 N N . GLY B 1 82 ? 6.832 -8.422 -0.13 1 98.75 82 GLY B N 1
ATOM 2949 C CA . GLY B 1 82 ? 6.992 -6.988 -0.339 1 98.75 82 GLY B CA 1
ATOM 2950 C C . GLY B 1 82 ? 5.871 -6.172 0.274 1 98.75 82 GLY B C 1
ATOM 2951 O O . GLY B 1 82 ? 4.703 -6.547 0.191 1 98.75 82 GLY B O 1
ATOM 2952 N N . CYS B 1 83 ? 6.211 -5.129 0.978 1 98.38 83 CYS B N 1
ATOM 2953 C CA . CYS B 1 83 ? 5.312 -4.133 1.555 1 98.38 83 CYS B CA 1
ATOM 2954 C C . CYS B 1 83 ? 5.785 -2.721 1.23 1 98.38 83 CYS B C 1
ATOM 2956 O O . CYS B 1 83 ? 6.84 -2.539 0.619 1 98.38 83 CYS B O 1
ATOM 2958 N N . CYS B 1 84 ? 4.961 -1.718 1.613 1 98.44 84 CYS B N 1
ATOM 2959 C CA . CYS B 1 84 ? 5.398 -0.333 1.477 1 98.44 84 CYS B CA 1
ATOM 2960 C C . CYS B 1 84 ? 6.496 -0.006 2.482 1 98.44 84 CYS B C 1
ATOM 2962 O O . CYS B 1 84 ? 7.422 0.75 2.176 1 98.44 84 CYS B O 1
ATOM 2964 N N . ALA B 1 85 ? 6.395 -0.555 3.656 1 98.38 85 ALA B N 1
ATOM 2965 C CA . ALA B 1 85 ? 7.336 -0.27 4.738 1 98.38 85 ALA B CA 1
ATOM 2966 C C . ALA B 1 85 ? 8.461 -1.296 4.766 1 98.38 85 ALA B C 1
ATOM 2968 O O . ALA B 1 85 ? 8.211 -2.5 4.852 1 98.38 85 ALA B O 1
ATOM 2969 N N . ILE B 1 86 ? 9.688 -0.847 4.777 1 98.31 86 ILE B N 1
ATOM 2970 C CA . ILE B 1 86 ? 10.867 -1.706 4.766 1 98.31 86 ILE B CA 1
ATOM 2971 C C . ILE B 1 86 ? 10.836 -2.635 5.977 1 98.31 86 ILE B C 1
ATOM 2973 O O . ILE B 1 86 ? 11.062 -3.84 5.852 1 98.31 86 ILE B O 1
ATOM 2977 N N . PRO B 1 87 ? 10.469 -2.137 7.188 1 98.31 87 PRO B N 1
ATOM 2978 C CA . PRO B 1 87 ? 10.492 -3.045 8.336 1 98.31 87 PRO B CA 1
ATOM 2979 C C . PRO B 1 87 ? 9.531 -4.223 8.18 1 98.31 87 PRO B C 1
ATOM 2981 O O . PRO B 1 87 ? 9.836 -5.336 8.617 1 98.31 87 PRO B O 1
ATOM 2984 N N . ASP B 1 88 ? 8.398 -3.996 7.609 1 98.69 88 ASP B N 1
ATOM 2985 C CA . ASP B 1 88 ? 7.438 -5.07 7.383 1 98.69 88 ASP B CA 1
ATOM 2986 C C . ASP B 1 88 ? 7.973 -6.09 6.379 1 98.69 88 ASP B C 1
ATOM 2988 O O . ASP B 1 88 ? 7.832 -7.297 6.578 1 98.69 88 ASP B O 1
ATOM 2992 N N . THR B 1 89 ? 8.555 -5.586 5.277 1 98.88 89 THR B N 1
ATOM 2993 C CA . THR B 1 89 ? 9.156 -6.469 4.285 1 98.88 89 THR B CA 1
ATOM 2994 C C . THR B 1 89 ? 10.266 -7.316 4.91 1 98.88 89 THR B C 1
ATOM 2996 O O . THR B 1 89 ? 10.367 -8.516 4.637 1 98.88 89 THR B O 1
ATOM 2999 N N . VAL B 1 90 ? 11.094 -6.684 5.711 1 98.88 90 VAL B N 1
ATOM 3000 C CA . VAL B 1 90 ? 12.188 -7.391 6.371 1 98.88 90 VAL B CA 1
ATOM 3001 C C . VAL B 1 90 ? 11.625 -8.484 7.273 1 98.88 90 VAL B C 1
ATOM 3003 O O . VAL B 1 90 ? 12.117 -9.617 7.266 1 98.88 90 VAL B O 1
ATOM 3006 N N . ARG B 1 91 ? 10.602 -8.141 8.039 1 98.81 91 ARG B N 1
ATOM 3007 C CA . ARG B 1 91 ? 9.992 -9.086 8.969 1 98.81 91 ARG B CA 1
ATOM 3008 C C . ARG B 1 91 ? 9.438 -10.297 8.234 1 98.81 91 ARG B C 1
ATOM 3010 O O . ARG B 1 91 ? 9.719 -11.438 8.602 1 98.81 91 ARG B O 1
ATOM 3017 N N . LEU B 1 92 ? 8.688 -10.078 7.188 1 98.94 92 LEU B N 1
ATOM 3018 C CA . LEU B 1 92 ? 8.094 -11.148 6.395 1 98.94 92 LEU B CA 1
ATOM 3019 C C . LEU B 1 92 ? 9.164 -11.977 5.695 1 98.94 92 LEU B C 1
ATOM 3021 O O . LEU B 1 92 ? 9.07 -13.203 5.637 1 98.94 92 LEU B O 1
ATOM 3025 N N . THR B 1 93 ? 10.148 -11.281 5.184 1 98.94 93 THR B N 1
ATOM 3026 C CA . THR B 1 93 ? 11.219 -11.945 4.438 1 98.94 93 THR B CA 1
ATOM 3027 C C . THR B 1 93 ? 12.047 -12.836 5.363 1 98.94 93 THR B C 1
ATOM 3029 O O . THR B 1 93 ? 12.359 -13.977 5.023 1 98.94 93 THR B O 1
ATOM 3032 N N . ARG B 1 94 ? 12.406 -12.297 6.516 1 98.88 94 ARG B N 1
ATOM 3033 C CA . ARG B 1 94 ? 13.148 -13.086 7.488 1 98.88 94 ARG B CA 1
ATOM 3034 C C . ARG B 1 94 ? 12.375 -14.336 7.895 1 98.88 94 ARG B C 1
ATOM 3036 O O . ARG B 1 94 ? 12.945 -15.422 8 1 98.88 94 ARG B O 1
ATOM 3043 N N . HIS B 1 95 ? 11.125 -14.164 8.141 1 98.94 95 HIS B N 1
ATOM 3044 C CA . HIS B 1 95 ? 10.25 -15.281 8.5 1 98.94 95 HIS B CA 1
ATOM 3045 C C . HIS B 1 95 ? 10.266 -16.359 7.426 1 98.94 95 HIS B C 1
ATOM 3047 O O . HIS B 1 95 ? 10.383 -17.547 7.738 1 98.94 95 HIS B O 1
ATOM 3053 N N . ALA B 1 96 ? 10.18 -15.961 6.152 1 98.94 96 ALA B N 1
ATOM 3054 C CA . ALA B 1 96 ? 10.18 -16.891 5.027 1 98.94 96 ALA B CA 1
ATOM 3055 C C . ALA B 1 96 ? 11.508 -17.641 4.941 1 98.94 96 ALA B C 1
ATOM 3057 O O . ALA B 1 96 ? 11.539 -18.859 4.73 1 98.94 96 ALA B O 1
ATOM 3058 N N . VAL B 1 97 ? 12.602 -16.891 5.105 1 98.88 97 VAL B N 1
ATOM 3059 C CA . VAL B 1 97 ? 13.938 -17.484 5.043 1 98.88 97 VAL B CA 1
ATOM 3060 C C . VAL B 1 97 ? 14.117 -18.469 6.184 1 98.88 97 VAL B C 1
ATOM 3062 O O . VAL B 1 97 ? 14.633 -19.578 5.984 1 98.88 97 VAL B O 1
ATOM 3065 N N . GLU B 1 98 ? 13.641 -18.094 7.344 1 98.81 98 GLU B N 1
ATOM 3066 C CA . GLU B 1 98 ? 13.75 -18.938 8.523 1 98.81 98 GLU B CA 1
ATOM 3067 C C . GLU B 1 98 ? 12.977 -20.234 8.352 1 98.81 98 GLU B C 1
ATOM 3069 O O . GLU B 1 98 ? 13.391 -21.281 8.844 1 98.81 98 GLU B O 1
ATOM 3074 N N . LEU B 1 99 ? 11.859 -20.203 7.637 1 98.81 99 LEU B N 1
ATOM 3075 C CA . LEU B 1 99 ? 11.039 -21.391 7.379 1 98.81 99 LEU B CA 1
ATOM 3076 C C . LEU B 1 99 ? 11.648 -22.25 6.277 1 98.81 99 LEU B C 1
ATOM 3078 O O . LEU B 1 99 ? 11.227 -23.375 6.059 1 98.81 99 LEU B O 1
ATOM 3082 N N . GLY B 1 100 ? 12.617 -21.688 5.52 1 98.5 100 GLY B N 1
ATOM 3083 C CA . GLY B 1 100 ? 13.312 -22.453 4.496 1 98.5 100 GLY B CA 1
ATOM 3084 C C . GLY B 1 100 ? 12.719 -22.281 3.111 1 98.5 100 GLY B C 1
ATOM 3085 O O . GLY B 1 100 ? 12.961 -23.094 2.219 1 98.5 100 GLY B O 1
ATOM 3086 N N . CYS B 1 101 ? 11.953 -21.234 2.885 1 98.69 101 CYS B N 1
ATOM 3087 C CA . CYS B 1 101 ? 11.336 -21.031 1.577 1 98.69 101 CYS B CA 1
ATOM 3088 C C . CYS B 1 101 ? 12.398 -20.875 0.493 1 98.69 101 CYS B C 1
ATOM 3090 O O . CYS B 1 101 ? 13.477 -20.328 0.743 1 98.69 101 CYS B O 1
ATOM 3092 N N . ALA B 1 102 ? 12.094 -21.344 -0.698 1 98.19 102 ALA B N 1
ATOM 3093 C CA . ALA B 1 102 ? 13.039 -21.359 -1.811 1 98.19 102 ALA B CA 1
ATOM 3094 C C . ALA B 1 102 ? 13.375 -19.953 -2.275 1 98.19 102 ALA B C 1
ATOM 3096 O O . ALA B 1 102 ? 14.438 -19.719 -2.859 1 98.19 102 ALA B O 1
ATOM 3097 N N . GLY B 1 103 ? 12.508 -19.031 -2.043 1 98.31 103 GLY B N 1
ATOM 3098 C CA . GLY B 1 103 ? 12.648 -17.625 -2.385 1 98.31 103 GLY B CA 1
ATOM 3099 C C . GLY B 1 103 ? 11.484 -16.781 -1.917 1 98.31 103 GLY B C 1
ATOM 3100 O O . GLY B 1 103 ? 10.555 -17.281 -1.291 1 98.31 103 GLY B O 1
ATOM 3101 N N . VAL B 1 104 ? 11.602 -15.516 -2.174 1 98.88 104 VAL B N 1
ATOM 3102 C CA . VAL B 1 104 ? 10.5 -14.594 -1.892 1 98.88 104 VAL B CA 1
ATOM 3103 C C . VAL B 1 104 ? 10.242 -13.711 -3.107 1 98.88 104 VAL B C 1
ATOM 3105 O O . VAL B 1 104 ? 11.172 -13.375 -3.846 1 98.88 104 VAL B O 1
ATOM 3108 N N . LEU B 1 105 ? 9.016 -13.43 -3.365 1 98.94 105 LEU B N 1
ATOM 3109 C CA . LEU B 1 105 ? 8.578 -12.492 -4.395 1 98.94 105 LEU B CA 1
ATOM 3110 C C . LEU B 1 105 ? 8.32 -11.117 -3.801 1 98.94 105 LEU B C 1
ATOM 3112 O O . LEU B 1 105 ? 7.418 -10.945 -2.98 1 98.94 105 LEU B O 1
ATOM 3116 N N . VAL B 1 106 ? 9.055 -10.078 -4.25 1 98.94 106 VAL B N 1
ATOM 3117 C CA . VAL B 1 106 ? 9.055 -8.836 -3.488 1 98.94 106 VAL B CA 1
ATOM 3118 C C . VAL B 1 106 ? 8.578 -7.688 -4.375 1 98.94 106 VAL B C 1
ATOM 3120 O O . VAL B 1 106 ? 9.25 -7.328 -5.348 1 98.94 106 VAL B O 1
ATOM 3123 N N . LEU B 1 107 ? 7.473 -7.133 -4.035 1 98.81 107 LEU B N 1
ATOM 3124 C CA . LEU B 1 107 ? 7.004 -5.875 -4.605 1 98.81 107 LEU B CA 1
ATOM 3125 C C . LEU B 1 107 ? 7.926 -4.723 -4.219 1 98.81 107 LEU B C 1
ATOM 3127 O O . LEU B 1 107 ? 8.469 -4.699 -3.109 1 98.81 107 LEU B O 1
ATOM 3131 N N . PRO B 1 108 ? 8.109 -3.797 -5.145 1 98.62 108 PRO B N 1
ATOM 3132 C CA . PRO B 1 108 ? 8.633 -2.529 -4.637 1 98.62 108 PRO B CA 1
ATOM 3133 C C . PRO B 1 108 ? 7.633 -1.779 -3.762 1 98.62 108 PRO B C 1
ATOM 3135 O O . PRO B 1 108 ? 6.426 -2.016 -3.859 1 98.62 108 PRO B O 1
ATOM 3138 N N . PRO B 1 109 ? 8.188 -0.943 -2.816 1 98.56 109 PRO B N 1
ATOM 3139 C CA . PRO B 1 109 ? 7.199 -0.038 -2.223 1 98.56 109 PRO B CA 1
ATOM 3140 C C . PRO B 1 109 ? 6.352 0.68 -3.271 1 98.56 109 PRO B C 1
ATOM 3142 O O . PRO B 1 109 ? 6.879 1.136 -4.289 1 98.56 109 PRO B O 1
ATOM 3145 N N . PHE B 1 110 ? 5.023 0.728 -3.057 1 98.62 110 PHE B N 1
ATOM 3146 C CA . PHE B 1 110 ? 4.172 1.087 -4.184 1 98.62 110 PHE B CA 1
ATOM 3147 C C . PHE B 1 110 ? 3.262 2.254 -3.826 1 98.62 110 PHE B C 1
ATOM 3149 O O . PHE B 1 110 ? 2.385 2.627 -4.609 1 98.62 110 PHE B O 1
ATOM 3156 N N . TYR B 1 111 ? 3.416 2.828 -2.621 1 98.75 111 TYR B N 1
ATOM 3157 C CA . TYR B 1 111 ? 2.561 3.959 -2.281 1 98.75 111 TYR B CA 1
ATOM 3158 C C . TYR B 1 111 ? 3.027 5.227 -2.986 1 98.75 111 TYR B C 1
ATOM 3160 O O . TYR B 1 111 ? 2.246 5.879 -3.684 1 98.75 111 TYR B O 1
ATOM 3168 N N . TYR B 1 112 ? 4.305 5.613 -2.723 1 98.44 112 TYR B N 1
ATOM 3169 C CA . TYR B 1 112 ? 4.836 6.805 -3.375 1 98.44 112 TYR B CA 1
ATOM 3170 C C . TYR B 1 112 ? 5.059 6.555 -4.863 1 98.44 112 TYR B C 1
ATOM 3172 O O . TYR B 1 112 ? 5.5 5.473 -5.262 1 98.44 112 TYR B O 1
ATOM 3180 N N . LYS B 1 113 ? 4.762 7.574 -5.664 1 97.5 113 LYS B N 1
ATOM 3181 C CA . LYS B 1 113 ? 4.918 7.465 -7.113 1 97.5 113 LYS B CA 1
ATOM 3182 C C . LYS B 1 113 ? 6.086 8.312 -7.605 1 97.5 113 LYS B C 1
ATOM 3184 O O . LYS B 1 113 ? 6.543 9.219 -6.902 1 97.5 113 LYS B O 1
ATOM 3189 N N . GLY B 1 114 ? 6.504 7.996 -8.805 1 95.94 114 GLY B N 1
ATOM 3190 C CA . GLY B 1 114 ? 7.59 8.766 -9.391 1 95.94 114 GLY B CA 1
ATOM 3191 C C . GLY B 1 114 ? 8.914 8.57 -8.672 1 95.94 114 GLY B C 1
ATOM 3192 O O . GLY B 1 114 ? 9.766 9.461 -8.68 1 95.94 114 GLY B O 1
ATOM 3193 N N . VAL B 1 115 ? 9.094 7.477 -8.023 1 97.5 115 VAL B N 1
ATOM 3194 C CA . VAL B 1 115 ? 10.312 7.215 -7.266 1 97.5 115 VAL B CA 1
ATOM 3195 C C . VAL B 1 115 ? 11.445 6.852 -8.219 1 97.5 115 VAL B C 1
ATOM 3197 O O . VAL B 1 115 ? 11.203 6.328 -9.312 1 97.5 115 VAL B O 1
ATOM 3200 N N . SER B 1 116 ? 12.688 7.09 -7.848 1 98.12 116 SER B N 1
ATOM 3201 C CA . SER B 1 116 ? 13.852 6.906 -8.703 1 98.12 116 SER B CA 1
ATOM 3202 C C . SER B 1 116 ? 14.43 5.5 -8.562 1 98.12 116 SER B C 1
ATOM 3204 O O . SER B 1 116 ? 14.156 4.809 -7.582 1 98.12 116 SER B O 1
ATOM 3206 N N . ASP B 1 117 ? 15.227 5.086 -9.57 1 98.69 117 ASP B N 1
ATOM 3207 C CA . ASP B 1 117 ? 15.984 3.844 -9.461 1 98.69 117 ASP B CA 1
ATOM 3208 C C . ASP B 1 117 ? 16.859 3.844 -8.211 1 98.69 117 ASP B C 1
ATOM 3210 O O . ASP B 1 117 ? 17.031 2.805 -7.566 1 98.69 117 ASP B O 1
ATOM 3214 N N . GLU B 1 118 ? 17.422 5.039 -7.875 1 98.75 118 GLU B N 1
ATOM 3215 C CA . GLU B 1 118 ? 18.234 5.145 -6.668 1 98.75 118 GLU B CA 1
ATOM 3216 C C . GLU B 1 118 ? 17.422 4.797 -5.422 1 98.75 118 GLU B C 1
ATOM 3218 O O . GLU B 1 118 ? 17.891 4.043 -4.566 1 98.75 118 GLU B O 1
ATOM 3223 N N . GLY B 1 119 ? 16.234 5.371 -5.332 1 98.81 119 GLY B N 1
ATOM 3224 C CA . GLY B 1 119 ? 15.367 5.074 -4.199 1 98.81 119 GLY B CA 1
ATOM 3225 C C . GLY B 1 119 ? 14.992 3.607 -4.102 1 98.81 119 GLY B C 1
ATOM 3226 O O . GLY B 1 119 ? 14.992 3.031 -3.014 1 98.81 119 GLY B O 1
ATOM 3227 N N . LEU B 1 120 ? 14.68 3.029 -5.223 1 98.94 120 LEU B N 1
ATOM 3228 C CA . LEU B 1 120 ? 14.32 1.617 -5.238 1 98.94 120 LEU B CA 1
ATOM 3229 C C . LEU B 1 120 ? 15.531 0.743 -4.926 1 98.94 120 LEU B C 1
ATOM 3231 O O . LEU B 1 120 ? 15.406 -0.261 -4.219 1 98.94 120 LEU B O 1
ATOM 3235 N N . PHE B 1 121 ? 16.719 1.091 -5.484 1 98.94 121 PHE B N 1
ATOM 3236 C CA . PHE B 1 121 ? 17.938 0.355 -5.148 1 98.94 121 PHE B CA 1
ATOM 3237 C C . PHE B 1 121 ? 18.172 0.365 -3.643 1 98.94 121 PHE B C 1
ATOM 3239 O O . PHE B 1 121 ? 18.453 -0.677 -3.047 1 98.94 121 PHE B O 1
ATOM 3246 N N . ARG B 1 122 ? 18.016 1.509 -3.014 1 98.88 122 ARG B N 1
ATOM 3247 C CA . ARG B 1 122 ? 18.234 1.636 -1.575 1 98.88 122 ARG B CA 1
ATOM 3248 C C . ARG B 1 122 ? 17.234 0.79 -0.793 1 98.88 122 ARG B C 1
ATOM 3250 O O . ARG B 1 122 ? 17.578 0.228 0.251 1 98.88 122 ARG B O 1
ATOM 3257 N N . THR B 1 123 ? 16 0.762 -1.265 1 98.88 123 THR B N 1
ATOM 3258 C CA . THR B 1 123 ? 14.992 -0.068 -0.628 1 98.88 123 THR B CA 1
ATOM 3259 C C . THR B 1 123 ? 15.445 -1.523 -0.561 1 98.88 123 THR B C 1
ATOM 3261 O O . THR B 1 123 ? 15.469 -2.121 0.516 1 98.88 123 THR B O 1
ATOM 3264 N N . PHE B 1 124 ? 15.812 -2.072 -1.669 1 98.94 124 PHE B N 1
ATOM 3265 C CA . PHE B 1 124 ? 16.156 -3.486 -1.745 1 98.94 124 PHE B CA 1
ATOM 3266 C C . PHE B 1 124 ? 17.484 -3.752 -1.04 1 98.94 124 PHE B C 1
ATOM 3268 O O . PHE B 1 124 ? 17.672 -4.805 -0.422 1 98.94 124 PHE B O 1
ATOM 3275 N N . ALA B 1 125 ? 18.406 -2.781 -1.163 1 98.88 125 ALA B N 1
ATOM 3276 C CA . ALA B 1 125 ? 19.641 -2.906 -0.401 1 98.88 125 ALA B CA 1
ATOM 3277 C C . ALA B 1 125 ? 19.359 -3.02 1.094 1 98.88 125 ALA B C 1
ATOM 3279 O O . ALA B 1 125 ? 19.906 -3.895 1.771 1 98.88 125 ALA B O 1
ATOM 3280 N N . GLU B 1 126 ? 18.484 -2.146 1.612 1 98.81 126 GLU B N 1
ATOM 3281 C CA . GLU B 1 126 ? 18.125 -2.18 3.025 1 98.81 126 GLU B CA 1
ATOM 3282 C C . GLU B 1 126 ? 17.484 -3.518 3.402 1 98.81 126 GLU B C 1
ATOM 3284 O O . GLU B 1 126 ? 17.812 -4.094 4.441 1 98.81 126 GLU B O 1
ATOM 3289 N N . ILE B 1 127 ? 16.562 -3.982 2.578 1 98.88 127 ILE B N 1
ATOM 3290 C CA . ILE B 1 127 ? 15.883 -5.242 2.848 1 98.88 127 ILE B CA 1
ATOM 3291 C C . ILE B 1 127 ? 16.906 -6.379 2.918 1 98.88 127 ILE B C 1
ATOM 3293 O O . ILE B 1 127 ? 16.922 -7.152 3.877 1 98.88 127 ILE B O 1
ATOM 3297 N N . ILE B 1 128 ? 17.812 -6.492 1.904 1 98.88 128 ILE B N 1
ATOM 3298 C CA . ILE B 1 128 ? 18.781 -7.574 1.783 1 98.88 128 ILE B CA 1
ATOM 3299 C C . ILE B 1 128 ? 19.75 -7.539 2.967 1 98.88 128 ILE B C 1
ATOM 3301 O O . ILE B 1 128 ? 19.984 -8.562 3.613 1 98.88 128 ILE B O 1
ATOM 3305 N N . GLU B 1 129 ? 20.234 -6.367 3.287 1 98.75 129 GLU B N 1
ATOM 3306 C CA . GLU B 1 129 ? 21.234 -6.219 4.328 1 98.75 129 GLU B CA 1
ATOM 3307 C C . GLU B 1 129 ? 20.641 -6.457 5.715 1 98.75 129 GLU B C 1
ATOM 3309 O O . GLU B 1 129 ? 21.297 -7.039 6.582 1 98.75 129 GLU B O 1
ATOM 3314 N N . ARG B 1 130 ? 19.469 -6.008 5.945 1 98.75 130 ARG B N 1
ATOM 3315 C CA . ARG B 1 130 ? 18.844 -6.199 7.246 1 98.75 130 ARG B CA 1
ATOM 3316 C C . ARG B 1 130 ? 18.453 -7.656 7.461 1 98.75 130 ARG B C 1
ATOM 3318 O O . ARG B 1 130 ? 18.531 -8.164 8.586 1 98.75 130 ARG B O 1
ATOM 3325 N N . VAL B 1 131 ? 17.891 -8.258 6.445 1 98.81 131 VAL B N 1
ATOM 3326 C CA . VAL B 1 131 ? 17.625 -9.688 6.574 1 98.81 131 VAL B CA 1
ATOM 3327 C C . VAL B 1 131 ? 18.938 -10.422 6.855 1 98.81 131 VAL B C 1
ATOM 3329 O O . VAL B 1 131 ? 19 -11.258 7.758 1 98.81 131 VAL B O 1
ATOM 3332 N N . GLY B 1 132 ? 19.953 -10.133 6.105 1 98.38 132 GLY B N 1
ATOM 3333 C CA . GLY B 1 132 ? 21.312 -10.555 6.395 1 98.38 132 GLY B CA 1
ATOM 3334 C C . GLY B 1 132 ? 21.5 -12.062 6.395 1 98.38 132 GLY B C 1
ATOM 3335 O O . GLY B 1 132 ? 22.172 -12.609 7.262 1 98.38 132 GLY B O 1
ATOM 3336 N N . ASP B 1 133 ? 20.844 -12.773 5.512 1 98.5 133 ASP B N 1
ATOM 3337 C CA . ASP B 1 133 ? 20.891 -14.227 5.402 1 98.5 133 ASP B CA 1
ATOM 3338 C C . ASP B 1 133 ? 21.266 -14.656 3.984 1 98.5 133 ASP B C 1
ATOM 3340 O O . ASP B 1 133 ? 20.578 -14.305 3.021 1 98.5 133 ASP B O 1
ATOM 3344 N N . SER B 1 134 ? 22.266 -15.461 3.811 1 97.44 134 SER B N 1
ATOM 3345 C CA . SER B 1 134 ? 22.797 -15.844 2.508 1 97.44 134 SER B CA 1
ATOM 3346 C C . SER B 1 134 ? 21.844 -16.781 1.772 1 97.44 134 SER B C 1
ATOM 3348 O O . SER B 1 134 ? 21.984 -17 0.567 1 97.44 134 SER B O 1
ATOM 3350 N N . ARG B 1 135 ? 20.969 -17.375 2.518 1 98.06 135 ARG B N 1
ATOM 3351 C CA . ARG B 1 135 ? 19.969 -18.25 1.908 1 98.06 135 ARG B CA 1
ATOM 3352 C C . ARG B 1 135 ? 18.906 -17.453 1.173 1 98.06 135 ARG B C 1
ATOM 3354 O O . ARG B 1 135 ? 18.141 -18.016 0.387 1 98.06 135 ARG B O 1
ATOM 3361 N N . LEU B 1 136 ? 18.797 -16.156 1.372 1 98.69 136 LEU B N 1
ATOM 3362 C CA . LEU B 1 136 ? 17.766 -15.289 0.795 1 98.69 136 LEU B CA 1
ATOM 3363 C C . LEU B 1 136 ? 17.875 -15.266 -0.726 1 98.69 136 LEU B C 1
ATOM 3365 O O . LEU B 1 136 ? 18.953 -15.062 -1.277 1 98.69 136 LEU B O 1
ATOM 3369 N N . ARG B 1 137 ? 16.844 -15.594 -1.407 1 98.69 137 ARG B N 1
ATOM 3370 C CA . ARG B 1 137 ? 16.656 -15.445 -2.848 1 98.69 137 ARG B CA 1
ATOM 3371 C C . ARG B 1 137 ? 15.461 -14.555 -3.158 1 98.69 137 ARG B C 1
ATOM 3373 O O . ARG B 1 137 ? 14.336 -14.867 -2.768 1 98.69 137 ARG B O 1
ATOM 3380 N N . ILE B 1 138 ? 15.711 -13.453 -3.844 1 98.81 138 ILE B N 1
ATOM 3381 C CA . ILE B 1 138 ? 14.656 -12.484 -4.121 1 98.81 138 ILE B CA 1
ATOM 3382 C C . ILE B 1 138 ? 14.273 -12.547 -5.598 1 98.81 138 ILE B C 1
ATOM 3384 O O . ILE B 1 138 ? 15.141 -12.492 -6.473 1 98.81 138 ILE B O 1
ATOM 3388 N N . TYR B 1 139 ? 13.055 -12.734 -5.824 1 98.88 139 TYR B N 1
ATOM 3389 C CA . TYR B 1 139 ? 12.414 -12.492 -7.117 1 98.88 139 TYR B CA 1
ATOM 3390 C C . TYR B 1 139 ? 11.664 -11.172 -7.113 1 98.88 139 TYR B C 1
ATOM 3392 O O . TYR B 1 139 ? 10.828 -10.922 -6.242 1 98.88 139 TYR B O 1
ATOM 3400 N N . LEU B 1 140 ? 11.961 -10.32 -8.086 1 98.88 140 LEU B N 1
ATOM 3401 C CA . LEU B 1 140 ? 11.312 -9.016 -8.195 1 98.88 140 LEU B CA 1
ATOM 3402 C C . LEU B 1 140 ? 9.906 -9.156 -8.766 1 98.88 140 LEU B C 1
ATOM 3404 O O . LEU B 1 140 ? 9.695 -9.859 -9.758 1 98.88 140 LEU B O 1
ATOM 3408 N N . TYR B 1 141 ? 9 -8.57 -8.141 1 98.88 141 TYR B N 1
ATOM 3409 C CA . TYR B 1 141 ? 7.625 -8.586 -8.633 1 98.88 141 TYR B CA 1
ATOM 3410 C C . TYR B 1 141 ? 7.309 -7.305 -9.406 1 98.88 141 TYR B C 1
ATOM 3412 O O . TYR B 1 141 ? 7.027 -6.266 -8.805 1 98.88 141 TYR B O 1
ATOM 3420 N N . HIS B 1 142 ? 7.328 -7.402 -10.742 1 98.88 142 HIS B N 1
ATOM 3421 C CA . HIS B 1 142 ? 7.078 -6.285 -11.648 1 98.88 142 HIS B CA 1
ATOM 3422 C C . HIS B 1 142 ? 5.629 -6.273 -12.125 1 98.88 142 HIS B C 1
ATOM 3424 O O . HIS B 1 142 ? 5.258 -7.027 -13.031 1 98.88 142 HIS B O 1
ATOM 3430 N N . ILE B 1 143 ? 4.859 -5.336 -11.531 1 98.69 143 ILE B N 1
ATOM 3431 C CA . ILE B 1 143 ? 3.445 -5.293 -11.883 1 98.69 143 ILE B CA 1
ATOM 3432 C C . ILE B 1 143 ? 2.979 -3.84 -11.961 1 98.69 143 ILE B C 1
ATOM 3434 O O . ILE B 1 143 ? 2.08 -3.428 -11.227 1 98.69 143 ILE B O 1
ATOM 3438 N N . PRO B 1 144 ? 3.461 -3.059 -12.914 1 97.5 144 PRO B N 1
ATOM 3439 C CA . PRO B 1 144 ? 3.178 -1.624 -13 1 97.5 144 PRO B CA 1
ATOM 3440 C C . PRO B 1 144 ? 1.688 -1.325 -13.148 1 97.5 144 PRO B C 1
ATOM 3442 O O . PRO B 1 144 ? 1.203 -0.314 -12.633 1 97.5 144 PRO B O 1
ATOM 3445 N N . PRO B 1 145 ? 0.864 -2.193 -13.766 1 96.19 145 PRO B N 1
ATOM 3446 C CA . PRO B 1 145 ? -0.553 -1.839 -13.883 1 96.19 145 PRO B CA 1
ATOM 3447 C C . PRO B 1 145 ? -1.236 -1.69 -12.523 1 96.19 145 PRO B C 1
ATOM 3449 O O . PRO B 1 145 ? -2.26 -1.01 -12.414 1 96.19 145 PRO B O 1
ATOM 3452 N N . VAL B 1 146 ? -0.655 -2.303 -11.469 1 97.69 146 VAL B N 1
ATOM 3453 C CA . VAL B 1 146 ? -1.276 -2.248 -10.156 1 97.69 146 VAL B CA 1
ATOM 3454 C C . VAL B 1 146 ? -0.422 -1.397 -9.219 1 97.69 146 VAL B C 1
ATOM 3456 O O . VAL B 1 146 ? -0.891 -0.388 -8.68 1 97.69 146 VAL B O 1
ATOM 3459 N N . ALA B 1 147 ? 0.864 -1.757 -9.078 1 97.44 147 ALA B N 1
ATOM 3460 C CA . ALA B 1 147 ? 1.778 -1.078 -8.164 1 97.44 147 ALA B CA 1
ATOM 3461 C C . ALA B 1 147 ? 2.096 0.332 -8.648 1 97.44 147 ALA B C 1
ATOM 3463 O O . ALA B 1 147 ? 2.4 1.219 -7.848 1 97.44 147 ALA B O 1
ATOM 3464 N N . GLN B 1 148 ? 2.094 0.534 -9.992 1 97.12 148 GLN B N 1
ATOM 3465 C CA . GLN B 1 148 ? 2.426 1.794 -10.648 1 97.12 148 GLN B CA 1
ATOM 3466 C C . GLN B 1 148 ? 3.879 2.184 -10.383 1 97.12 148 GLN B C 1
ATOM 3468 O O . GLN B 1 148 ? 4.246 3.352 -10.531 1 97.12 148 GLN B O 1
ATOM 3473 N N . VAL B 1 149 ? 4.625 1.36 -9.797 1 97.94 149 VAL B N 1
ATOM 3474 C CA . VAL B 1 149 ? 6.074 1.4 -9.625 1 97.94 149 VAL B CA 1
ATOM 3475 C C . VAL B 1 149 ? 6.695 0.132 -10.203 1 97.94 149 VAL B C 1
ATOM 3477 O O . VAL B 1 149 ? 6.266 -0.979 -9.883 1 97.94 149 VAL B O 1
ATOM 3480 N N . GLY B 1 150 ? 7.621 0.304 -11.133 1 97.69 150 GLY B N 1
ATOM 3481 C CA . GLY B 1 150 ? 8.219 -0.858 -11.773 1 97.69 150 GLY B CA 1
ATOM 3482 C C . GLY B 1 150 ? 9.727 -0.896 -11.664 1 97.69 150 GLY B C 1
ATOM 3483 O O . GLY B 1 150 ? 10.32 -0.121 -10.906 1 97.69 150 GLY B O 1
ATOM 3484 N N . PHE B 1 151 ? 10.312 -1.894 -12.234 1 98.69 151 PHE B N 1
ATOM 3485 C CA . PHE B 1 151 ? 11.758 -2.088 -12.258 1 98.69 151 PHE B CA 1
ATOM 3486 C C . PHE B 1 151 ? 12.32 -1.81 -13.648 1 98.69 151 PHE B C 1
ATOM 3488 O O . PHE B 1 151 ? 11.969 -2.49 -14.609 1 98.69 151 PHE B O 1
ATOM 3495 N N . SER B 1 152 ? 13.18 -0.822 -13.742 1 98.62 152 SER B N 1
ATOM 3496 C CA . SER B 1 152 ? 13.867 -0.583 -15.008 1 98.62 152 SER B CA 1
ATOM 3497 C C . SER B 1 152 ? 14.977 -1.606 -15.234 1 98.62 152 SER B C 1
ATOM 3499 O O . SER B 1 152 ? 15.445 -2.24 -14.289 1 98.62 152 SER B O 1
ATOM 3501 N N . LEU B 1 153 ? 15.383 -1.793 -16.516 1 98.62 153 LEU B N 1
ATOM 3502 C CA . LEU B 1 153 ? 16.516 -2.672 -16.812 1 98.62 153 LEU B CA 1
ATOM 3503 C C . LEU B 1 153 ? 17.766 -2.215 -16.094 1 98.62 153 LEU B C 1
ATOM 3505 O O . LEU B 1 153 ? 18.531 -3.041 -15.586 1 98.62 153 LEU B O 1
ATOM 3509 N N . SER B 1 154 ? 17.953 -0.894 -16 1 98.75 154 SER B N 1
ATOM 3510 C CA . SER B 1 154 ? 19.125 -0.334 -15.344 1 98.75 154 SER B CA 1
ATOM 3511 C C . SER B 1 154 ? 19.125 -0.652 -13.852 1 98.75 154 SER B C 1
ATOM 3513 O O . SER B 1 154 ? 20.172 -0.95 -13.273 1 98.75 154 SER B O 1
ATOM 3515 N N . LEU B 1 155 ? 18 -0.57 -13.188 1 98.88 155 LEU B N 1
ATOM 3516 C CA . LEU B 1 155 ? 17.891 -0.916 -11.773 1 98.88 155 LEU B CA 1
ATOM 3517 C C . LEU B 1 155 ? 18.203 -2.391 -11.547 1 98.88 155 LEU B C 1
ATOM 3519 O O . LEU B 1 155 ? 18.922 -2.738 -10.609 1 98.88 155 LEU B O 1
ATOM 3523 N N . ILE B 1 156 ? 17.625 -3.244 -12.359 1 98.88 156 ILE B N 1
ATOM 3524 C CA . ILE B 1 156 ? 17.875 -4.676 -12.234 1 98.88 156 ILE B CA 1
ATOM 3525 C C . ILE B 1 156 ? 19.359 -4.965 -12.398 1 98.88 156 ILE B C 1
ATOM 3527 O O . ILE B 1 156 ? 19.938 -5.73 -11.625 1 98.88 156 ILE B O 1
ATOM 3531 N N . GLU B 1 157 ? 19.953 -4.34 -13.422 1 98.56 157 GLU B N 1
ATOM 3532 C CA . GLU B 1 157 ? 21.391 -4.488 -13.625 1 98.56 157 GLU B CA 1
ATOM 3533 C C . GLU B 1 157 ? 22.172 -4.109 -12.375 1 98.56 157 GLU B C 1
ATOM 3535 O O . GLU B 1 157 ? 23.109 -4.824 -11.977 1 98.56 157 GLU B O 1
ATOM 3540 N N . ARG B 1 158 ? 21.875 -2.996 -11.797 1 98.81 158 ARG B N 1
ATOM 3541 C CA . ARG B 1 158 ? 22.547 -2.518 -10.594 1 98.81 158 ARG B CA 1
ATOM 3542 C C . ARG B 1 158 ? 22.359 -3.49 -9.43 1 98.81 158 ARG B C 1
ATOM 3544 O O . ARG B 1 158 ? 23.297 -3.773 -8.688 1 98.81 158 ARG B O 1
ATOM 3551 N N . LEU B 1 159 ? 21.125 -4.016 -9.227 1 98.88 159 LEU B N 1
ATOM 3552 C CA . LEU B 1 159 ? 20.844 -4.98 -8.172 1 98.88 159 LEU B CA 1
ATOM 3553 C C . LEU B 1 159 ? 21.641 -6.262 -8.375 1 98.88 159 LEU B C 1
ATOM 3555 O O . LEU B 1 159 ? 22.188 -6.816 -7.41 1 98.88 159 LEU B O 1
ATOM 3559 N N . LEU B 1 160 ? 21.734 -6.742 -9.609 1 98.12 160 LEU B N 1
ATOM 3560 C CA . LEU B 1 160 ? 22.484 -7.961 -9.914 1 98.12 160 LEU B CA 1
ATOM 3561 C C . LEU B 1 160 ? 23.969 -7.766 -9.664 1 98.12 160 LEU B C 1
ATOM 3563 O O . LEU B 1 160 ? 24.656 -8.688 -9.211 1 98.12 160 LEU B O 1
ATOM 3567 N N . LYS B 1 161 ? 24.484 -6.594 -10.008 1 98.31 161 LYS B N 1
ATOM 3568 C CA . LYS B 1 161 ? 25.891 -6.285 -9.781 1 98.31 161 LYS B CA 1
ATOM 3569 C C . LYS B 1 161 ? 26.219 -6.305 -8.297 1 98.31 161 LYS B C 1
ATOM 3571 O O . LYS B 1 161 ? 27.281 -6.816 -7.898 1 98.31 161 LYS B O 1
ATOM 3576 N N . HIS B 1 162 ? 25.391 -5.824 -7.453 1 98.62 162 HIS B N 1
ATOM 3577 C CA . HIS B 1 162 ? 25.672 -5.652 -6.035 1 98.62 162 HIS B CA 1
ATOM 3578 C C . HIS B 1 162 ? 25.266 -6.879 -5.234 1 98.62 162 HIS B C 1
ATOM 3580 O O . HIS B 1 162 ? 25.844 -7.176 -4.195 1 98.62 162 HIS B O 1
ATOM 3586 N N . TYR B 1 163 ? 24.188 -7.586 -5.703 1 98.25 163 TYR B N 1
ATOM 3587 C CA . TYR B 1 163 ? 23.641 -8.719 -4.969 1 98.25 163 TYR B CA 1
ATOM 3588 C C . TYR B 1 163 ? 23.375 -9.898 -5.898 1 98.25 163 TYR B C 1
ATOM 3590 O O . TYR B 1 163 ? 22.266 -10.422 -5.941 1 98.25 163 TYR B O 1
ATOM 3598 N N . PRO B 1 164 ? 24.359 -10.438 -6.594 1 95.94 164 PRO B N 1
ATOM 3599 C CA . PRO B 1 164 ? 24.188 -11.422 -7.66 1 95.94 164 PRO B CA 1
ATOM 3600 C C . PRO B 1 164 ? 23.641 -12.758 -7.148 1 95.94 164 PRO B C 1
ATOM 3602 O O . PRO B 1 164 ? 22.969 -13.477 -7.887 1 95.94 164 PRO B O 1
ATOM 3605 N N . SER B 1 165 ? 23.922 -13.086 -5.891 1 96.12 165 SER B N 1
ATOM 3606 C CA . SER B 1 165 ? 23.469 -14.367 -5.371 1 96.12 165 SER B CA 1
ATOM 3607 C C . SER B 1 165 ? 22.125 -14.242 -4.672 1 96.12 165 SER B C 1
ATOM 3609 O O . SER B 1 165 ? 21.5 -15.242 -4.324 1 96.12 165 SER B O 1
ATOM 3611 N N . THR B 1 166 ? 21.625 -12.992 -4.457 1 98.19 166 THR B N 1
ATOM 3612 C CA . THR B 1 166 ? 20.422 -12.75 -3.672 1 98.19 166 THR B CA 1
ATOM 3613 C C . THR B 1 166 ? 19.25 -12.398 -4.582 1 98.19 166 THR B C 1
ATOM 3615 O O . THR B 1 166 ? 18.141 -12.898 -4.395 1 98.19 166 THR B O 1
ATOM 3618 N N . VAL B 1 167 ? 19.5 -11.516 -5.527 1 98.56 167 VAL B N 1
ATOM 3619 C CA . VAL B 1 167 ? 18.469 -11.18 -6.52 1 98.56 167 VAL B CA 1
ATOM 3620 C C . VAL B 1 167 ? 18.578 -12.133 -7.711 1 98.56 167 VAL B C 1
ATOM 3622 O O . VAL B 1 167 ? 19.516 -12.031 -8.508 1 98.56 167 VAL B O 1
ATOM 3625 N N . VAL B 1 168 ? 17.547 -13.023 -7.867 1 98.19 168 VAL B N 1
ATOM 3626 C CA . VAL B 1 168 ? 17.844 -14.164 -8.727 1 98.19 168 VAL B CA 1
ATOM 3627 C C . VAL B 1 168 ? 16.75 -14.297 -9.797 1 98.19 168 VAL B C 1
ATOM 3629 O O . VAL B 1 168 ? 16.844 -15.148 -10.68 1 98.19 168 VAL B O 1
ATOM 3632 N N . GLY B 1 169 ? 15.727 -13.438 -9.742 1 98.5 169 GLY B N 1
ATOM 3633 C CA . GLY B 1 169 ? 14.68 -13.562 -10.742 1 98.5 169 GLY B CA 1
ATOM 3634 C C . GLY B 1 169 ? 13.68 -12.43 -10.695 1 98.5 169 GLY B C 1
ATOM 3635 O O . GLY B 1 169 ? 13.844 -11.477 -9.938 1 98.5 169 GLY B O 1
ATOM 3636 N N . ILE B 1 170 ? 12.672 -12.539 -11.594 1 98.75 170 ILE B N 1
ATOM 3637 C CA . ILE B 1 170 ? 11.625 -11.531 -11.703 1 98.75 170 ILE B CA 1
ATOM 3638 C C . ILE B 1 170 ? 10.344 -12.164 -12.242 1 98.75 170 ILE B C 1
ATOM 3640 O O . ILE B 1 170 ? 10.398 -13.047 -13.102 1 98.75 170 ILE B O 1
ATOM 3644 N N . LYS B 1 171 ? 9.305 -11.844 -11.625 1 98.88 171 LYS B N 1
ATOM 3645 C CA . LYS B 1 171 ? 7.992 -12.031 -12.242 1 98.88 171 LYS B CA 1
ATOM 3646 C C . LYS B 1 171 ? 7.559 -10.781 -13 1 98.88 171 LYS B C 1
ATOM 3648 O O . LYS B 1 171 ? 7.359 -9.727 -12.398 1 98.88 171 LYS B O 1
ATOM 3653 N N . ASP B 1 172 ? 7.398 -10.883 -14.297 1 98.88 172 ASP B N 1
ATOM 3654 C CA . ASP B 1 172 ? 6.926 -9.766 -15.109 1 98.88 172 ASP B CA 1
ATOM 3655 C C . ASP B 1 172 ? 5.418 -9.859 -15.344 1 98.88 172 ASP B C 1
ATOM 3657 O O . ASP B 1 172 ? 4.953 -10.68 -16.141 1 98.88 172 ASP B O 1
ATOM 3661 N N . SER B 1 173 ? 4.711 -9.023 -14.68 1 98.56 173 SER B N 1
ATOM 3662 C CA . SER B 1 173 ? 3.258 -8.953 -14.805 1 98.56 173 SER B CA 1
ATOM 3663 C C . SER B 1 173 ? 2.83 -7.66 -15.508 1 98.56 173 SER B C 1
ATOM 3665 O O . SER B 1 173 ? 1.726 -7.164 -15.273 1 98.56 173 SER B O 1
ATOM 3667 N N . SER B 1 174 ? 3.689 -7.059 -16.359 1 97.94 174 SER B N 1
ATOM 3668 C CA . SER B 1 174 ? 3.373 -5.824 -17.062 1 97.94 174 SER B CA 1
ATOM 3669 C C . SER B 1 174 ? 2.33 -6.066 -18.156 1 97.94 174 SER B C 1
ATOM 3671 O O . SER B 1 174 ? 1.68 -5.125 -18.625 1 97.94 174 SER B O 1
ATOM 3673 N N . GLY B 1 175 ? 2.242 -7.301 -18.578 1 96.88 175 GLY B N 1
ATOM 3674 C CA . GLY B 1 175 ? 1.38 -7.617 -19.719 1 96.88 175 GLY B CA 1
ATOM 3675 C C . GLY B 1 175 ? 1.949 -7.168 -21.047 1 96.88 175 GLY B C 1
ATOM 3676 O O . GLY B 1 175 ? 1.234 -7.121 -22.047 1 96.88 175 GLY B O 1
ATOM 3677 N N . ASP B 1 176 ? 3.211 -6.809 -21.078 1 98 176 ASP B N 1
ATOM 3678 C CA . ASP B 1 176 ? 3.891 -6.309 -22.266 1 98 176 ASP B CA 1
ATOM 3679 C C . ASP B 1 176 ? 5 -7.258 -22.703 1 98 176 ASP B C 1
ATOM 3681 O O . ASP B 1 176 ? 6.059 -7.32 -22.078 1 98 176 ASP B O 1
ATOM 3685 N N . TRP B 1 177 ? 4.73 -7.949 -23.812 1 98.25 177 TRP B N 1
ATOM 3686 C CA . TRP B 1 177 ? 5.715 -8.906 -24.312 1 98.25 177 TRP B CA 1
ATOM 3687 C C . TRP B 1 177 ? 7.062 -8.227 -24.547 1 98.25 177 TRP B C 1
ATOM 3689 O O . TRP B 1 177 ? 8.117 -8.836 -24.328 1 98.25 177 TRP B O 1
ATOM 3699 N N . ASN B 1 178 ? 7.039 -6.996 -25.062 1 98.25 178 ASN B N 1
ATOM 3700 C CA . ASN B 1 178 ? 8.305 -6.316 -25.328 1 98.25 178 ASN B CA 1
ATOM 3701 C C . ASN B 1 178 ? 9.133 -6.16 -24.062 1 98.25 178 ASN B C 1
ATOM 3703 O O . ASN B 1 178 ? 10.359 -6.305 -24.109 1 98.25 178 ASN B O 1
ATOM 3707 N N . ASN B 1 179 ? 8.453 -5.844 -23 1 98.44 179 ASN B N 1
ATOM 3708 C CA . ASN B 1 179 ? 9.164 -5.758 -21.734 1 98.44 179 ASN B CA 1
ATOM 3709 C C . ASN B 1 179 ? 9.711 -7.113 -21.297 1 98.44 179 ASN B C 1
ATOM 3711 O O . ASN B 1 179 ? 10.875 -7.223 -20.906 1 98.44 179 ASN B O 1
ATOM 3715 N N . LEU B 1 180 ? 8.891 -8.133 -21.359 1 98.62 180 LEU B N 1
ATOM 3716 C CA . LEU B 1 180 ? 9.289 -9.484 -20.969 1 98.62 180 LEU B CA 1
ATOM 3717 C C . LEU B 1 180 ? 10.453 -9.961 -21.844 1 98.62 180 LEU B C 1
ATOM 3719 O O . LEU B 1 180 ? 11.422 -10.531 -21.328 1 98.62 180 LEU B O 1
ATOM 3723 N N . HIS B 1 181 ? 10.328 -9.688 -23.078 1 98.44 181 HIS B N 1
ATOM 3724 C CA . HIS B 1 181 ? 11.375 -10.094 -24.016 1 98.44 181 HIS B CA 1
ATOM 3725 C C . HIS B 1 181 ? 12.695 -9.391 -23.703 1 98.44 181 HIS B C 1
ATOM 3727 O O . HIS B 1 181 ? 13.766 -10.008 -23.781 1 98.44 181 HIS B O 1
ATOM 3733 N N . ALA B 1 182 ? 12.633 -8.133 -23.406 1 98.62 182 ALA B N 1
ATOM 3734 C CA . ALA B 1 182 ? 13.828 -7.379 -23.031 1 98.62 182 ALA B CA 1
ATOM 3735 C C . ALA B 1 182 ? 14.492 -7.988 -21.797 1 98.62 182 ALA B C 1
ATOM 3737 O O . ALA B 1 182 ? 15.719 -8.102 -21.734 1 98.62 182 ALA B O 1
ATOM 3738 N N . LEU B 1 183 ? 13.711 -8.359 -20.828 1 98.56 183 LEU B N 1
ATOM 3739 C CA . LEU B 1 183 ? 14.234 -8.992 -19.625 1 98.56 183 LEU B CA 1
ATOM 3740 C C . LEU B 1 183 ? 14.945 -10.297 -19.953 1 98.56 183 LEU B C 1
ATOM 3742 O O . LEU B 1 183 ? 16.047 -10.547 -19.469 1 98.56 183 LEU B O 1
ATOM 3746 N N . LEU B 1 184 ? 14.32 -11.117 -20.766 1 98.12 184 LEU B N 1
ATOM 3747 C CA . LEU B 1 184 ? 14.844 -12.422 -21.141 1 98.12 184 LEU B CA 1
ATOM 3748 C C . LEU B 1 184 ? 16.141 -12.281 -21.922 1 98.12 184 LEU B C 1
ATOM 3750 O O . LEU B 1 184 ? 17.047 -13.102 -21.797 1 98.12 184 LEU B O 1
ATOM 3754 N N . THR B 1 185 ? 16.219 -11.219 -22.703 1 97.75 185 THR B N 1
ATOM 3755 C CA . THR B 1 185 ? 17.359 -11.023 -23.578 1 97.75 185 THR B CA 1
ATOM 3756 C C . THR B 1 185 ? 18.516 -10.352 -22.828 1 97.75 185 THR B C 1
ATOM 3758 O O . THR B 1 185 ? 19.672 -10.695 -23.016 1 97.75 185 THR B O 1
ATOM 3761 N N . HIS B 1 186 ? 18.25 -9.422 -21.953 1 97.44 186 HIS B N 1
ATOM 3762 C CA . HIS B 1 186 ? 19.266 -8.617 -21.281 1 97.44 186 HIS B CA 1
ATOM 3763 C C . HIS B 1 186 ? 19.875 -9.375 -20.109 1 97.44 186 HIS B C 1
ATOM 3765 O O . HIS B 1 186 ? 21.016 -9.117 -19.719 1 97.44 186 HIS B O 1
ATOM 3771 N N . PHE B 1 187 ? 19.094 -10.266 -19.562 1 96.62 187 PHE B N 1
ATOM 3772 C CA . PHE B 1 187 ? 19.562 -10.961 -18.359 1 96.62 187 PHE B CA 1
ATOM 3773 C C . PHE B 1 187 ? 19.438 -12.469 -18.531 1 96.62 187 PHE B C 1
ATOM 3775 O O . PHE B 1 187 ? 18.703 -13.125 -17.781 1 96.62 187 PHE B O 1
ATOM 3782 N N . PRO B 1 188 ? 20.234 -13.039 -19.391 1 91.75 188 PRO B N 1
ATOM 3783 C CA . PRO B 1 188 ? 20.188 -14.5 -19.547 1 91.75 188 PRO B CA 1
ATOM 3784 C C . PRO B 1 188 ? 20.516 -15.234 -18.25 1 91.75 188 PRO B C 1
ATOM 3786 O O . PRO B 1 188 ? 21.438 -14.844 -17.516 1 91.75 188 PRO B O 1
ATOM 3789 N N . GLY B 1 189 ? 19.672 -16.188 -17.891 1 90.12 189 GLY B N 1
ATOM 3790 C CA . GLY B 1 189 ? 19.906 -16.953 -16.672 1 90.12 189 GLY B CA 1
ATOM 3791 C C . GLY B 1 189 ? 19.141 -16.406 -15.477 1 90.12 189 GLY B C 1
ATOM 3792 O O . GLY B 1 189 ? 19 -17.109 -14.469 1 90.12 189 GLY B O 1
ATOM 3793 N N . PHE B 1 190 ? 18.734 -15.102 -15.547 1 94.88 190 PHE B N 1
ATOM 3794 C CA . PHE B 1 190 ? 17.844 -14.516 -14.539 1 94.88 190 PHE B CA 1
ATOM 3795 C C . PHE B 1 190 ? 16.5 -15.242 -14.516 1 94.88 190 PHE B C 1
ATOM 3797 O O . PHE B 1 190 ? 15.984 -15.625 -15.562 1 94.88 190 PHE B O 1
ATOM 3804 N N . GLY B 1 191 ? 16.031 -15.781 -13.367 1 97.25 191 GLY B N 1
ATOM 3805 C CA . GLY B 1 191 ? 14.781 -16.516 -13.242 1 97.25 191 GLY B CA 1
ATOM 3806 C C . GLY B 1 191 ? 13.562 -15.688 -13.617 1 97.25 191 GLY B C 1
ATOM 3807 O O . GLY B 1 191 ? 12.797 -15.273 -12.742 1 97.25 191 GLY B O 1
ATOM 3808 N N . THR B 1 192 ? 13.352 -15.508 -14.961 1 98.5 192 THR B N 1
ATOM 3809 C CA . THR B 1 192 ? 12.281 -14.648 -15.453 1 98.5 192 THR B CA 1
ATOM 3810 C C . THR B 1 192 ? 11 -15.453 -15.656 1 98.5 192 THR B C 1
ATOM 3812 O O . THR B 1 192 ? 10.961 -16.375 -16.469 1 98.5 192 THR B O 1
ATOM 3815 N N . PHE B 1 193 ? 10.023 -15.094 -14.914 1 98.81 193 PHE B N 1
ATOM 3816 C CA . PHE B 1 193 ? 8.695 -15.68 -15.008 1 98.81 193 PHE B CA 1
ATOM 3817 C C . PHE B 1 193 ? 7.723 -14.711 -15.68 1 98.81 193 PHE B C 1
ATOM 3819 O O . PHE B 1 193 ? 7.758 -13.508 -15.422 1 98.81 193 PHE B O 1
ATOM 3826 N N . THR B 1 194 ? 6.863 -15.242 -16.594 1 98.88 194 THR B N 1
ATOM 3827 C CA . THR B 1 194 ? 5.746 -14.422 -17.062 1 98.88 194 THR B CA 1
ATOM 3828 C C . THR B 1 194 ? 4.586 -14.484 -16.062 1 98.88 194 THR B C 1
ATOM 3830 O O . THR B 1 194 ? 4.312 -15.531 -15.484 1 98.88 194 THR B O 1
ATOM 3833 N N . GLY B 1 195 ? 4.016 -13.328 -15.797 1 98.56 195 GLY B N 1
ATOM 3834 C CA . GLY B 1 195 ? 2.811 -13.266 -14.984 1 98.56 195 GLY B CA 1
ATOM 3835 C C . GLY B 1 195 ? 1.538 -13.461 -15.789 1 98.56 195 GLY B C 1
ATOM 3836 O O . GLY B 1 195 ? 0.448 -13.555 -15.219 1 98.56 195 GLY B O 1
ATOM 3837 N N . SER B 1 196 ? 1.678 -13.547 -17.094 1 97.12 196 SER B N 1
ATOM 3838 C CA . SER B 1 196 ? 0.537 -13.672 -18 1 97.12 196 SER B CA 1
ATOM 3839 C C . SER B 1 196 ? 0.562 -15.008 -18.734 1 97.12 196 SER B C 1
ATOM 3841 O O . SER B 1 196 ? 1.533 -15.32 -19.438 1 97.12 196 SER B O 1
ATOM 3843 N N . GLU B 1 197 ? -0.49 -15.703 -18.641 1 95.88 197 GLU B N 1
ATOM 3844 C CA . GLU B 1 197 ? -0.597 -16.984 -19.344 1 95.88 197 GLU B CA 1
ATOM 3845 C C . GLU B 1 197 ? -0.524 -16.797 -20.859 1 95.88 197 GLU B C 1
ATOM 3847 O O . GLU B 1 197 ? -0.216 -17.734 -21.594 1 95.88 197 GLU B O 1
ATOM 3852 N N . ARG B 1 198 ? -0.735 -15.594 -21.297 1 97.44 198 ARG B N 1
ATOM 3853 C CA . ARG B 1 198 ? -0.692 -15.289 -22.719 1 97.44 198 ARG B CA 1
ATOM 3854 C C . ARG B 1 198 ? 0.701 -15.539 -23.297 1 97.44 198 ARG B C 1
ATOM 3856 O O . ARG B 1 198 ? 0.846 -15.852 -24.469 1 97.44 198 ARG B O 1
ATOM 3863 N N . PHE B 1 199 ? 1.704 -15.461 -22.406 1 98.56 199 PHE B N 1
ATOM 3864 C CA . PHE B 1 199 ? 3.078 -15.461 -22.891 1 98.56 199 PHE B CA 1
ATOM 3865 C C . PHE B 1 199 ? 3.814 -16.719 -22.453 1 98.56 199 PHE B C 1
ATOM 3867 O O . PHE B 1 199 ? 5.043 -16.797 -22.547 1 98.56 199 PHE B O 1
ATOM 3874 N N . LEU B 1 200 ? 3.078 -17.719 -21.906 1 98.69 200 LEU B N 1
ATOM 3875 C CA . LEU B 1 200 ? 3.754 -18.859 -21.312 1 98.69 200 LEU B CA 1
ATOM 3876 C C . LEU B 1 200 ? 4.629 -19.578 -22.328 1 98.69 200 LEU B C 1
ATOM 3878 O O . LEU B 1 200 ? 5.828 -19.75 -22.125 1 98.69 200 LEU B O 1
ATOM 3882 N N . LEU B 1 201 ? 4.078 -19.953 -23.5 1 98.75 201 LEU B N 1
ATOM 3883 C CA . LEU B 1 201 ? 4.828 -20.703 -24.516 1 98.75 201 LEU B CA 1
ATOM 3884 C C . LEU B 1 201 ? 6.02 -19.891 -25.016 1 98.75 201 LEU B C 1
ATOM 3886 O O . LEU B 1 201 ? 7.141 -20.391 -25.078 1 98.75 201 LEU B O 1
ATOM 3890 N N . GLN B 1 202 ? 5.773 -18.641 -25.344 1 98.31 202 GLN B N 1
ATOM 3891 C CA . GLN B 1 202 ? 6.836 -17.766 -25.844 1 98.31 202 GLN B CA 1
ATOM 3892 C C . GLN B 1 202 ? 7.934 -17.594 -24.797 1 98.31 202 GLN B C 1
ATOM 3894 O O . GLN B 1 202 ? 9.117 -17.484 -25.141 1 98.31 202 GLN B O 1
ATOM 3899 N N . THR B 1 203 ? 7.52 -17.484 -23.531 1 98.56 203 THR B N 1
ATOM 3900 C CA . THR B 1 203 ? 8.477 -17.359 -22.438 1 98.56 203 THR B CA 1
ATOM 3901 C C . THR B 1 203 ? 9.391 -18.578 -22.359 1 98.56 203 THR B C 1
ATOM 3903 O O . THR B 1 203 ? 10.609 -18.438 -22.25 1 98.56 203 THR B O 1
ATOM 3906 N N . LEU B 1 204 ? 8.797 -19.75 -22.438 1 98.25 204 LEU B N 1
ATOM 3907 C CA . LEU B 1 204 ? 9.578 -20.984 -22.406 1 98.25 204 LEU B CA 1
ATOM 3908 C C . LEU B 1 204 ? 10.508 -21.062 -23.609 1 98.25 204 LEU B C 1
ATOM 3910 O O . LEU B 1 204 ? 11.688 -21.406 -23.469 1 98.25 204 LEU B O 1
ATOM 3914 N N . GLN B 1 205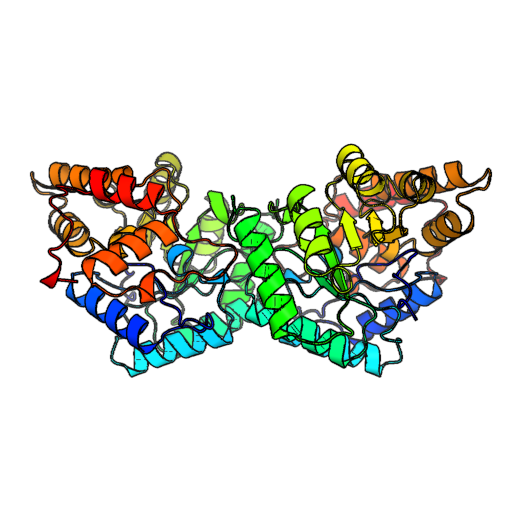 ? 10.008 -20.719 -24.734 1 97.62 205 GLN B N 1
ATOM 3915 C CA . GLN B 1 205 ? 10.789 -20.75 -25.969 1 97.62 205 GLN B CA 1
ATOM 3916 C C . GLN B 1 205 ? 11.977 -19.797 -25.891 1 97.62 205 GLN B C 1
ATOM 3918 O O . GLN B 1 205 ? 13.023 -20.047 -26.484 1 97.62 205 GLN B O 1
ATOM 3923 N N . ALA B 1 206 ? 11.805 -18.734 -25.125 1 97.44 206 ALA B N 1
ATOM 3924 C CA . ALA B 1 206 ? 12.828 -17.703 -25.016 1 97.44 206 ALA B CA 1
ATOM 3925 C C . ALA B 1 206 ? 13.773 -17.984 -23.859 1 97.44 206 ALA B C 1
ATOM 3927 O O . ALA B 1 206 ? 14.648 -17.172 -23.547 1 97.44 206 ALA B O 1
ATOM 3928 N N . GLY B 1 207 ? 13.594 -19.094 -23.188 1 96.69 207 GLY B N 1
ATOM 3929 C CA . GLY B 1 207 ? 14.523 -19.5 -22.141 1 96.69 207 GLY B CA 1
ATOM 3930 C C . GLY B 1 207 ? 14.086 -19.047 -20.766 1 96.69 207 GLY B C 1
ATOM 3931 O O . GLY B 1 207 ? 14.852 -19.156 -19.797 1 96.69 207 GLY B O 1
ATOM 3932 N N . GLY B 1 208 ? 12.891 -18.547 -20.656 1 97.81 208 GLY B N 1
ATOM 3933 C CA . GLY B 1 208 ? 12.367 -18.109 -19.375 1 97.81 208 GLY B CA 1
ATOM 3934 C C . GLY B 1 208 ? 12.156 -19.234 -18.391 1 97.81 208 GLY B C 1
ATOM 3935 O O . GLY B 1 208 ? 12.258 -20.406 -18.766 1 97.81 208 GLY B O 1
ATOM 3936 N N . ALA B 1 209 ? 11.914 -18.906 -17.141 1 98.19 209 ALA B N 1
ATOM 3937 C CA . ALA B 1 209 ? 11.859 -19.859 -16.031 1 98.19 209 ALA B CA 1
ATOM 3938 C C . ALA B 1 209 ? 10.484 -20.531 -15.953 1 98.19 209 ALA B C 1
ATOM 3940 O O . ALA B 1 209 ? 10.336 -21.594 -15.359 1 98.19 209 ALA B O 1
ATOM 3941 N N . GLY B 1 210 ? 9.508 -19.969 -16.5 1 98.44 210 GLY B N 1
ATOM 3942 C CA . GLY B 1 210 ? 8.148 -20.469 -16.406 1 98.44 210 GLY B CA 1
ATOM 3943 C C . GLY B 1 210 ? 7.125 -19.375 -16.172 1 98.44 210 GLY B C 1
ATOM 3944 O O . GLY B 1 210 ? 7.227 -18.281 -16.734 1 98.44 210 GLY B O 1
ATOM 3945 N N . ALA B 1 211 ? 6.078 -19.688 -15.422 1 98.81 211 ALA B N 1
ATOM 3946 C CA . ALA B 1 211 ? 5.004 -18.734 -15.195 1 98.81 211 ALA B CA 1
ATOM 3947 C C . ALA B 1 211 ? 4.578 -18.719 -13.734 1 98.81 211 ALA B C 1
ATOM 3949 O O . ALA B 1 211 ? 4.613 -19.75 -13.062 1 98.81 211 ALA B O 1
ATOM 3950 N N . ILE B 1 212 ? 4.312 -17.594 -13.211 1 98.81 212 ILE B N 1
ATOM 3951 C CA . ILE B 1 212 ? 3.551 -17.328 -12 1 98.81 212 ILE B CA 1
ATOM 3952 C C . ILE B 1 212 ? 2.279 -16.562 -12.344 1 98.81 212 ILE B C 1
ATOM 3954 O O . ILE B 1 212 ? 2.322 -15.352 -12.562 1 98.81 212 ILE B O 1
ATOM 3958 N N . ASN B 1 213 ? 1.183 -17.219 -12.398 1 98.44 213 ASN B N 1
ATOM 3959 C CA . ASN B 1 213 ? 0.003 -16.516 -12.883 1 98.44 213 ASN B CA 1
ATOM 3960 C C . ASN B 1 213 ? -1.267 -17 -12.188 1 98.44 213 ASN B C 1
ATOM 3962 O O . ASN B 1 213 ? -1.274 -18.062 -11.578 1 98.44 213 ASN B O 1
ATOM 3966 N N . ALA B 1 214 ? -2.273 -16.25 -12.258 1 98.38 214 ALA B N 1
ATOM 3967 C CA . ALA B 1 214 ? -3.506 -16.422 -11.492 1 98.38 214 ALA B CA 1
ATOM 3968 C C . ALA B 1 214 ? -4.27 -17.656 -11.953 1 98.38 214 ALA B C 1
ATOM 3970 O O . ALA B 1 214 ? -4.84 -18.375 -11.125 1 98.38 214 ALA B O 1
ATOM 3971 N N . VAL B 1 215 ? -4.305 -17.984 -13.219 1 98.06 215 VAL B N 1
ATOM 3972 C CA . VAL B 1 215 ? -5.184 -19.016 -13.742 1 98.06 215 VAL B CA 1
ATOM 3973 C C . VAL B 1 215 ? -4.664 -20.391 -13.32 1 98.06 215 VAL B C 1
ATOM 3975 O O . VAL B 1 215 ? -5.41 -21.375 -13.328 1 98.06 215 VAL B O 1
ATOM 3978 N N . ALA B 1 216 ? -3.391 -20.453 -12.938 1 98.38 216 ALA B N 1
ATOM 3979 C CA . ALA B 1 216 ? -2.836 -21.703 -12.43 1 98.38 216 ALA B CA 1
ATOM 3980 C C . ALA B 1 216 ? -3.646 -22.219 -11.25 1 98.38 216 ALA B C 1
ATOM 3982 O O . ALA B 1 216 ? -3.625 -23.422 -10.945 1 98.38 216 ALA B O 1
ATOM 3983 N N . ASN B 1 217 ? -4.398 -21.344 -10.555 1 98.56 217 ASN B N 1
ATOM 3984 C CA . ASN B 1 217 ? -5.211 -21.734 -9.414 1 98.56 217 ASN B CA 1
ATOM 3985 C C . ASN B 1 217 ? -6.34 -22.672 -9.82 1 98.56 217 ASN B C 1
ATOM 3987 O O . ASN B 1 217 ? -6.945 -23.328 -8.969 1 98.56 217 ASN B O 1
ATOM 3991 N N . VAL B 1 218 ? -6.609 -22.703 -11.141 1 97.56 218 VAL B N 1
ATOM 3992 C CA . VAL B 1 218 ? -7.762 -23.469 -11.602 1 97.56 218 VAL B CA 1
ATOM 3993 C C . VAL B 1 218 ? -7.312 -24.484 -12.648 1 97.56 218 VAL B C 1
ATOM 3995 O O . VAL B 1 218 ? -7.805 -25.625 -12.664 1 97.56 218 VAL B O 1
ATOM 3998 N N . ILE B 1 219 ? -6.309 -24.125 -13.492 1 97.75 219 ILE B N 1
ATOM 3999 C CA . ILE B 1 219 ? -5.945 -24.984 -14.617 1 97.75 219 ILE B CA 1
ATOM 4000 C C . ILE B 1 219 ? -4.457 -25.328 -14.547 1 97.75 219 ILE B C 1
ATOM 4002 O O . ILE B 1 219 ? -3.768 -25.344 -15.57 1 97.75 219 ILE B O 1
ATOM 4006 N N . ALA B 1 220 ? -3.971 -25.609 -13.367 1 97.38 220 ALA B N 1
ATOM 4007 C CA . ALA B 1 220 ? -2.566 -25.953 -13.164 1 97.38 220 ALA B CA 1
ATOM 4008 C C . ALA B 1 220 ? -2.156 -27.125 -14.039 1 97.38 220 ALA B C 1
ATOM 4010 O O . ALA B 1 220 ? -1.049 -27.156 -14.586 1 97.38 220 ALA B O 1
ATOM 4011 N N . ALA B 1 221 ? -2.998 -28.094 -14.195 1 97.38 221 ALA B N 1
ATOM 4012 C CA . ALA B 1 221 ? -2.688 -29.297 -14.969 1 97.38 221 ALA B CA 1
ATOM 4013 C C . ALA B 1 221 ? -2.408 -28.953 -16.422 1 97.38 221 ALA B C 1
ATOM 4015 O O . ALA B 1 221 ? -1.497 -29.516 -17.031 1 97.38 221 ALA B O 1
ATOM 4016 N N . ALA B 1 222 ? -3.221 -28.094 -16.953 1 97.62 222 ALA B N 1
ATOM 4017 C CA . ALA B 1 222 ? -3.029 -27.688 -18.344 1 97.62 222 ALA B CA 1
ATOM 4018 C C . ALA B 1 222 ? -1.711 -26.938 -18.516 1 97.62 222 ALA B C 1
ATOM 4020 O O . ALA B 1 222 ? -0.994 -27.156 -19.5 1 97.62 222 ALA B O 1
ATOM 4021 N N . GLU B 1 223 ? -1.386 -26.031 -17.609 1 98.31 223 GLU B N 1
ATOM 4022 C CA . GLU B 1 223 ? -0.136 -25.281 -17.703 1 98.31 223 GLU B CA 1
ATOM 4023 C C . GLU B 1 223 ? 1.07 -26.188 -17.5 1 98.31 223 GLU B C 1
ATOM 4025 O O . GLU B 1 223 ? 2.104 -26.016 -18.141 1 98.31 223 GLU B O 1
ATOM 4030 N N . ARG B 1 224 ? 0.907 -27.172 -16.578 1 98.19 224 ARG B N 1
ATOM 4031 C CA . ARG B 1 224 ? 1.952 -28.172 -16.391 1 98.19 224 ARG B CA 1
ATOM 4032 C C . ARG B 1 224 ? 2.209 -28.953 -17.672 1 98.19 224 ARG B C 1
ATOM 4034 O O . ARG B 1 224 ? 3.359 -29.156 -18.062 1 98.19 224 ARG B O 1
ATOM 4041 N N . ALA B 1 225 ? 1.186 -29.391 -18.297 1 97.94 225 ALA B N 1
ATOM 4042 C CA . ALA B 1 225 ? 1.311 -30.125 -19.547 1 97.94 225 ALA B CA 1
ATOM 4043 C C . ALA B 1 225 ? 2.059 -29.312 -20.594 1 97.94 225 ALA B C 1
ATOM 4045 O O . ALA B 1 225 ? 2.922 -29.828 -21.312 1 97.94 225 ALA B O 1
ATOM 4046 N N . LEU B 1 226 ? 1.684 -28.016 -20.703 1 98.56 226 LEU B N 1
ATOM 4047 C CA . LEU B 1 226 ? 2.371 -27.141 -21.656 1 98.56 226 LEU B CA 1
ATOM 4048 C C . LEU B 1 226 ? 3.842 -26.984 -21.281 1 98.56 226 LEU B C 1
ATOM 4050 O O . LEU B 1 226 ? 4.715 -27.047 -22.141 1 98.56 226 LEU B O 1
ATOM 4054 N N . TYR B 1 227 ? 4.086 -26.781 -20.031 1 98.56 227 TYR B N 1
ATOM 4055 C CA . TYR B 1 227 ? 5.457 -26.641 -19.547 1 98.56 227 TYR B CA 1
ATOM 4056 C C . TYR B 1 227 ? 6.289 -27.859 -19.891 1 98.56 227 TYR B C 1
ATOM 4058 O O . TYR B 1 227 ? 7.422 -27.734 -20.359 1 98.56 227 TYR B O 1
ATOM 4066 N N . ASP B 1 228 ? 5.766 -29.016 -19.656 1 98.06 228 ASP B N 1
ATOM 4067 C CA . ASP B 1 228 ? 6.488 -30.281 -19.859 1 98.06 228 ASP B CA 1
ATOM 4068 C C . ASP B 1 228 ? 6.711 -30.547 -21.344 1 98.06 228 ASP B C 1
ATOM 4070 O O . ASP B 1 228 ? 7.707 -31.156 -21.734 1 98.06 228 ASP B O 1
ATOM 4074 N N . ASP B 1 229 ? 5.773 -30.062 -22.188 1 96.94 229 ASP B N 1
ATOM 4075 C CA . ASP B 1 229 ? 5.801 -30.453 -23.594 1 96.94 229 ASP B CA 1
ATOM 4076 C C . ASP B 1 229 ? 5.812 -29.219 -24.5 1 96.94 229 ASP B C 1
ATOM 4078 O O . ASP B 1 229 ? 5.16 -29.219 -25.547 1 96.94 229 ASP B O 1
ATOM 4082 N N . TRP B 1 230 ? 6.461 -28.172 -24.047 1 97.75 230 TRP B N 1
ATOM 4083 C CA . TRP B 1 230 ? 6.391 -26.906 -24.781 1 97.75 230 TRP B CA 1
ATOM 4084 C C . TRP B 1 230 ? 7.078 -27.031 -26.141 1 97.75 230 TRP B C 1
ATOM 4086 O O . TRP B 1 230 ? 6.879 -26.188 -27.016 1 97.75 230 TRP B O 1
ATOM 4096 N N . GLN B 1 231 ? 7.863 -28.125 -26.359 1 97.56 231 GLN B N 1
ATOM 4097 C CA . GLN B 1 231 ? 8.594 -28.297 -27.609 1 97.56 231 GLN B CA 1
ATOM 4098 C C . GLN B 1 231 ? 7.836 -29.188 -28.562 1 97.56 231 GLN B C 1
ATOM 4100 O O . GLN B 1 231 ? 8.258 -29.391 -29.719 1 97.56 231 GLN B O 1
ATOM 4105 N N . SER B 1 232 ? 6.785 -29.703 -28.109 1 96.81 232 SER B N 1
ATOM 4106 C CA . SER B 1 232 ? 6.035 -30.641 -28.938 1 96.81 232 SER B CA 1
ATOM 4107 C C . 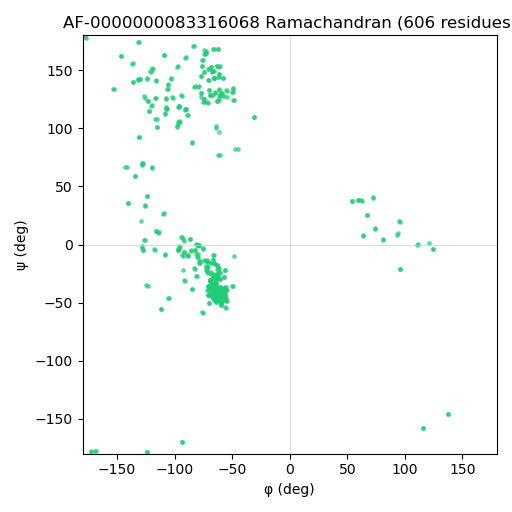SER B 1 232 ? 5.105 -29.906 -29.906 1 96.81 232 SER B C 1
ATOM 4109 O O . SER B 1 232 ? 4.922 -28.688 -29.797 1 96.81 232 SER B O 1
ATOM 4111 N N . ALA B 1 233 ? 4.531 -30.641 -30.812 1 94.81 233 ALA B N 1
ATOM 4112 C CA . ALA B 1 233 ? 3.609 -30.078 -31.797 1 94.81 233 ALA B CA 1
ATOM 4113 C C . ALA B 1 233 ? 2.291 -29.672 -31.156 1 94.81 233 ALA B C 1
ATOM 4115 O O . ALA B 1 233 ? 1.536 -28.875 -31.719 1 94.81 233 ALA B O 1
ATOM 4116 N N . LYS B 1 234 ? 2.074 -30.141 -29.984 1 94.94 234 LYS B N 1
ATOM 4117 C CA . LYS B 1 234 ? 0.814 -29.875 -29.297 1 94.94 234 LYS B CA 1
ATOM 4118 C C . LYS B 1 234 ? 0.902 -28.578 -28.484 1 94.94 234 LYS B C 1
ATOM 4120 O O . LYS B 1 234 ? -0.115 -28.078 -28.016 1 94.94 234 LYS B O 1
ATOM 4125 N N . ALA B 1 235 ? 2.057 -28.094 -28.406 1 97.75 235 ALA B N 1
ATOM 4126 C CA . ALA B 1 235 ? 2.305 -26.969 -27.516 1 97.75 235 ALA B CA 1
ATOM 4127 C C . ALA B 1 235 ? 1.467 -25.75 -27.922 1 97.75 235 ALA B C 1
ATOM 4129 O O . ALA B 1 235 ? 0.875 -25.094 -27.062 1 97.75 235 ALA B O 1
ATOM 4130 N N . ALA B 1 236 ? 1.354 -25.5 -29.156 1 97.62 236 ALA B N 1
ATOM 4131 C CA . ALA B 1 236 ? 0.62 -24.344 -29.656 1 97.62 236 ALA B CA 1
ATOM 4132 C C . ALA B 1 236 ? -0.871 -24.469 -29.344 1 97.62 236 ALA B C 1
ATOM 4134 O O . ALA B 1 236 ? -1.517 -23.484 -28.984 1 97.62 236 ALA B O 1
ATOM 4135 N N . GLU B 1 237 ? -1.353 -25.609 -29.562 1 97.5 237 GLU B N 1
ATOM 4136 C CA . GLU B 1 237 ? -2.766 -25.844 -29.281 1 97.5 237 GLU B CA 1
ATOM 4137 C C . GLU B 1 237 ? -3.076 -25.672 -27.797 1 97.5 237 GLU B C 1
ATOM 4139 O O . GLU B 1 237 ? -4.086 -25.062 -27.438 1 97.5 237 GLU B O 1
ATOM 4144 N N . LEU B 1 238 ? -2.27 -26.234 -26.969 1 97.38 238 LEU B N 1
ATOM 4145 C CA . LEU B 1 238 ? -2.451 -26.109 -25.531 1 97.38 238 LEU B CA 1
ATOM 4146 C C . LEU B 1 238 ? -2.359 -24.641 -25.109 1 97.38 238 LEU B C 1
ATOM 4148 O O . LEU B 1 238 ? -3.146 -24.172 -24.281 1 97.38 238 LEU B O 1
ATOM 4152 N N . GLN B 1 239 ? -1.418 -23.906 -25.672 1 98.62 239 GLN B N 1
ATOM 4153 C CA . GLN B 1 239 ? -1.294 -22.469 -25.438 1 98.62 239 GLN B CA 1
ATOM 4154 C C . GLN B 1 239 ? -2.584 -21.734 -25.797 1 98.62 239 GLN B C 1
ATOM 4156 O O . GLN B 1 239 ? -3.053 -20.891 -25.031 1 98.62 239 GLN B O 1
ATOM 4161 N N . GLN B 1 240 ? -3.162 -22.062 -26.875 1 97.75 240 GLN B N 1
ATOM 4162 C CA . GLN B 1 240 ? -4.395 -21.422 -27.312 1 97.75 240 GLN B CA 1
ATOM 4163 C C . GLN B 1 240 ? -5.547 -21.719 -26.359 1 97.75 240 GLN B C 1
ATOM 4165 O O . GLN B 1 240 ? -6.383 -20.859 -26.094 1 97.75 240 GLN B O 1
ATOM 4170 N N . GLN B 1 241 ? -5.602 -22.938 -25.938 1 97.5 241 GLN B N 1
ATOM 4171 C CA . GLN B 1 241 ? -6.645 -23.328 -24.984 1 97.5 241 GLN B CA 1
ATOM 4172 C C . GLN B 1 241 ? -6.512 -22.562 -23.672 1 97.5 241 GLN B C 1
ATOM 4174 O O . GLN B 1 241 ? -7.512 -22.125 -23.094 1 97.5 241 GLN B O 1
ATOM 4179 N N . ILE B 1 242 ? -5.305 -22.391 -23.219 1 98.12 242 ILE B N 1
ATOM 4180 C CA . ILE B 1 242 ? -5.031 -21.672 -21.984 1 98.12 242 ILE B CA 1
ATOM 4181 C C . ILE B 1 242 ? -5.43 -20.203 -22.141 1 98.12 242 ILE B C 1
ATOM 4183 O O . ILE B 1 242 ? -6.094 -19.641 -21.281 1 98.12 242 ILE B O 1
ATOM 4187 N N . VAL B 1 243 ? -5.09 -19.625 -23.25 1 97.62 243 VAL B N 1
ATOM 4188 C CA . VAL B 1 243 ? -5.43 -18.234 -23.531 1 97.62 243 VAL B CA 1
ATOM 4189 C C . VAL B 1 243 ? -6.945 -18.078 -23.625 1 97.62 243 VAL B C 1
ATOM 4191 O O . VAL B 1 243 ? -7.516 -17.125 -23.094 1 97.62 243 VAL B O 1
ATOM 4194 N N . ALA B 1 244 ? -7.609 -19.047 -24.281 1 96.81 244 ALA B N 1
ATOM 4195 C CA . ALA B 1 244 ? -9.062 -19.016 -24.438 1 96.81 244 ALA B CA 1
ATOM 4196 C C . ALA B 1 244 ? -9.758 -19.109 -23.078 1 96.81 244 ALA B C 1
ATOM 4198 O O . ALA B 1 244 ? -10.805 -18.484 -22.859 1 96.81 244 ALA B O 1
ATOM 4199 N N . PHE B 1 245 ? -9.211 -19.844 -22.219 1 96.88 245 PHE B N 1
ATOM 4200 C CA . PHE B 1 245 ? -9.766 -19.969 -20.875 1 96.88 245 PHE B CA 1
ATOM 4201 C C . PHE B 1 245 ? -9.812 -18.609 -20.172 1 96.88 245 PHE B C 1
ATOM 4203 O O . PHE B 1 245 ? -10.859 -18.203 -19.672 1 96.88 245 PHE B O 1
ATOM 4210 N N . ARG B 1 246 ? -8.656 -17.906 -20.188 1 95.88 246 ARG B N 1
ATOM 4211 C CA . ARG B 1 246 ? -8.609 -16.594 -19.547 1 95.88 246 ARG B CA 1
ATOM 4212 C C . ARG B 1 246 ? -9.516 -15.609 -20.266 1 95.88 246 ARG B C 1
ATOM 4214 O O . ARG B 1 246 ? -10.109 -14.734 -19.625 1 95.88 246 ARG B O 1
ATOM 4221 N N . GLN B 1 247 ? -9.656 -15.688 -21.562 1 95.19 247 GLN B N 1
ATOM 4222 C CA . GLN B 1 247 ? -10.469 -14.781 -22.359 1 95.19 247 GLN B CA 1
ATOM 4223 C C . GLN B 1 247 ? -11.945 -14.883 -21.969 1 95.19 247 GLN B C 1
ATOM 4225 O O . GLN B 1 247 ? -12.68 -13.898 -22.062 1 95.19 247 GLN B O 1
ATOM 4230 N N . ALA B 1 248 ? -12.32 -16.047 -21.484 1 95.31 248 ALA B N 1
ATOM 4231 C CA . ALA B 1 248 ? -13.719 -16.297 -21.125 1 95.31 248 ALA B CA 1
ATOM 4232 C C . ALA B 1 248 ? -14.188 -15.359 -20.031 1 95.31 248 ALA B C 1
ATOM 4234 O O . ALA B 1 248 ? -15.391 -15.117 -19.875 1 95.31 248 ALA B O 1
ATOM 4235 N N . PHE B 1 249 ? -13.242 -14.766 -19.281 1 95.69 249 PHE B N 1
ATOM 4236 C CA . PHE B 1 249 ? -13.641 -13.844 -18.234 1 95.69 249 PHE B CA 1
ATOM 4237 C C . PHE B 1 249 ? -12.703 -12.648 -18.172 1 95.69 249 PHE B C 1
ATOM 4239 O O . PHE B 1 249 ? -12.43 -12.109 -17.094 1 95.69 249 PHE B O 1
ATOM 4246 N N . ARG B 1 250 ? -12.258 -12.242 -19.312 1 93.31 250 ARG B N 1
ATOM 4247 C CA . ARG B 1 250 ? -11.242 -11.195 -19.438 1 93.31 250 ARG B CA 1
ATOM 4248 C C . ARG B 1 250 ? -11.789 -9.859 -18.953 1 93.31 250 ARG B C 1
ATOM 4250 O O . ARG B 1 250 ? -11.023 -8.984 -18.531 1 93.31 250 ARG B O 1
ATOM 4257 N N . THR B 1 251 ? -13.078 -9.594 -18.984 1 94.25 251 THR B N 1
ATOM 4258 C CA . THR B 1 251 ? -13.664 -8.305 -18.641 1 94.25 251 THR B CA 1
ATOM 4259 C C . THR B 1 251 ? -14.039 -8.258 -17.172 1 94.25 251 THR B C 1
ATOM 4261 O O . THR B 1 251 ? -14.484 -7.219 -16.672 1 94.25 251 THR B O 1
ATOM 4264 N N . LEU B 1 252 ? -13.906 -9.359 -16.516 1 97 252 LEU B N 1
ATOM 4265 C CA . LEU B 1 252 ? -14.273 -9.453 -15.102 1 97 252 LEU B CA 1
ATOM 4266 C C . LEU B 1 252 ? -13.047 -9.305 -14.211 1 97 252 LEU B C 1
ATOM 4268 O O . LEU B 1 252 ? -11.922 -9.57 -14.641 1 97 252 LEU B O 1
ATOM 4272 N N . PRO B 1 253 ? -13.297 -8.797 -12.93 1 96.75 253 PRO B N 1
ATOM 4273 C CA . PRO B 1 253 ? -12.172 -8.844 -11.984 1 96.75 253 PRO B CA 1
ATOM 4274 C C . PRO B 1 253 ? -11.633 -10.258 -11.781 1 96.75 253 PRO B C 1
ATOM 4276 O O . PRO B 1 253 ? -12.398 -11.18 -11.484 1 96.75 253 PRO B O 1
ATOM 4279 N N . PRO B 1 254 ? -10.422 -10.422 -11.938 1 97.25 254 PRO B N 1
ATOM 4280 C CA . PRO B 1 254 ? -9.859 -11.773 -12.031 1 97.25 254 PRO B CA 1
ATOM 4281 C C . PRO B 1 254 ? -10 -12.562 -10.734 1 97.25 254 PRO B C 1
ATOM 4283 O O . PRO B 1 254 ? -10.297 -13.758 -10.766 1 97.25 254 PRO B O 1
ATOM 4286 N N . ILE B 1 255 ? -9.828 -11.938 -9.539 1 98.69 255 ILE B N 1
ATOM 4287 C CA . ILE B 1 255 ? -9.812 -12.664 -8.281 1 98.69 255 ILE B CA 1
ATOM 4288 C C . ILE B 1 255 ? -11.211 -13.18 -7.961 1 98.69 255 ILE B C 1
ATOM 4290 O O . ILE B 1 255 ? -11.406 -14.391 -7.781 1 98.69 255 ILE B O 1
ATOM 4294 N N . PRO B 1 256 ? -12.219 -12.305 -8.031 1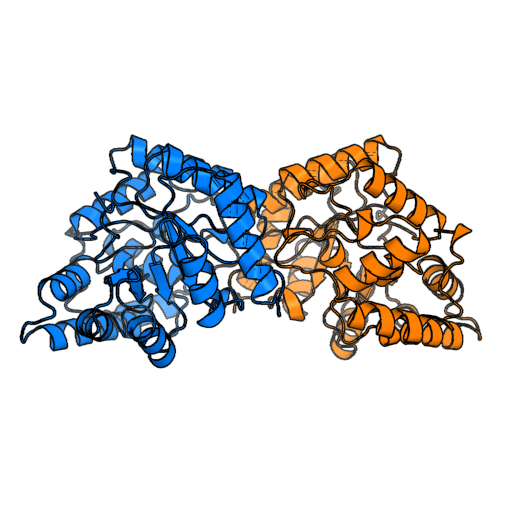 98.69 256 PRO B N 1
ATOM 4295 C CA . PRO B 1 256 ? -13.57 -12.828 -7.84 1 98.69 256 PRO B CA 1
ATOM 4296 C C . PRO B 1 256 ? -13.953 -13.875 -8.883 1 98.69 256 PRO B C 1
ATOM 4298 O O . PRO B 1 256 ? -14.656 -14.836 -8.57 1 98.69 256 PRO B O 1
ATOM 4301 N N . ALA B 1 257 ? -13.516 -13.695 -10.102 1 98.56 257 ALA B N 1
ATOM 4302 C CA . ALA B 1 257 ? -13.852 -14.633 -11.172 1 98.56 257 ALA B CA 1
ATOM 4303 C C . ALA B 1 257 ? -13.258 -16.016 -10.898 1 98.56 257 ALA B C 1
ATOM 4305 O O . ALA B 1 257 ? -13.953 -17.031 -10.984 1 98.56 257 ALA B O 1
ATOM 4306 N N . LEU B 1 258 ? -12.016 -16.062 -10.578 1 98.5 258 LEU B N 1
ATOM 4307 C CA . LEU B 1 258 ? -11.352 -17.328 -10.312 1 98.5 258 LEU B CA 1
ATOM 4308 C C . LEU B 1 258 ? -11.922 -18 -9.062 1 98.5 258 LEU B C 1
ATOM 4310 O O . LEU B 1 258 ? -12.078 -19.219 -9.023 1 98.5 258 LEU B O 1
ATOM 4314 N N . LYS B 1 259 ? -12.219 -17.172 -8.055 1 98.62 259 LYS B N 1
ATOM 4315 C CA . LYS B 1 259 ? -12.844 -17.734 -6.859 1 98.62 259 LYS B CA 1
ATOM 4316 C C . LYS B 1 259 ? -14.234 -18.281 -7.164 1 98.62 259 LYS B C 1
ATOM 4318 O O . LYS B 1 259 ? -14.648 -19.297 -6.594 1 98.62 259 LYS B O 1
ATOM 4323 N N . GLN B 1 260 ? -14.938 -17.609 -8.047 1 98.06 260 GLN B N 1
ATOM 4324 C CA . GLN B 1 260 ? -16.234 -18.109 -8.5 1 98.06 260 GLN B CA 1
ATOM 4325 C C . GLN B 1 260 ? -16.094 -19.453 -9.203 1 98.06 260 GLN B C 1
ATOM 4327 O O . GLN B 1 260 ? -16.891 -20.375 -8.977 1 98.06 260 GLN B O 1
ATOM 4332 N N . ILE B 1 261 ? -15.102 -19.594 -10.023 1 97.25 261 ILE B N 1
ATOM 4333 C CA . ILE B 1 261 ? -14.859 -20.844 -10.734 1 97.25 261 ILE B CA 1
ATOM 4334 C C . ILE B 1 261 ? -14.57 -21.953 -9.742 1 97.25 261 ILE B C 1
ATOM 4336 O O . ILE B 1 261 ? -15.125 -23.047 -9.852 1 97.25 261 ILE B O 1
ATOM 4340 N N . LEU B 1 262 ? -13.727 -21.688 -8.734 1 97 262 LEU B N 1
ATOM 4341 C CA . LEU B 1 262 ? -13.422 -22.672 -7.707 1 97 262 LEU B CA 1
ATOM 4342 C C . LEU B 1 262 ? -14.68 -23.031 -6.918 1 97 262 LEU B C 1
ATOM 4344 O O . LEU B 1 262 ? -14.906 -24.219 -6.621 1 97 262 LEU B O 1
ATOM 4348 N N . ALA B 1 263 ? -15.438 -22.016 -6.531 1 96.88 263 ALA B N 1
ATOM 4349 C CA . ALA B 1 263 ? -16.672 -22.266 -5.789 1 96.88 263 ALA B CA 1
ATOM 4350 C C . ALA B 1 263 ? -17.594 -23.188 -6.555 1 96.88 263 ALA B C 1
ATOM 4352 O O . ALA B 1 263 ? -18.156 -24.141 -5.984 1 96.88 263 ALA B O 1
ATOM 4353 N N . ASP B 1 264 ? -17.75 -22.922 -7.801 1 94.56 264 ASP B N 1
ATOM 4354 C CA . ASP B 1 264 ? -18.641 -23.719 -8.656 1 94.56 264 ASP B CA 1
ATOM 4355 C C . ASP B 1 264 ? -18.141 -25.156 -8.789 1 94.56 264 ASP B C 1
ATOM 4357 O O . ASP B 1 264 ? -18.922 -26.094 -8.664 1 94.56 264 ASP B O 1
ATOM 4361 N N . HIS B 1 265 ? -16.922 -25.234 -9.055 1 91.62 265 HIS B N 1
ATOM 4362 C CA . HIS B 1 265 ? -16.328 -26.547 -9.328 1 91.62 265 HIS B CA 1
ATOM 4363 C C . HIS B 1 265 ? -16.312 -27.406 -8.078 1 91.62 265 HIS B C 1
ATOM 4365 O O . HIS B 1 265 ? -16.5 -28.625 -8.156 1 91.62 265 HIS B O 1
ATOM 4371 N N . ARG B 1 266 ? -16.109 -26.797 -6.945 1 93.31 266 ARG B N 1
ATOM 4372 C CA . ARG B 1 266 ? -15.969 -27.547 -5.695 1 93.31 266 ARG B CA 1
ATOM 4373 C C . ARG B 1 266 ? -17.297 -27.609 -4.945 1 93.31 266 ARG B C 1
ATOM 4375 O O . ARG B 1 266 ? -17.406 -28.297 -3.926 1 93.31 266 ARG B O 1
ATOM 4382 N N . GLY B 1 267 ? -18.312 -27 -5.48 1 94.44 267 GLY B N 1
ATOM 4383 C CA . GLY B 1 267 ? -19.547 -26.891 -4.723 1 94.44 267 GLY B CA 1
ATOM 4384 C C . GLY B 1 267 ? -19.359 -26.281 -3.348 1 94.44 267 GLY B C 1
ATOM 4385 O O . GLY B 1 267 ? -19.922 -26.766 -2.363 1 94.44 267 GLY B O 1
ATOM 4386 N N . ASP B 1 268 ? -18.516 -25.328 -3.213 1 96 268 ASP B N 1
ATOM 4387 C CA . ASP B 1 268 ? -18.125 -24.734 -1.939 1 96 268 ASP B CA 1
ATOM 4388 C C . ASP B 1 268 ? -18.203 -23.203 -1.999 1 96 268 ASP B C 1
ATOM 4390 O O . ASP B 1 268 ? -17.203 -22.547 -2.309 1 96 268 ASP B O 1
ATOM 4394 N N . PRO B 1 269 ? -19.328 -22.641 -1.61 1 96.19 269 PRO B N 1
ATOM 4395 C CA . PRO B 1 269 ? -19.562 -21.203 -1.731 1 96.19 269 PRO B CA 1
ATOM 4396 C C . PRO B 1 269 ? -18.656 -20.375 -0.82 1 96.19 269 PRO B C 1
ATOM 4398 O O . PRO B 1 269 ? -18.594 -19.156 -0.946 1 96.19 269 PRO B O 1
ATOM 4401 N N . THR B 1 270 ? -17.922 -20.984 0.088 1 96.5 270 THR B N 1
ATOM 4402 C CA . THR B 1 270 ? -17 -20.25 0.949 1 96.5 270 THR B CA 1
ATOM 4403 C C . THR B 1 270 ? -15.945 -19.547 0.119 1 96.5 270 THR B C 1
ATOM 4405 O O . THR B 1 270 ? -15.461 -18.469 0.503 1 96.5 270 THR B O 1
ATOM 4408 N N . TRP B 1 271 ? -15.68 -20.016 -1.055 1 98 271 TRP B N 1
ATOM 4409 C CA . TRP B 1 271 ? -14.656 -19.453 -1.936 1 98 271 TRP B CA 1
ATOM 4410 C C . TRP B 1 271 ? -15.102 -18.109 -2.496 1 98 271 TRP B C 1
ATOM 4412 O O . TRP B 1 271 ? -14.289 -17.359 -3.037 1 98 271 TRP B O 1
ATOM 4422 N N . LEU B 1 272 ? -16.359 -17.781 -2.363 1 98.44 272 LEU B N 1
ATOM 4423 C CA . LEU B 1 272 ? -16.875 -16.578 -2.998 1 98.44 272 LEU B CA 1
ATOM 4424 C C . LEU B 1 272 ? -16.5 -15.336 -2.199 1 98.44 272 LEU B C 1
ATOM 4426 O O . LEU B 1 272 ? -16.594 -14.211 -2.705 1 98.44 272 LEU B O 1
ATOM 4430 N N . THR B 1 273 ? -16.094 -15.492 -0.962 1 98.5 273 THR B N 1
ATOM 4431 C CA . THR B 1 273 ? -15.797 -14.359 -0.089 1 98.5 273 THR B CA 1
ATOM 4432 C C . THR B 1 273 ? -14.477 -13.703 -0.484 1 98.5 273 THR B C 1
ATOM 4434 O O . THR B 1 273 ? -13.453 -14.375 -0.617 1 98.5 273 THR B O 1
ATOM 4437 N N . VAL B 1 274 ? -14.469 -12.422 -0.74 1 98.62 274 VAL B N 1
ATOM 4438 C CA . VAL B 1 274 ? -13.289 -11.602 -0.971 1 98.62 274 VAL B CA 1
ATOM 4439 C C . VAL B 1 274 ? -13.203 -10.508 0.089 1 98.62 274 VAL B C 1
ATOM 4441 O O . VAL B 1 274 ? -14.211 -10.125 0.679 1 98.62 274 VAL B O 1
ATOM 4444 N N . ARG B 1 275 ? -12.062 -10.062 0.425 1 98.81 275 ARG B N 1
ATOM 4445 C CA . ARG B 1 275 ? -11.938 -8.898 1.296 1 98.81 275 ARG B CA 1
ATOM 4446 C C . ARG B 1 275 ? -12.156 -7.605 0.516 1 98.81 275 ARG B C 1
ATOM 4448 O O . ARG B 1 275 ? -11.625 -7.441 -0.586 1 98.81 275 ARG B O 1
ATOM 4455 N N . PRO B 1 276 ? -12.914 -6.715 1.105 1 98.62 276 PRO B N 1
ATOM 4456 C CA . PRO B 1 276 ? -12.969 -5.379 0.504 1 98.62 276 PRO B CA 1
ATOM 4457 C C . PRO B 1 276 ? -11.594 -4.719 0.405 1 98.62 276 PRO B C 1
ATOM 4459 O O . PRO B 1 276 ? -10.719 -4.977 1.237 1 98.62 276 PRO B O 1
ATOM 4462 N N . PRO B 1 277 ? -11.406 -3.947 -0.759 1 98.56 277 PRO B N 1
ATOM 4463 C CA . PRO B 1 277 ? -12.438 -3.316 -1.59 1 98.56 277 PRO B CA 1
ATOM 4464 C C . PRO B 1 277 ? -12.859 -4.188 -2.771 1 98.56 277 PRO B C 1
ATOM 4466 O O . PRO B 1 277 ? -13.594 -3.732 -3.648 1 98.56 277 PRO B O 1
ATOM 4469 N N . LEU B 1 278 ? -12.359 -5.445 -2.83 1 98.75 278 LEU B N 1
ATOM 4470 C CA . LEU B 1 278 ? -12.867 -6.348 -3.857 1 98.75 278 LEU B CA 1
ATOM 4471 C C . LEU B 1 278 ? -14.328 -6.707 -3.592 1 98.75 278 LEU B C 1
ATOM 4473 O O . LEU B 1 278 ? -14.758 -6.75 -2.439 1 98.75 278 LEU B O 1
ATOM 4477 N N . VAL B 1 279 ? -15.055 -6.934 -4.621 1 98.5 279 VAL B N 1
ATOM 4478 C CA . VAL B 1 279 ? -16.453 -7.32 -4.547 1 98.5 279 VAL B CA 1
ATOM 4479 C C . VAL B 1 279 ? -16.703 -8.555 -5.414 1 98.5 279 VAL B C 1
ATOM 4481 O O . VAL B 1 279 ? -16.062 -8.727 -6.453 1 98.5 279 VAL B O 1
ATOM 4484 N N . GLY B 1 280 ? -17.547 -9.422 -4.941 1 98.31 280 GLY B N 1
ATOM 4485 C CA . GLY B 1 280 ? -17.906 -10.594 -5.727 1 98.31 280 GLY B CA 1
ATOM 4486 C C . GLY B 1 280 ? -18.594 -10.242 -7.035 1 98.31 280 GLY B C 1
ATOM 4487 O O . GLY B 1 280 ? -18.969 -9.086 -7.258 1 98.31 280 GLY B O 1
ATOM 4488 N N . LEU B 1 281 ? -18.734 -11.234 -7.898 1 98.5 281 LEU B N 1
ATOM 4489 C CA . LEU B 1 281 ? -19.406 -11.062 -9.18 1 98.5 281 LEU B CA 1
ATOM 4490 C C . LEU B 1 281 ? -20.922 -10.969 -8.992 1 98.5 281 LEU B C 1
ATOM 4492 O O . LEU B 1 281 ? -21.469 -11.562 -8.062 1 98.5 281 LEU B O 1
ATOM 4496 N N . THR B 1 282 ? -21.5 -10.203 -9.875 1 97.94 282 THR B N 1
ATOM 4497 C CA . THR B 1 282 ? -22.969 -10.227 -9.906 1 97.94 282 THR B CA 1
ATOM 4498 C C . THR B 1 282 ? -23.469 -11.531 -10.508 1 97.94 282 THR B C 1
ATOM 4500 O O . THR B 1 282 ? -22.719 -12.25 -11.172 1 97.94 282 THR B O 1
ATOM 4503 N N . GLU B 1 283 ? -24.75 -11.805 -10.297 1 97.94 283 GLU B N 1
ATOM 4504 C CA . GLU B 1 283 ? -25.359 -12.992 -10.883 1 97.94 283 GLU B CA 1
ATOM 4505 C C . GLU B 1 283 ? -25.25 -12.984 -12.406 1 97.94 283 GLU B C 1
ATOM 4507 O O . GLU B 1 283 ? -25.016 -14.023 -13.023 1 97.94 283 GLU B O 1
ATOM 4512 N N . ALA B 1 284 ? -25.422 -11.867 -12.992 1 98.12 284 ALA B N 1
ATOM 4513 C CA . ALA B 1 284 ? -25.344 -11.734 -14.445 1 98.12 284 ALA B CA 1
ATOM 4514 C C . ALA B 1 284 ? -23.922 -12.008 -14.938 1 98.12 284 ALA B C 1
ATOM 4516 O O . ALA B 1 284 ? -23.734 -12.672 -15.961 1 98.12 284 ALA B O 1
ATOM 4517 N N . GLU B 1 285 ? -22.906 -11.508 -14.234 1 98.19 285 GLU B N 1
ATOM 4518 C CA . GLU B 1 285 ? -21.5 -11.75 -14.57 1 98.19 285 GLU B CA 1
ATOM 4519 C C . GLU B 1 285 ? -21.156 -13.227 -14.453 1 98.19 285 GLU B C 1
ATOM 4521 O O . GLU B 1 285 ? -20.438 -13.773 -15.297 1 98.19 285 GLU B O 1
ATOM 4526 N N . VAL B 1 286 ? -21.656 -13.859 -13.422 1 98 286 VAL B N 1
ATOM 4527 C CA . VAL B 1 286 ? -21.422 -15.281 -13.203 1 98 286 VAL B CA 1
ATOM 4528 C C . VAL B 1 286 ? -22.016 -16.094 -14.352 1 98 286 VAL B C 1
ATOM 4530 O O . VAL B 1 286 ? -21.344 -16.969 -14.906 1 98 286 VAL B O 1
ATOM 4533 N N . ALA B 1 287 ? -23.219 -15.781 -14.703 1 97.38 287 ALA B N 1
ATOM 4534 C CA . ALA B 1 287 ? -23.906 -16.5 -15.773 1 97.38 287 ALA B CA 1
ATOM 4535 C C . ALA B 1 287 ? -23.141 -16.375 -17.094 1 97.38 287 ALA B C 1
ATOM 4537 O O . ALA B 1 287 ? -22.984 -17.344 -17.828 1 97.38 287 ALA B O 1
ATOM 4538 N N . GLU B 1 288 ? -22.719 -15.188 -17.312 1 96.12 288 GLU B N 1
ATOM 4539 C CA . GLU B 1 288 ? -21.969 -14.93 -18.531 1 96.12 288 GLU B CA 1
ATOM 4540 C C . GLU B 1 288 ? -20.656 -15.711 -18.531 1 96.12 288 GLU B C 1
ATOM 4542 O O . GLU B 1 288 ? -20.281 -16.297 -19.547 1 96.12 288 GLU B O 1
ATOM 4547 N N . MET B 1 289 ? -19.953 -15.688 -17.469 1 96.69 289 MET B N 1
ATOM 4548 C CA . MET B 1 289 ? -18.688 -16.406 -17.344 1 96.69 289 MET B CA 1
ATOM 4549 C C . MET B 1 289 ? -18.891 -17.906 -17.5 1 96.69 289 MET B C 1
ATOM 4551 O O . MET B 1 289 ? -18.125 -18.578 -18.188 1 96.69 289 MET B O 1
ATOM 4555 N N . GLN B 1 290 ? -19.938 -18.438 -16.859 1 95.75 290 GLN B N 1
ATOM 4556 C CA . GLN B 1 290 ? -20.234 -19.859 -16.922 1 95.75 290 GLN B CA 1
ATOM 4557 C C . GLN B 1 290 ? -20.547 -20.297 -18.344 1 95.75 290 GLN B C 1
ATOM 4559 O O . GLN B 1 290 ? -20.109 -21.359 -18.797 1 95.75 290 GLN B O 1
ATOM 4564 N N . ALA B 1 291 ? -21.234 -19.453 -19.062 1 95.94 291 ALA B N 1
ATOM 4565 C CA . ALA B 1 291 ? -21.562 -19.75 -20.453 1 95.94 291 ALA B CA 1
ATOM 4566 C C . ALA B 1 291 ? -20.297 -19.766 -21.312 1 95.94 291 ALA B C 1
ATOM 4568 O O . ALA B 1 291 ? -20.141 -20.625 -22.188 1 95.94 291 ALA B O 1
ATOM 4569 N N . ALA B 1 292 ? -19.469 -18.828 -21.047 1 95.56 292 ALA B N 1
ATOM 4570 C CA . ALA B 1 292 ? -18.234 -18.703 -21.828 1 95.56 292 ALA B CA 1
ATOM 4571 C C . ALA B 1 292 ? -17.297 -19.875 -21.531 1 95.56 292 ALA B C 1
ATOM 4573 O O . ALA B 1 292 ? -16.547 -20.312 -22.422 1 95.56 292 ALA B O 1
ATOM 4574 N N . LEU B 1 293 ? -17.422 -20.5 -20.312 1 95.5 293 LEU B N 1
ATOM 4575 C CA . LEU B 1 293 ? -16.516 -21.562 -19.891 1 95.5 293 LEU B CA 1
ATOM 4576 C C . LEU B 1 293 ? -17.062 -22.938 -20.25 1 95.5 293 LEU B C 1
ATOM 4578 O O . LEU B 1 293 ? -16.328 -23.922 -20.203 1 95.5 293 LEU B O 1
ATOM 4582 N N . ALA B 1 294 ? -18.375 -23.188 -20.469 1 90 294 ALA B N 1
ATOM 4583 C CA . ALA B 1 294 ? -19.062 -24.469 -20.672 1 90 294 ALA B CA 1
ATOM 4584 C C . ALA B 1 294 ? -18.328 -25.312 -21.719 1 90 294 ALA B C 1
ATOM 4586 O O . ALA B 1 294 ? -18.297 -26.547 -21.609 1 90 294 ALA B O 1
ATOM 4587 N N . GLY B 1 295 ? -17.359 -24.859 -22.453 1 83.44 295 GLY B N 1
ATOM 4588 C CA . GLY B 1 295 ? -16.703 -25.656 -23.484 1 83.44 295 GLY B CA 1
ATOM 4589 C C . GLY B 1 295 ? -15.195 -25.641 -23.359 1 83.44 295 GLY B C 1
ATOM 4590 O O . GLY B 1 295 ? -14.492 -26.125 -24.25 1 83.44 295 GLY B O 1
ATOM 4591 N N . SER B 1 296 ? -14.883 -25.328 -22.25 1 90.94 296 SER B N 1
ATOM 4592 C CA . SER B 1 296 ? -13.43 -25.297 -22.078 1 90.94 296 SER B CA 1
ATOM 4593 C C . SER B 1 296 ? -12.852 -26.688 -21.938 1 90.94 296 SER B C 1
ATOM 4595 O O . SER B 1 296 ? -13.25 -27.453 -21.047 1 90.94 296 SER B O 1
ATOM 4597 N N . PRO B 1 297 ? -11.891 -27.031 -22.703 1 91.81 297 PRO B N 1
ATOM 4598 C CA . PRO B 1 297 ? -11.328 -28.391 -22.672 1 91.81 297 PRO B CA 1
ATOM 4599 C C . PRO B 1 297 ? -10.32 -28.578 -21.531 1 91.81 297 PRO B C 1
ATOM 4601 O O . PRO B 1 297 ? -9.891 -29.703 -21.281 1 91.81 297 PRO B O 1
ATOM 4604 N N . ILE B 1 298 ? -9.969 -27.516 -20.859 1 92.62 298 ILE B N 1
ATOM 4605 C CA . ILE B 1 298 ? -8.867 -27.672 -19.906 1 92.62 298 ILE B CA 1
ATOM 4606 C C . ILE B 1 298 ? -9.367 -27.406 -18.484 1 92.62 298 ILE B C 1
ATOM 4608 O O . ILE B 1 298 ? -8.602 -27.469 -17.531 1 92.62 298 ILE B O 1
ATOM 4612 N N . LEU B 1 299 ? -10.633 -27 -18.359 1 89.5 299 LEU B N 1
ATOM 4613 C CA . LEU B 1 299 ? -11.219 -26.906 -17.031 1 89.5 299 LEU B CA 1
ATOM 4614 C C . LEU B 1 299 ? -11.461 -28.281 -16.438 1 89.5 299 LEU B C 1
ATOM 4616 O O . LEU B 1 299 ? -12.094 -29.125 -17.078 1 89.5 299 LEU B O 1
ATOM 4620 N N . PRO B 1 300 ? -10.844 -28.5 -15.281 1 81.75 300 PRO B N 1
ATOM 4621 C CA . PRO B 1 300 ? -11.016 -29.828 -14.703 1 81.75 300 PRO B CA 1
ATOM 4622 C C . PRO B 1 300 ? -12.469 -30.156 -14.391 1 81.75 300 PRO B C 1
ATOM 4624 O O . PRO B 1 300 ? -13.273 -29.25 -14.148 1 81.75 300 PRO B O 1
ATOM 4627 N N . ALA B 1 301 ? -12.742 -31.5 -14.398 1 76.69 301 ALA B N 1
ATOM 4628 C CA . ALA B 1 301 ? -14.07 -31.953 -14.016 1 76.69 301 ALA B CA 1
ATOM 4629 C C . ALA B 1 301 ? -14.352 -31.672 -12.547 1 76.69 301 ALA B C 1
ATOM 4631 O O . ALA B 1 301 ? -13.422 -31.562 -11.742 1 76.69 301 ALA B O 1
ATOM 4632 N N . ARG B 1 302 ? -15.523 -31.453 -12.211 1 67.81 302 ARG B N 1
ATOM 4633 C CA . ARG B 1 302 ? -15.977 -31.094 -10.867 1 67.81 302 ARG B CA 1
ATOM 4634 C C . ARG B 1 302 ? -15.406 -32.062 -9.828 1 67.81 302 ARG B C 1
ATOM 4636 O O . ARG B 1 302 ? -15.008 -31.641 -8.734 1 67.81 302 ARG B O 1
ATOM 4643 N N . GLU B 1 303 ? -15.258 -33.25 -10.109 1 59.88 303 GLU B N 1
ATOM 4644 C CA . GLU B 1 303 ? -14.789 -34.219 -9.133 1 59.88 303 GLU B CA 1
ATOM 4645 C C . GLU B 1 303 ? -13.273 -34.156 -8.969 1 59.88 303 GLU B C 1
ATOM 4647 O O . GLU B 1 303 ? -12.727 -34.625 -7.973 1 59.88 303 GLU B O 1
ATOM 4652 N N . ALA B 1 304 ? -12.68 -33.312 -9.688 1 60.06 304 ALA B N 1
ATOM 4653 C CA . ALA B 1 304 ? -11.219 -33.281 -9.695 1 60.06 304 ALA B CA 1
ATOM 4654 C C . ALA B 1 304 ? -10.695 -32.031 -8.953 1 60.06 304 ALA B C 1
ATOM 4656 O O . ALA B 1 304 ? -9.492 -31.938 -8.695 1 60.06 304 ALA B O 1
ATOM 4657 N N . LEU B 1 305 ? -11.617 -31.109 -8.578 1 60 305 LEU B N 1
ATOM 4658 C CA . LEU B 1 305 ? -11.219 -29.938 -7.824 1 60 305 LEU B CA 1
ATOM 4659 C C . LEU B 1 305 ? -11.539 -30.094 -6.344 1 60 305 LEU B C 1
ATOM 4661 O O . LEU B 1 305 ? -12.609 -30.609 -5.992 1 60 305 LEU B O 1
#

Radius of gyration: 25.32 Å; Cα contacts (8 Å, |Δi|>4): 1172; chains: 2; bounding box: 52×77×59 Å

Solvent-accessible surface area (backbone atoms only — not comparable to full-atom values): 31314 Å² total; per-residue (Å²): 126,81,73,78,73,75,61,40,41,25,21,25,38,62,57,33,25,38,97,87,61,45,76,30,59,72,64,32,44,53,49,54,54,48,38,45,72,42,42,26,57,30,38,23,37,37,31,79,56,20,45,29,63,50,44,45,73,66,54,52,53,51,51,52,52,50,38,42,72,71,64,47,63,32,68,37,27,28,40,35,30,44,39,47,13,58,68,51,21,28,53,44,42,43,51,40,50,74,66,44,28,53,27,30,30,32,41,63,52,37,58,70,62,89,65,47,60,68,14,49,50,49,38,54,49,51,39,55,60,68,49,63,53,86,76,45,28,36,24,38,42,30,31,36,87,51,43,60,44,69,76,51,72,68,44,51,51,52,47,36,72,77,33,57,78,29,48,47,29,28,37,41,43,64,81,43,66,70,59,50,49,48,50,46,66,76,38,72,86,47,30,34,22,34,31,40,71,82,41,40,65,62,34,47,76,60,67,33,30,31,31,45,23,60,64,38,68,69,30,20,46,53,53,34,51,34,66,77,35,55,84,45,88,58,22,63,58,50,47,49,52,54,38,50,57,54,58,37,45,61,90,47,66,61,56,42,50,52,26,44,51,50,15,63,40,48,72,37,71,56,34,50,45,63,62,50,45,49,62,62,70,51,73,68,55,47,53,50,34,53,59,53,47,60,76,49,87,57,61,67,56,48,89,73,89,126,80,74,79,73,74,60,40,40,24,21,25,37,64,57,33,24,39,96,87,63,45,74,29,57,71,63,30,45,53,49,54,53,48,40,47,72,42,42,27,59,31,38,22,38,36,31,78,55,21,46,30,62,50,43,44,73,65,54,52,53,51,52,51,51,51,38,42,72,71,64,48,64,32,69,37,27,28,39,35,30,44,39,46,12,58,68,52,20,28,53,44,41,42,52,41,49,73,66,45,28,53,27,31,30,32,41,62,53,37,57,72,64,88,64,48,62,68,13,49,49,49,37,53,48,49,37,54,61,69,48,63,52,88,77,44,29,36,22,39,42,30,30,35,88,52,42,58,43,69,76,51,71,67,45,51,51,53,46,36,73,75,34,56,79,32,48,47,29,29,37,43,43,65,83,43,66,69,59,51,49,47,49,46,67,76,37,72,87,47,29,35,21,33,31,40,72,82,43,40,64,61,34,46,74,60,67,34,29,31,31,44,23,61,62,38,68,68,31,20,46,52,53,33,51,34,65,77,36,56,84,45,89,57,21,61,59,50,47,48,52,55,38,49,57,54,57,38,46,62,90,47,64,62,57,43,49,52,26,42,51,50,14,63,40,50,73,37,70,56,34,49,45,62,63,51,43,50,61,62,72,51,73,67,54,48,52,49,33,50,62,55,46,74,75,50,88,56,60,66,56,48,89,73,92

pLDDT: mean 96.47, std 7.76, range [29.62, 98.94]

Secondary structure (DSSP, 8-state):
---PPP-EEEE-----B-TTS-B-HHHHHHHHHHHHHHT-SEE--SSTTTTGGGS-HHHHHHHHHHHHHTT--GGGB--B---SSHHHHHHHHHHHHHHT-S-EEEPPP-SS-S--HHHHHHHHHHHHHHH--TT--EEEEE-HHHHS----HHHHHHHHHH-TTTEEEEEE-S--HHHHHHHHHHSTTSEEEES-GGGHHHHHHTT--EEE-TTHHHHHHHHHHHHHTTTSTTHHHHHHHHHHHHHTTTTS-HHHHHHHHHHHHHT-GGGG---TT--PPPHHHHHHHHHHHTT-TTSPPGGG-/---PPP-EEEE-----B-TTS-B-HHHHHHHHHHHHHHT-SEE--SSTTTTGGGS-HHHHHHHHHHHHHTT--GGGB--B---SSHHHHHHHHHHHHHHT-S-EEEPPP-SS-S--HHHHHHHHHHHHHHH--TT--EEEEE-HHHHS----HHHHHHHHHH-TTTEEEEEE-S--HHHHHHHHHHSTTSEEEES-GGGHHHHHHTT--EEE-TTHHHHHHHHHHHHHTTTSTTHHHHHHHHHHHHHTTTTS-HHHHHHHHHHHHHT-GGGG---TT--PPPHHHHHHHHHHHTT-TTSPPGGG-